Protein 6PFQ (pdb70)

Foldseek 3Di:
DVLAQKKWKKFWAFDDPVLVVLLVVQQVLLVVLCVVVVHWGWAFQQADPPRHGDTWMWTLWDTFRDPHPVLSCVLVVQLLVVVVVDPDQKAKWFFDDFWDWDAPDLSFKIFTKTATDPRRLVVCVVSSVSCVVRGDPPPDGDHSVGTIITGTMTGQPCSPPPPVVSVVVNVVSRVSCRPPSTPCVVVNRVRRMDMTQWMWMDRRNDIDIRGD/DVFQLQKKFWKFWQFDDPVLLVLLVVLQVLLQVLCVVVVHFGFAFPQADPPRDGGTWIWTLWDIFGDPGLVLLVVLVVVLLVVVVVDPDQKAKWFFDDFWDWDAPQLRFKIFTKTATDPRRLVSCVVSSVSCVVRGDPDGPGPDTDHSVGTIITTTMGTQPCSPPPPVVSVVVNVVSRVSCRPRSGPCVVVNRVRSMDITQWMWMCRRPDIDIRGD/DVAQQKKWKKFWAFDDPVLVVLLVVLQVLLQVLCVVVVHFGWAFQLPVPGDTWIWTLWDTFGDPDLVLLVVLVVVLLVVVVVDPDQKAKWFFDDFWDWDAPQLRFKTFTKTATDPRSLVVCQVSSVSCVVRGDPDGPGPDTDHSVGTIITGTMGTQPCSPPPPVVSVVVNVVSRVSCRPRSGPCVVVNRVRRMDMTQWMWMDRRPDIDIRGD

Radius of gyration: 28.56 Å; Cα contacts (8 Å, |Δi|>4): 1206; chains: 3; bounding box: 70×65×83 Å

Secondary structure (DSSP, 8-state):
-TTTTSEEEEEEEE---HHHHHHHHHHHHHHHHHHHHTT-PPPEETTB-GGG-B--EEEE-S--EE-SSHHHHHHHHHHHHHHHHHSS-S-EEE-EEEEEEEEE-TTS-EEEEEEEEPHHHHHHHHHHHHHHHHHS-SS-S-SS---GGG-EEEEEEEE-TTTTS-HHHHHHHHHHHHHHHHHHS-TTHHHHHHH--EEESEEEEEETTEEEEEE-/-----EEEEEEEE---HHHHHHHHHHHHHHHHHHHHTT-PPPEESSB--B--EEEE-S--EE-SSHHHHHHHHHHHHHHHHHSS-S-EEE-EEEEEEEEE-TTS-EEEEEEEEPHHHHHHHHHHHHHHHHHS-SS-S-SS---TTT-EEEEEEEE-TTTTS-HHHHHHHHHHHHHHHHHHS-TTHHHHHHH--EEESEEEEEETTEEEEEE-/-TTTTEEEEEEEE---HHHHHHHHHHHHHHHHHHHHTT-PPPEESSB-GGG-B--EEEE-S--EE-SSHHHHHHHHHHHHHHHHHSS-S-EEE-EEEEEEEEE-TTS-EEEEEEEEPHHHHHHHHHHHHHHHHHS--------GGG-EEEEEEEE-TTTTS-HHHHHHHHHHHHHHHHHHS-TTHHHHHHH--EEESEEEEEETTEEEEEE-

Nearest PDB structures (foldseek):
  6pgl-assembly2_B  TM=9.984E-01  e=1.401E-42  Kluyveromyces marxianus DMKU3-1042
  6pfq-assembly3_B  TM=9.978E-01  e=1.680E-42  Kluyveromyces marxianus DMKU3-1042
  6pfq-assembly1_C  TM=9.899E-01  e=2.567E-41  Kluyveromyces marxianus DMKU3-1042
  6pgl-assembly3_C  TM=9.901E-01  e=1.318E-40  Kluyveromyces marxianus DMKU3-1042
  5uqj-assembly1_A  TM=7.904E-01  e=8.526E-11  Saccharomyces cerevisiae S288C

Solvent-accessible surface area: 30956 Å² total; per-residue (Å²): 85,20,20,40,37,17,0,55,0,19,0,50,2,108,18,81,71,121,14,41,106,6,0,53,81,4,2,154,32,3,24,56,26,0,94,98,67,167,41,63,52,4,109,39,37,3,72,26,78,214,40,16,34,73,42,3,82,0,36,1,4,40,40,1,32,0,65,70,113,70,41,17,101,91,69,12,38,116,0,35,64,55,0,62,88,46,111,38,71,22,0,34,1,21,11,56,40,37,12,65,4,61,46,33,58,28,27,14,62,9,48,0,0,0,3,3,15,150,93,1,57,43,158,0,110,56,0,21,62,10,6,66,140,23,78,8,114,106,150,80,93,44,18,55,125,30,2,40,1,18,1,0,22,4,131,10,68,63,55,50,63,105,74,65,66,12,138,58,81,11,69,40,11,90,91,12,0,49,89,92,14,29,110,121,5,79,65,0,70,72,38,0,92,30,139,9,114,68,0,21,0,26,31,26,59,32,86,71,66,5,93,30,82,124,100,36,104,31,12,0,56,0,20,0,37,1,162,16,82,77,54,18,30,113,20,0,49,78,3,2,162,33,3,24,55,26,0,92,98,67,168,40,64,40,1,108,47,39,1,79,22,168,190,35,57,56,92,28,3,80,0,51,2,6,21,54,6,60,10,83,69,74,80,61,0,97,123,57,3,29,24,1,100,134,42,0,152,83,45,98,41,71,18,1,4,0,3,8,32,27,34,6,20,0,63,46,34,140,67,29,27,59,10,46,0,0,0,2,0,10,56,22,0,19,25,47,0,35,60,0,23,73,13,6,109,133,37,69,25,105,88,98,81,29,195,81,86,39,17,85,124,34,2,41,1,17,1,0,22,4,132,9,69,63,74,169,100,103,87,82,62,12,52,61,76,14,51,43,11,37,92,13,0,48,88,90,12,30,128,131,4,75,23,0,70,14,14,0,51,30,100,10,111,64,0,26,0,53,17,6,94,62,82,49,47,0,60,12,132,156,44,48,21,44,0,48,0,27,0,75,0,78,19,77,94,70,14,32,54,6,0,44,73,4,2,88,37,3,25,46,22,0,98,57,55,168,36,65,60,1,50,54,36,2,93,80,110,60,100,66,4,78,0,25,1,4,17,63,3,65,3,87,72,62,84,50,6,63,67,60,3,32,32,0,100,61,52,0,61,86,47,113,41,71,23,0,40,1,22,9,58,39,38,15,65,3,62,46,34,167,65,29,27,57,10,47,0,0,0,3,3,18,152,92,2,56,42,158,0,117,56,0,20,64,12,8,120,143,38,66,20,109,81,78,85,27,103,79,88,45,20,64,125,30,1,39,0,13,2,0,26,5,134,10,69,58,76,170,98,107,140,76,58,12,36,94,60,14,80,34,11,90,96,12,0,49,44,36,11,29,97,32,4,71,41,0,70,42,19,0,89,30,136,10,112,63,0,35,0,32,29,28,104,63,95,45,53,0,76,35

Sequence (640 aa):
PVSKNIGFLFLELRLDSKQQQIMDLLVLKGVNAVMDTHHRNSFEPLHRGKFGAMKPLHHVSLSETMMFANESELEEKMGRIRQEIRALECKSVPVALSGGWLVYENFDASLQFLAVGLSEPARGRLKPVLSIVEKYKPRSRQPVGLNNLHVSFGVAQNAYLQQDESVSRQRLDSLRNLVATEASDRLPLLRANLQFRCHELKAKVGTSVITLPLAPVSKNIGFLFLELRLDSKQQQIMDLVLKGVNAVMDTHHRNSFEPLHRGKFGAMKPLHHVSLSETMMFANESELEEKMGRIRQEIRALECKSVPVALSGGWLVYENFDASLQFLAVGLSEPARGRLKPVLSIVEKYKPRSPVSRQPVGLNNLHVSFGVAQNAYLQQDESVSRQRLDSLRNLVATEASDRLPLLRANLQFRCHELKAKVGTSVITLPLLPVSKNIGFLFLELRLDSKQQQIMDLVLKGVNAVMDTHHRNSFEPLHRGAMKPLHVSLSETMMMFANESELEEKMGRIRQEIRALECKSVPVALSGGWLVYENFDASLQFLAVGLSEPARGRLKPVLSIVEKYKPRSPVSRQPVGLNNLHVSFGVAQNAYLQQDESVSRQRLDSLRNLVATEASDRLPLLRANLQFRCHELKAKVGTSVITLPL

Organism: Kluyveromyces marxianus (strain DMKU3-1042 / BCC 29191 / NBRC 104275) (NCBI:txid1003335)

Structure (mmCIF, N/CA/C/O backbone):
data_6PFQ
#
_entry.id   6PFQ
#
_cell.length_a   69.927
_cell.length_b   107.364
_cell.length_c   113.902
_cell.angle_alpha   90.00
_cell.angle_beta   90.00
_cell.angle_gamma   90.00
#
_symmetry.space_group_name_H-M   'P 21 21 21'
#
loop_
_entity.id
_entity.type
_entity.pdbx_description
1 polymer 'Uncharacterized protein YLR132C'
2 non-polymer GLYCEROL
3 water water
#
loop_
_atom_site.group_PDB
_atom_site.id
_atom_site.type_symbol
_atom_site.label_atom_id
_atom_site.label_alt_id
_atom_site.label_comp_id
_atom_site.label_asym_id
_atom_site.label_entity_id
_atom_site.label_seq_id
_atom_site.pdbx_PDB_ins_code
_atom_site.Cartn_x
_atom_site.Cartn_y
_atom_site.Cartn_z
_atom_site.occupancy
_atom_site.B_iso_or_equiv
_atom_site.auth_seq_id
_atom_site.auth_comp_id
_atom_site.auth_asym_id
_atom_site.auth_atom_id
_atom_site.pdbx_PDB_model_num
ATOM 1 N N . PRO A 1 4 ? 41.470 -5.642 9.275 1.00 72.42 61 PRO C N 1
ATOM 2 C CA . PRO A 1 4 ? 41.930 -6.652 8.319 1.00 66.41 61 PRO C CA 1
ATOM 3 C C . PRO A 1 4 ? 42.114 -6.051 6.924 1.00 63.29 61 PRO C C 1
ATOM 4 O O . PRO A 1 4 ? 42.766 -5.027 6.748 1.00 64.74 61 PRO C O 1
ATOM 8 N N . VAL A 1 5 ? 41.462 -6.661 5.945 1.00 50.69 62 VAL C N 1
ATOM 9 C CA . VAL A 1 5 ? 41.553 -6.181 4.586 1.00 54.92 62 VAL C CA 1
ATOM 10 C C . VAL A 1 5 ? 40.896 -4.828 4.486 1.00 52.61 62 VAL C C 1
ATOM 11 O O . VAL A 1 5 ? 41.203 -4.046 3.581 1.00 48.02 62 VAL C O 1
ATOM 15 N N . SER A 1 6 ? 39.906 -4.581 5.349 1.00 47.88 63 SER C N 1
ATOM 16 C CA . SER A 1 6 ? 39.111 -3.374 5.291 1.00 49.02 63 SER C CA 1
ATOM 17 C C . SER A 1 6 ? 39.799 -2.216 6.003 1.00 37.90 63 SER C C 1
ATOM 18 O O . SER A 1 6 ? 39.198 -1.148 6.154 1.00 41.56 63 SER C O 1
ATOM 21 N N . LYS A 1 7 ? 41.043 -2.401 6.458 1.00 39.51 64 LYS C N 1
ATOM 22 C CA . LYS A 1 7 ? 41.736 -1.319 7.158 1.00 38.25 64 LYS C CA 1
ATOM 23 C C . LYS A 1 7 ? 41.896 -0.116 6.228 1.00 36.28 64 LYS C C 1
ATOM 24 O O . LYS A 1 7 ? 42.326 -0.255 5.072 1.00 35.46 64 LYS C O 1
ATOM 26 N N . ASN A 1 8 ? 41.489 1.050 6.717 1.00 33.05 65 ASN C N 1
ATOM 27 C CA . ASN A 1 8 ? 41.617 2.317 6.003 1.00 32.99 65 ASN C CA 1
ATOM 28 C C . ASN A 1 8 ? 40.761 2.377 4.740 1.00 34.78 65 ASN C C 1
ATOM 29 O O . ASN A 1 8 ? 41.093 3.090 3.795 1.00 38.45 65 ASN C O 1
ATOM 34 N N . ILE A 1 9 ? 39.659 1.625 4.708 1.00 32.91 66 ILE C N 1
ATOM 35 C CA . ILE A 1 9 ? 38.744 1.598 3.561 1.00 34.35 66 ILE C CA 1
ATOM 36 C C . ILE A 1 9 ? 37.512 2.398 3.953 1.00 35.43 66 ILE C C 1
ATOM 37 O O . ILE A 1 9 ? 36.945 2.161 5.027 1.00 40.02 66 ILE C O 1
ATOM 42 N N . GLY A 1 10 ? 37.068 3.295 3.081 1.00 31.68 67 GLY C N 1
ATOM 43 C CA . GLY A 1 10 ? 35.834 4.040 3.312 1.00 31.59 67 GLY C CA 1
ATOM 44 C C . GLY A 1 10 ? 34.955 4.002 2.089 1.00 37.23 67 GLY C C 1
ATOM 45 O O . GLY A 1 10 ? 35.427 3.879 0.958 1.00 36.01 67 GLY C O 1
ATOM 46 N N . PHE A 1 11 ? 33.643 4.122 2.314 1.00 35.08 68 PHE C N 1
ATOM 47 C CA . PHE A 1 11 ? 32.663 4.088 1.228 1.00 40.98 68 PHE C CA 1
ATOM 48 C C . PHE A 1 11 ? 31.400 4.783 1.720 1.00 34.06 68 PHE C C 1
ATOM 49 O O . PHE A 1 11 ? 31.002 4.594 2.865 1.00 40.02 68 PHE C O 1
ATOM 57 N N . LEU A 1 12 ? 30.774 5.582 0.852 1.00 30.38 69 LEU C N 1
ATOM 58 C CA . LEU A 1 12 ? 29.609 6.388 1.205 1.00 29.05 69 LEU C CA 1
ATOM 59 C C . LEU A 1 12 ? 28.377 5.866 0.482 1.00 29.15 69 LEU C C 1
ATOM 60 O O . LEU A 1 12 ? 28.465 5.484 -0.684 1.00 26.38 69 LEU C O 1
ATOM 65 N N . PHE A 1 13 ? 27.223 5.875 1.153 1.00 28.55 70 PHE C N 1
ATOM 66 C CA . PHE A 1 13 ? 26.010 5.374 0.512 1.00 30.28 70 PHE C CA 1
ATOM 67 C C . PHE A 1 13 ? 24.781 5.934 1.219 1.00 27.28 70 PHE C C 1
ATOM 68 O O . PHE A 1 13 ? 24.878 6.531 2.287 1.00 29.13 70 PHE C O 1
ATOM 76 N N . LEU A 1 14 ? 23.632 5.805 0.543 1.00 27.28 71 LEU C N 1
ATOM 77 C CA . LEU A 1 14 ? 22.296 6.058 1.087 1.00 26.92 71 LEU C CA 1
ATOM 78 C C . LEU A 1 14 ? 21.655 4.718 1.401 1.00 28.77 71 LEU C C 1
ATOM 79 O O . LEU A 1 14 ? 21.811 3.754 0.646 1.00 27.25 71 LEU C O 1
ATOM 84 N N . GLU A 1 15 ? 20.922 4.651 2.496 1.00 31.25 72 GLU C N 1
ATOM 85 C CA . GLU A 1 15 ? 20.229 3.427 2.894 1.00 28.81 72 GLU C CA 1
ATOM 86 C C . GLU A 1 15 ? 18.730 3.616 2.696 1.00 27.86 72 GLU C C 1
ATOM 87 O O . GLU A 1 15 ? 18.178 4.647 3.106 1.00 29.48 72 GLU C O 1
ATOM 93 N N . LEU A 1 16 ? 18.084 2.638 2.049 1.00 31.33 73 LEU C N 1
ATOM 94 C CA . LEU A 1 16 ? 16.669 2.695 1.657 1.00 24.88 73 LEU C CA 1
ATOM 95 C C . LEU A 1 16 ? 15.922 1.551 2.339 1.00 30.25 73 LEU C C 1
ATOM 96 O O . LEU A 1 16 ? 16.036 0.389 1.930 1.00 28.78 73 LEU C O 1
ATOM 101 N N . ARG A 1 17 ? 15.168 1.863 3.384 1.00 33.11 74 ARG C N 1
ATOM 102 C CA . ARG A 1 17 ? 14.378 0.846 4.062 1.00 30.90 74 ARG C CA 1
ATOM 103 C C . ARG A 1 17 ? 13.007 0.788 3.409 1.00 31.98 74 ARG C C 1
ATOM 104 O O . ARG A 1 17 ? 12.335 1.815 3.296 1.00 38.10 74 ARG C O 1
ATOM 112 N N . LEU A 1 18 ? 12.630 -0.395 2.921 1.00 32.90 75 LEU C N 1
ATOM 113 C CA . LEU A 1 18 ? 11.362 -0.581 2.218 1.00 28.67 75 LEU C CA 1
ATOM 114 C C . LEU A 1 18 ? 10.229 -0.816 3.198 1.00 34.55 75 LEU C C 1
ATOM 115 O O . LEU A 1 18 ? 10.385 -1.530 4.194 1.00 36.31 75 LEU C O 1
ATOM 120 N N . ASP A 1 19 ? 9.090 -0.221 2.912 1.00 39.31 76 ASP C N 1
ATOM 121 C CA . ASP A 1 19 ? 7.918 -0.524 3.705 1.00 39.88 76 ASP C CA 1
ATOM 122 C C . ASP A 1 19 ? 7.266 -1.780 3.163 1.00 37.44 76 ASP C C 1
ATOM 123 O O . ASP A 1 19 ? 7.698 -2.359 2.166 1.00 34.14 76 ASP C O 1
ATOM 128 N N . SER A 1 20 ? 6.195 -2.202 3.838 1.00 35.51 77 SER C N 1
ATOM 129 C CA . SER A 1 20 ? 5.524 -3.443 3.474 1.00 38.77 77 SER C CA 1
ATOM 130 C C . SER A 1 20 ? 5.058 -3.441 2.022 1.00 41.09 77 SER C C 1
ATOM 131 O O . SER A 1 20 ? 5.240 -4.436 1.305 1.00 38.37 77 SER C O 1
ATOM 134 N N . LYS A 1 21 ? 4.456 -2.336 1.563 1.00 39.20 78 LYS C N 1
ATOM 135 C CA . LYS A 1 21 ? 3.969 -2.306 0.186 1.00 36.70 78 LYS C CA 1
ATOM 136 C C . LYS A 1 21 ? 5.124 -2.401 -0.814 1.00 30.16 78 LYS C C 1
ATOM 137 O O . LYS A 1 21 ? 5.028 -3.114 -1.815 1.00 34.28 78 LYS C O 1
ATOM 143 N N . GLN A 1 22 ? 6.210 -1.686 -0.556 1.00 30.94 79 GLN C N 1
ATOM 144 C CA . GLN A 1 22 ? 7.356 -1.746 -1.460 1.00 31.65 79 GLN C CA 1
ATOM 145 C C . GLN A 1 22 ? 7.956 -3.155 -1.488 1.00 32.80 79 GLN C C 1
ATOM 146 O O . GLN A 1 22 ? 8.395 -3.645 -2.537 1.00 28.98 79 GLN C O 1
ATOM 152 N N . GLN A 1 23 ? 7.999 -3.824 -0.342 1.00 30.63 80 GLN C N 1
ATOM 153 C CA . GLN A 1 23 ? 8.513 -5.194 -0.334 1.00 32.02 80 GLN C CA 1
ATOM 154 C C . GLN A 1 23 ? 7.682 -6.104 -1.225 1.00 34.79 80 GLN C C 1
ATOM 155 O O . GLN A 1 23 ? 8.237 -6.933 -1.963 1.00 30.32 80 GLN C O 1
ATOM 161 N N . GLN A 1 24 ? 6.344 -5.961 -1.168 1.00 31.36 81 GLN C N 1
ATOM 162 C CA . GLN A 1 24 ? 5.453 -6.828 -1.943 1.00 32.95 81 GLN C CA 1
ATOM 163 C C . GLN A 1 24 ? 5.551 -6.537 -3.424 1.00 33.77 81 GLN C C 1
ATOM 164 O O . GLN A 1 24 ? 5.436 -7.454 -4.254 1.00 32.31 81 GLN C O 1
ATOM 170 N N . ILE A 1 25 ? 5.698 -5.252 -3.777 1.00 30.21 82 ILE C N 1
ATOM 171 C CA . ILE A 1 25 ? 5.930 -4.900 -5.175 1.00 33.19 82 ILE C CA 1
ATOM 172 C C . ILE A 1 25 ? 7.240 -5.519 -5.653 1.00 30.48 82 ILE C C 1
ATOM 173 O O . ILE A 1 25 ? 7.316 -6.104 -6.738 1.00 25.69 82 ILE C O 1
ATOM 178 N N . MET A 1 26 ? 8.279 -5.455 -4.840 1.00 28.45 83 MET C N 1
ATOM 179 C CA . MET A 1 26 ? 9.537 -6.013 -5.340 1.00 27.06 83 MET C CA 1
ATOM 180 C C . MET A 1 26 ? 9.463 -7.539 -5.451 1.00 30.80 83 MET C C 1
ATOM 181 O O . MET A 1 26 ? 10.019 -8.114 -6.394 1.00 27.30 83 MET C O 1
ATOM 186 N N . ASP A 1 27 ? 8.722 -8.203 -4.557 1.00 28.01 84 ASP C N 1
ATOM 187 C CA . ASP A 1 27 ? 8.472 -9.637 -4.718 1.00 28.59 84 ASP C CA 1
ATOM 188 C C . ASP A 1 27 ? 7.877 -9.933 -6.096 1.00 29.97 84 ASP C C 1
ATOM 189 O O . ASP A 1 27 ? 8.381 -10.786 -6.835 1.00 31.44 84 ASP C O 1
ATOM 194 N N A LEU A 1 28 ? 6.803 -9.231 -6.486 0.50 28.81 85 LEU C N 1
ATOM 195 N N B LEU A 1 28 ? 6.809 -9.218 -6.445 0.50 28.79 85 LEU C N 1
ATOM 196 C CA A LEU A 1 28 ? 6.179 -9.612 -7.755 0.50 27.86 85 LEU C CA 1
ATOM 197 C CA B LEU A 1 28 ? 6.120 -9.448 -7.706 0.50 28.20 85 LEU C CA 1
ATOM 198 C C A LEU A 1 28 ? 7.028 -9.179 -8.948 0.50 26.57 85 LEU C C 1
ATOM 199 C C B LEU A 1 28 ? 7.044 -9.182 -8.885 0.50 26.16 85 LEU C C 1
ATOM 200 O O A LEU A 1 28 ? 7.088 -9.898 -9.954 0.50 30.89 85 LEU C O 1
ATOM 201 O O B LEU A 1 28 ? 7.174 -10.008 -9.798 0.50 30.70 85 LEU C O 1
ATOM 210 N N . VAL A 1 29 ? 7.714 -8.036 -8.864 1.00 25.94 86 VAL C N 1
ATOM 211 C CA . VAL A 1 29 ? 8.567 -7.630 -9.981 1.00 24.50 86 VAL C CA 1
ATOM 212 C C . VAL A 1 29 ? 9.687 -8.643 -10.205 1.00 27.37 86 VAL C C 1
ATOM 213 O O . VAL A 1 29 ? 9.917 -9.097 -11.336 1.00 28.26 86 VAL C O 1
ATOM 217 N N . LEU A 1 30 ? 10.385 -9.030 -9.140 1.00 27.26 87 LEU C N 1
ATOM 218 C CA . LEU A 1 30 ? 11.514 -9.945 -9.312 1.00 24.37 87 LEU C CA 1
ATOM 219 C C . LEU A 1 30 ? 11.044 -11.340 -9.694 1.00 26.05 87 LEU C C 1
ATOM 220 O O . LEU A 1 30 ? 11.713 -12.029 -10.480 1.00 27.02 87 LEU C O 1
ATOM 225 N N . LYS A 1 31 ? 9.871 -11.764 -9.205 1.00 27.37 88 LYS C N 1
ATOM 226 C CA . LYS A 1 31 ? 9.368 -13.061 -9.649 1.00 24.93 88 LYS C CA 1
ATOM 227 C C . LYS A 1 31 ? 9.134 -13.045 -11.149 1.00 26.84 88 LYS C C 1
ATOM 228 O O . LYS A 1 31 ? 9.476 -14.000 -11.858 1.00 30.63 88 LYS C O 1
ATOM 234 N N . GLY A 1 32 ? 8.639 -11.925 -11.653 1.00 26.16 89 GLY C N 1
ATOM 235 C CA . GLY A 1 32 ? 8.346 -11.831 -13.065 1.00 30.98 89 GLY C CA 1
ATOM 236 C C . GLY A 1 32 ? 9.601 -11.814 -13.905 1.00 26.37 89 GLY C C 1
ATOM 237 O O . GLY A 1 32 ? 9.652 -12.438 -14.963 1.00 29.56 89 GLY C O 1
ATOM 238 N N . VAL A 1 33 ? 10.625 -11.071 -13.463 1.00 25.51 90 VAL C N 1
ATOM 239 C CA . VAL A 1 33 ? 11.921 -11.094 -14.147 1.00 25.17 90 VAL C CA 1
ATOM 240 C C . VAL A 1 33 ? 12.485 -12.504 -14.165 1.00 26.02 90 VAL C C 1
ATOM 241 O O . VAL A 1 33 ? 12.972 -12.994 -15.191 1.00 25.48 90 VAL C O 1
ATOM 245 N N . ASN A 1 34 ? 12.428 -13.185 -13.032 1.00 22.70 91 ASN C N 1
ATOM 246 C CA . ASN A 1 34 ? 13.034 -14.505 -12.973 1.00 23.88 91 ASN C CA 1
ATOM 247 C C . ASN A 1 34 ? 12.244 -15.542 -13.779 1.00 30.80 91 ASN C C 1
ATOM 248 O O . ASN A 1 34 ? 12.844 -16.478 -14.333 1.00 32.32 91 ASN C O 1
ATOM 253 N N . ALA A 1 35 ? 10.940 -15.343 -13.969 1.00 28.97 92 ALA C N 1
ATOM 254 C CA . ALA A 1 35 ? 10.215 -16.223 -14.890 1.00 32.33 92 ALA C CA 1
ATOM 255 C C . ALA A 1 35 ? 10.761 -16.094 -16.306 1.00 29.56 92 ALA C C 1
ATOM 256 O O . ALA A 1 35 ? 10.879 -17.093 -17.024 1.00 32.93 92 ALA C O 1
ATOM 258 N N . VAL A 1 36 ? 11.109 -14.874 -16.721 1.00 29.23 93 VAL C N 1
ATOM 259 C CA . VAL A 1 36 ? 11.766 -14.684 -18.013 1.00 32.66 93 VAL C CA 1
ATOM 260 C C . VAL A 1 36 ? 13.164 -15.325 -18.022 1.00 31.89 93 VAL C C 1
ATOM 261 O O . VAL A 1 36 ? 13.561 -15.953 -19.009 1.00 30.50 93 VAL C O 1
ATOM 265 N N . MET A 1 37 ? 13.932 -15.192 -16.936 1.00 30.12 94 MET C N 1
ATOM 266 C CA . MET A 1 37 ? 15.237 -15.861 -16.910 1.00 28.25 94 MET C CA 1
ATOM 267 C C . MET A 1 37 ? 15.073 -17.377 -17.055 1.00 36.25 94 MET C C 1
ATOM 268 O O . MET A 1 37 ? 15.801 -18.024 -17.818 1.00 37.21 94 MET C O 1
ATOM 273 N N . ASP A 1 38 ? 14.102 -17.956 -16.352 1.00 32.90 95 ASP C N 1
ATOM 274 C CA . ASP A 1 38 ? 13.861 -19.398 -16.462 1.00 34.43 95 ASP C CA 1
ATOM 275 C C . ASP A 1 38 ? 13.536 -19.798 -17.892 1.00 33.18 95 ASP C C 1
ATOM 276 O O . ASP A 1 38 ? 14.072 -20.782 -18.411 1.00 38.15 95 ASP C O 1
ATOM 281 N N . THR A 1 39 ? 12.597 -19.083 -18.516 1.00 31.96 96 THR C N 1
ATOM 282 C CA . THR A 1 39 ? 12.212 -19.388 -19.891 1.00 36.76 96 THR C CA 1
ATOM 283 C C . THR A 1 39 ? 13.418 -19.421 -20.814 1.00 41.62 96 THR C C 1
ATOM 284 O O . THR A 1 39 ? 13.516 -20.277 -21.702 1.00 39.25 96 THR C O 1
ATOM 288 N N . HIS A 1 40 ? 14.372 -18.519 -20.595 1.00 34.75 97 HIS C N 1
ATOM 289 C CA . HIS A 1 40 ? 15.528 -18.404 -21.463 1.00 35.25 97 HIS C CA 1
ATOM 290 C C . HIS A 1 40 ? 16.746 -19.135 -20.942 1.00 31.37 97 HIS C C 1
ATOM 291 O O . HIS A 1 40 ? 17.840 -18.923 -21.473 1.00 36.85 97 HIS C O 1
ATOM 298 N N . HIS A 1 41 ? 16.583 -19.980 -19.915 1.00 32.66 98 HIS C N 1
ATOM 299 C CA . HIS A 1 41 ? 17.677 -20.786 -19.369 1.00 40.28 98 HIS C CA 1
ATOM 300 C C . HIS A 1 41 ? 18.844 -19.905 -18.926 1.00 42.06 98 HIS C C 1
ATOM 301 O O . HIS A 1 41 ? 20.023 -20.228 -19.145 1.00 35.89 98 HIS C O 1
ATOM 308 N N . ARG A 1 42 ? 18.505 -18.788 -18.287 1.00 36.11 99 ARG C N 1
ATOM 309 C CA . ARG A 1 42 ? 19.472 -17.878 -17.686 1.00 29.98 99 ARG C CA 1
ATOM 310 C C . ARG A 1 42 ? 19.457 -18.009 -16.169 1.00 31.80 99 ARG C C 1
ATOM 311 O O . ARG A 1 42 ? 18.466 -18.433 -15.577 1.00 29.06 99 ARG C O 1
ATOM 319 N N . ASN A 1 43 ? 20.559 -17.586 -15.541 1.00 30.84 100 ASN C N 1
ATOM 320 C CA . ASN A 1 43 ? 20.602 -17.489 -14.084 1.00 30.97 100 ASN C CA 1
ATOM 321 C C . ASN A 1 43 ? 19.578 -16.480 -13.561 1.00 30.30 100 ASN C C 1
ATOM 322 O O . ASN A 1 43 ? 19.311 -15.438 -14.179 1.00 28.74 100 ASN C O 1
ATOM 327 N N . SER A 1 44 ? 18.982 -16.811 -12.425 1.00 24.33 101 SER C N 1
ATOM 328 C CA . SER A 1 44 ? 18.017 -15.952 -11.745 1.00 26.71 101 SER C CA 1
ATOM 329 C C . SER A 1 44 ? 18.674 -14.976 -10.757 1.00 24.92 101 SER C C 1
ATOM 330 O O . SER A 1 44 ? 19.765 -15.202 -10.235 1.00 25.67 101 SER C O 1
ATOM 333 N N . PHE A 1 45 ? 17.944 -13.900 -10.475 1.00 23.05 102 PHE C N 1
ATOM 334 C CA . PHE A 1 45 ? 18.350 -12.848 -9.560 1.00 21.35 102 PHE C CA 1
ATOM 335 C C . PHE A 1 45 ? 17.854 -13.139 -8.154 1.00 27.86 102 PHE C C 1
ATOM 336 O O . PHE A 1 45 ? 16.656 -13.406 -7.954 1.00 28.07 102 PHE C O 1
ATOM 344 N N . GLU A 1 46 ? 18.776 -13.165 -7.204 1.00 25.02 103 GLU C N 1
ATOM 345 C CA . GLU A 1 46 ? 18.390 -13.200 -5.790 1.00 22.17 103 GLU C CA 1
ATOM 346 C C . GLU A 1 46 ? 17.863 -11.831 -5.381 1.00 26.55 103 GLU C C 1
ATOM 347 O O . GLU A 1 46 ? 18.549 -10.818 -5.598 1.00 22.86 103 GLU C O 1
ATOM 353 N N . PRO A 1 47 ? 16.669 -11.746 -4.806 1.00 29.05 104 PRO C N 1
ATOM 354 C CA . PRO A 1 47 ? 16.160 -10.442 -4.338 1.00 25.35 104 PRO C CA 1
ATOM 355 C C . PRO A 1 47 ? 17.053 -9.868 -3.254 1.00 27.31 104 PRO C C 1
ATOM 356 O O . PRO A 1 47 ? 17.432 -10.563 -2.317 1.00 28.25 104 PRO C O 1
ATOM 360 N N . LEU A 1 48 ? 17.409 -8.586 -3.393 1.00 25.58 105 LEU C N 1
ATOM 361 C CA . LEU A 1 48 ? 18.279 -7.929 -2.408 1.00 24.11 105 LEU C CA 1
ATOM 362 C C . LEU A 1 48 ? 17.521 -7.325 -1.233 1.00 30.02 105 LEU C C 1
ATOM 363 O O . LEU A 1 48 ? 18.154 -6.870 -0.263 1.00 27.76 105 LEU C O 1
ATOM 368 N N . HIS A 1 49 ? 16.199 -7.290 -1.286 1.00 26.35 106 HIS C N 1
ATOM 369 C CA . HIS A 1 49 ? 15.458 -6.684 -0.186 1.00 30.99 106 HIS C CA 1
ATOM 370 C C . HIS A 1 49 ? 15.043 -7.684 0.888 1.00 31.36 106 HIS C C 1
ATOM 371 O O . HIS A 1 49 ? 14.442 -7.283 1.895 1.00 33.36 106 HIS C O 1
ATOM 378 N N . ARG A 1 50 ? 15.384 -8.953 0.727 1.00 25.86 107 ARG C N 1
ATOM 379 C CA . ARG A 1 50 ? 14.937 -9.979 1.666 1.00 29.04 107 ARG C CA 1
ATOM 380 C C . ARG A 1 50 ? 16.083 -10.905 1.994 1.00 32.53 107 ARG C C 1
ATOM 381 O O . ARG A 1 50 ? 16.942 -11.175 1.150 1.00 32.89 107 ARG C O 1
ATOM 389 N N . GLY A 1 51 ? 16.099 -11.386 3.239 1.00 27.22 108 GLY C N 1
ATOM 390 C CA . GLY A 1 51 ? 17.022 -12.414 3.637 1.00 27.95 108 GLY C CA 1
ATOM 391 C C . GLY A 1 51 ? 16.268 -13.717 3.858 1.00 33.25 108 GLY C C 1
ATOM 392 O O . GLY A 1 51 ? 15.137 -13.889 3.420 1.00 33.36 108 GLY C O 1
ATOM 393 N N . LYS A 1 52 ? 16.897 -14.608 4.618 1.00 30.25 109 LYS C N 1
ATOM 394 C CA . LYS A 1 52 ? 16.248 -15.853 4.970 1.00 34.27 109 LYS C CA 1
ATOM 395 C C . LYS A 1 52 ? 15.035 -15.574 5.845 1.00 38.70 109 LYS C C 1
ATOM 396 O O . LYS A 1 52 ? 15.008 -14.617 6.621 1.00 39.31 109 LYS C O 1
ATOM 398 N N . PHE A 1 53 ? 14.003 -16.394 5.666 1.00 31.32 110 PHE C N 1
ATOM 399 C CA . PHE A 1 53 ? 12.765 -16.281 6.422 1.00 30.19 110 PHE C CA 1
ATOM 400 C C . PHE A 1 53 ? 12.153 -14.887 6.293 1.00 46.06 110 PHE C C 1
ATOM 401 O O . PHE A 1 53 ? 11.523 -14.377 7.224 1.00 50.86 110 PHE C O 1
ATOM 409 N N . GLY A 1 54 ? 12.337 -14.272 5.132 1.00 46.28 111 GLY C N 1
ATOM 410 C CA . GLY A 1 54 ? 11.842 -12.922 4.905 1.00 62.46 111 GLY C CA 1
ATOM 411 C C . GLY A 1 54 ? 12.346 -11.858 5.865 1.00 67.75 111 GLY C C 1
ATOM 412 O O . GLY A 1 54 ? 11.689 -10.827 6.022 1.00 75.51 111 GLY C O 1
ATOM 413 N N . ALA A 1 55 ? 13.469 -12.093 6.549 1.00 63.25 112 ALA C N 1
ATOM 414 C CA . ALA A 1 55 ? 14.233 -10.997 7.137 1.00 48.82 112 ALA C CA 1
ATOM 415 C C . ALA A 1 55 ? 14.374 -9.871 6.115 1.00 44.08 112 ALA C C 1
ATOM 416 O O . ALA A 1 55 ? 14.510 -10.119 4.911 1.00 41.70 112 ALA C O 1
ATOM 418 N N . MET A 1 56 ? 14.245 -8.636 6.590 1.00 45.96 113 MET C N 1
ATOM 419 C CA . MET A 1 56 ? 14.310 -7.448 5.744 1.00 37.28 113 MET C CA 1
ATOM 420 C C . MET A 1 56 ? 15.741 -6.997 5.579 1.00 38.50 113 MET C C 1
ATOM 421 O O . MET A 1 56 ? 16.554 -7.121 6.508 1.00 39.67 113 MET C O 1
ATOM 423 N N . LYS A 1 57 ? 16.064 -6.520 4.366 1.00 33.41 114 LYS C N 1
ATOM 424 C CA . LYS A 1 57 ? 17.368 -5.927 4.130 1.00 34.20 114 LYS C CA 1
ATOM 425 C C . LYS A 1 57 ? 17.106 -4.583 3.481 1.00 33.24 114 LYS C C 1
ATOM 426 O O . LYS A 1 57 ? 16.268 -4.500 2.577 1.00 30.19 114 LYS C O 1
ATOM 432 N N . PRO A 1 58 ? 17.759 -3.510 3.907 1.00 34.09 115 PRO C N 1
ATOM 433 C CA . PRO A 1 58 ? 17.622 -2.255 3.165 1.00 30.12 115 PRO C CA 1
ATOM 434 C C . PRO A 1 58 ? 18.297 -2.373 1.810 1.00 26.39 115 PRO C C 1
ATOM 435 O O . PRO A 1 58 ? 19.273 -3.106 1.642 1.00 27.53 115 PRO C O 1
ATOM 439 N N . LEU A 1 59 ? 17.813 -1.571 0.861 1.00 28.18 116 LEU C N 1
ATOM 440 C CA . LEU A 1 59 ? 18.530 -1.330 -0.385 1.00 28.60 116 LEU C CA 1
ATOM 441 C C . LEU A 1 59 ? 19.461 -0.115 -0.217 1.00 30.47 116 LEU C C 1
ATOM 442 O O . LEU A 1 59 ? 19.498 0.537 0.840 1.00 27.61 116 LEU C O 1
ATOM 447 N N A HIS A 1 60 ? 20.213 0.202 -1.271 0.50 28.15 117 HIS C N 1
ATOM 448 N N B HIS A 1 60 ? 20.259 0.180 -1.242 0.50 27.84 117 HIS C N 1
ATOM 449 C CA A HIS A 1 60 ? 21.267 1.197 -1.168 0.50 26.35 117 HIS C CA 1
ATOM 450 C CA B HIS A 1 60 ? 21.176 1.300 -1.075 0.50 26.24 117 HIS C CA 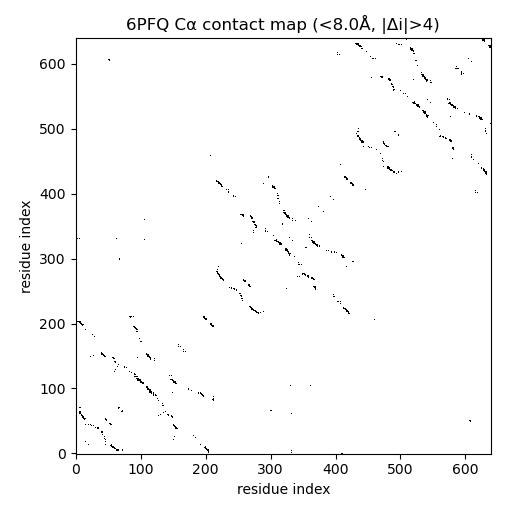1
ATOM 451 C C A HIS A 1 60 ? 21.357 2.021 -2.446 0.50 24.42 117 HIS C C 1
ATOM 452 C C B HIS A 1 60 ? 21.504 1.962 -2.403 0.50 24.03 117 HIS C C 1
ATOM 453 O O A HIS A 1 60 ? 20.891 1.604 -3.510 0.50 19.70 117 HIS C O 1
ATOM 454 O O B HIS A 1 60 ? 21.389 1.358 -3.469 0.50 23.69 117 HIS C O 1
ATOM 467 N N . VAL A 1 61 ? 21.914 3.227 -2.315 1.00 25.32 118 VAL C N 1
ATOM 468 C CA . VAL A 1 61 ? 22.510 3.951 -3.445 1.00 23.91 118 VAL C CA 1
ATOM 469 C C . VAL A 1 61 ? 23.978 4.177 -3.102 1.00 23.29 118 VAL C C 1
ATOM 470 O O . VAL A 1 61 ? 24.278 4.870 -2.125 1.00 26.94 118 VAL C O 1
ATOM 474 N N . SER A 1 62 ? 24.885 3.597 -3.886 1.00 25.55 119 SER C N 1
ATOM 475 C CA . SER A 1 62 ? 26.311 3.892 -3.718 1.00 25.39 119 SER C CA 1
ATOM 476 C C . SER A 1 62 ? 26.604 5.329 -4.131 1.00 27.02 119 SER C C 1
ATOM 477 O O . SER A 1 62 ? 26.160 5.782 -5.192 1.00 23.77 119 SER C O 1
ATOM 480 N N . LEU A 1 63 ? 27.374 6.035 -3.299 1.00 23.14 120 LEU C N 1
ATOM 481 C CA . LEU A 1 63 ? 27.742 7.427 -3.533 1.00 26.36 120 LEU C CA 1
ATOM 482 C C . LEU A 1 63 ? 29.239 7.622 -3.699 1.00 30.62 120 LEU C C 1
ATOM 483 O O . LEU A 1 63 ? 29.665 8.727 -4.066 1.00 30.45 120 LEU C O 1
ATOM 488 N N . SER A 1 64 ? 30.046 6.588 -3.460 1.00 27.33 121 SER C N 1
ATOM 489 C CA . SER A 1 64 ? 31.473 6.649 -3.760 1.00 30.80 121 SER C CA 1
ATOM 490 C C . SER A 1 64 ? 31.940 5.278 -4.214 1.00 32.98 121 SER C C 1
ATOM 491 O O . SER A 1 64 ? 31.284 4.257 -3.958 1.00 25.42 121 SER C O 1
ATOM 494 N N . GLU A 1 65 ? 33.098 5.274 -4.879 1.00 31.69 122 GLU C N 1
ATOM 495 C CA . GLU A 1 65 ? 33.856 4.050 -5.064 1.00 34.15 122 GLU C CA 1
ATOM 496 C C . GLU A 1 65 ? 34.357 3.544 -3.704 1.00 42.47 122 GLU C C 1
ATOM 497 O O . GLU A 1 65 ? 34.155 4.180 -2.665 1.00 39.38 122 GLU C O 1
ATOM 503 N N . THR A 1 66 ? 34.947 2.342 -3.700 1.00 37.60 123 THR C N 1
ATOM 504 C CA . THR A 1 66 ? 35.646 1.840 -2.521 1.00 41.54 123 THR C CA 1
ATOM 505 C C . THR A 1 66 ? 36.892 2.679 -2.342 1.00 39.63 123 THR C C 1
ATOM 506 O O . THR A 1 66 ? 37.807 2.619 -3.173 1.00 40.89 123 THR C O 1
ATOM 510 N N . MET A 1 67 ? 36.921 3.512 -1.310 1.00 33.12 124 MET C N 1
ATOM 511 C CA . MET A 1 67 ? 38.021 4.458 -1.168 1.00 30.96 124 MET C CA 1
ATOM 512 C C . MET A 1 67 ? 39.106 3.831 -0.318 1.00 38.46 124 MET C C 1
ATOM 513 O O . MET A 1 67 ? 38.873 3.487 0.844 1.00 32.66 124 MET C O 1
ATOM 518 N N . MET A 1 68 ? 40.290 3.685 -0.887 1.00 34.35 125 MET C N 1
ATOM 519 C CA . MET A 1 68 ? 41.365 3.036 -0.164 1.00 34.26 125 MET C CA 1
ATOM 520 C C . MET A 1 68 ? 42.351 4.105 0.265 1.00 39.90 125 MET C C 1
ATOM 521 O O . MET A 1 68 ? 43.216 4.518 -0.513 1.00 39.46 125 MET C O 1
ATOM 526 N N . PHE A 1 69 ? 42.260 4.498 1.527 1.00 37.04 126 PHE C N 1
ATOM 527 C CA . PHE A 1 69 ? 43.155 5.531 2.012 1.00 37.81 126 PHE C CA 1
ATOM 528 C C . PHE A 1 69 ? 44.508 4.943 2.385 1.00 41.22 126 PHE C C 1
ATOM 529 O O . PHE A 1 69 ? 44.635 3.754 2.724 1.00 35.41 126 PHE C O 1
ATOM 537 N N . ALA A 1 70 ? 45.524 5.826 2.388 1.00 43.25 127 ALA C N 1
ATOM 538 C CA . ALA A 1 70 ? 46.903 5.389 2.594 1.00 45.06 127 ALA C CA 1
ATOM 539 C C . ALA A 1 70 ? 47.183 5.022 4.044 1.00 47.76 127 ALA C C 1
ATOM 540 O O . ALA A 1 70 ? 48.079 4.221 4.319 1.00 45.46 127 ALA C O 1
ATOM 542 N N . ASN A 1 71 ? 46.464 5.620 4.984 1.00 47.53 128 ASN C N 1
ATOM 543 C CA . ASN A 1 71 ? 46.707 5.360 6.395 1.00 47.43 128 ASN C CA 1
ATOM 544 C C . ASN A 1 71 ? 45.509 5.872 7.174 1.00 46.25 128 ASN C C 1
ATOM 545 O O . ASN A 1 71 ? 44.606 6.502 6.618 1.00 36.74 128 ASN C O 1
ATOM 550 N N . GLU A 1 72 ? 45.515 5.590 8.479 1.00 51.30 129 GLU C N 1
ATOM 551 C CA . GLU A 1 72 ? 44.413 6.021 9.329 1.00 53.54 129 GLU C CA 1
ATOM 552 C C . GLU A 1 72 ? 44.304 7.539 9.366 1.00 46.49 129 GLU C C 1
ATOM 553 O O . GLU A 1 72 ? 43.194 8.080 9.434 1.00 46.78 129 GLU C O 1
ATOM 559 N N . SER A 1 73 ? 45.434 8.245 9.318 1.00 43.56 130 SER C N 1
ATOM 560 C CA . SER A 1 73 ? 45.369 9.700 9.372 1.00 50.70 130 SER C CA 1
ATOM 561 C C . SER A 1 73 ? 44.675 10.260 8.141 1.00 49.20 130 SER C C 1
ATOM 562 O O . SER A 1 73 ? 43.820 11.151 8.250 1.00 49.05 130 SER C O 1
ATOM 565 N N . GLU A 1 74 ? 44.999 9.731 6.962 1.00 45.21 131 GLU C N 1
ATOM 566 C CA . GLU A 1 74 ? 44.363 10.260 5.770 1.00 44.44 131 GLU C CA 1
ATOM 567 C C . GLU A 1 74 ? 42.876 9.899 5.753 1.00 43.41 131 GLU C C 1
ATOM 568 O O . GLU A 1 74 ? 42.034 10.739 5.425 1.00 45.47 131 GLU C O 1
ATOM 574 N N . LEU A 1 75 ? 42.534 8.677 6.173 1.00 37.71 132 LEU C N 1
ATOM 575 C CA . LEU A 1 75 ? 41.131 8.272 6.316 1.00 39.41 132 LEU C CA 1
ATOM 576 C C . LEU A 1 75 ? 40.354 9.275 7.153 1.00 40.51 132 LEU C C 1
ATOM 577 O O . LEU A 1 75 ? 39.298 9.758 6.744 1.00 39.09 132 LEU C O 1
ATOM 582 N N . GLU A 1 76 ? 40.880 9.612 8.328 1.00 43.33 133 GLU C N 1
ATOM 583 C CA . GLU A 1 76 ? 40.186 10.539 9.220 1.00 45.65 133 GLU C CA 1
ATOM 584 C C . GLU A 1 76 ? 40.167 11.957 8.657 1.00 49.17 133 GLU C C 1
ATOM 585 O O . GLU A 1 76 ? 39.131 12.631 8.703 1.00 53.91 133 GLU C O 1
ATOM 591 N N . GLU A 1 77 ? 41.291 12.423 8.105 1.00 46.35 134 GLU C N 1
ATOM 592 C CA . GLU A 1 77 ? 41.324 13.758 7.513 1.00 55.48 134 GLU C CA 1
ATOM 593 C C . GLU A 1 77 ? 40.266 13.883 6.429 1.00 55.92 134 GLU C C 1
ATOM 594 O O . GLU A 1 77 ? 39.468 14.829 6.423 1.00 50.31 134 GLU C O 1
ATOM 600 N N . LYS A 1 78 ? 40.277 12.951 5.473 1.00 49.68 135 LYS C N 1
ATOM 601 C CA . LYS A 1 78 ? 39.408 13.079 4.315 1.00 43.98 135 LYS C CA 1
ATOM 602 C C . LYS A 1 78 ? 37.950 12.790 4.665 1.00 45.09 135 LYS C C 1
ATOM 603 O O . LYS A 1 78 ? 37.055 13.531 4.242 1.00 43.30 135 LYS C O 1
ATOM 609 N N . MET A 1 79 ? 37.683 11.735 5.448 1.00 40.87 136 MET C N 1
ATOM 610 C CA . MET A 1 79 ? 36.293 11.448 5.805 1.00 35.54 136 MET C CA 1
ATOM 611 C C . MET A 1 79 ? 35.705 12.540 6.682 1.00 42.70 136 MET C C 1
ATOM 612 O O . MET A 1 79 ? 34.536 12.898 6.519 1.00 43.80 136 MET C O 1
ATOM 617 N N . GLY A 1 80 ? 36.489 13.086 7.615 1.00 50.20 137 GLY C N 1
ATOM 618 C CA . GLY A 1 80 ? 35.993 14.201 8.411 1.00 46.05 137 GLY C CA 1
ATOM 619 C C . GLY A 1 80 ? 35.638 15.412 7.569 1.00 45.01 137 GLY C C 1
ATOM 620 O O . GLY A 1 80 ? 34.579 16.018 7.751 1.00 50.35 137 GLY C O 1
ATOM 621 N N . ARG A 1 81 ? 36.494 15.758 6.600 1.00 42.58 138 ARG C N 1
ATOM 622 C CA . ARG A 1 81 ? 36.167 16.862 5.699 1.00 43.12 138 ARG C CA 1
ATOM 623 C C . ARG A 1 81 ? 34.903 16.550 4.904 1.00 44.55 138 ARG C C 1
ATOM 624 O O . ARG A 1 81 ? 34.067 17.426 4.691 1.00 42.25 138 ARG C O 1
ATOM 632 N N . ILE A 1 82 ? 34.759 15.309 4.433 1.00 42.36 139 ILE C N 1
ATOM 633 C CA . ILE A 1 82 ? 33.530 14.924 3.743 1.00 43.34 139 ILE C CA 1
ATOM 634 C C . ILE A 1 82 ? 32.311 15.138 4.640 1.00 44.02 139 ILE C C 1
ATOM 635 O O . ILE A 1 82 ? 31.345 15.801 4.245 1.00 41.46 139 ILE C O 1
ATOM 640 N N . ARG A 1 83 ? 32.355 14.603 5.868 1.00 44.45 140 ARG C N 1
ATOM 641 C CA . ARG A 1 83 ? 31.240 14.746 6.805 1.00 46.30 140 ARG C CA 1
ATOM 642 C C . ARG A 1 83 ? 30.916 16.215 7.071 1.00 50.52 140 ARG C C 1
ATOM 643 O O . ARG A 1 83 ? 29.759 16.640 6.976 1.00 46.29 140 ARG C O 1
ATOM 645 N N . GLN A 1 84 ? 31.939 17.021 7.337 1.00 45.35 141 GLN C N 1
ATOM 646 C CA . GLN A 1 84 ? 31.700 18.424 7.661 1.00 50.69 141 GLN C CA 1
ATOM 647 C C . GLN A 1 84 ? 31.102 19.164 6.475 1.00 52.71 141 GLN C C 1
ATOM 648 O O . GLN A 1 84 ? 30.174 19.964 6.639 1.00 41.49 141 GLN C O 1
ATOM 650 N N . GLU A 1 85 ? 31.637 18.930 5.274 1.00 48.49 142 GLU C N 1
ATOM 651 C CA . GLU A 1 85 ? 31.116 19.627 4.110 1.00 41.31 142 GLU C CA 1
ATOM 652 C C . GLU A 1 85 ? 29.712 19.150 3.740 1.00 41.97 142 GLU C C 1
ATOM 653 O O . GLU A 1 85 ? 28.902 19.949 3.257 1.00 39.34 142 GLU C O 1
ATOM 659 N N . ILE A 1 86 ? 29.396 17.869 3.935 1.00 40.62 143 ILE C N 1
ATOM 660 C CA . ILE A 1 86 ? 28.026 17.432 3.667 1.00 44.53 143 ILE C CA 1
ATOM 661 C C . ILE A 1 86 ? 27.058 18.099 4.645 1.00 49.55 143 ILE C C 1
ATOM 662 O O . ILE A 1 86 ? 26.006 18.609 4.250 1.00 47.22 143 ILE C O 1
ATOM 667 N N . ARG A 1 87 ? 27.423 18.148 5.927 1.00 49.07 144 ARG C N 1
ATOM 668 C CA . ARG A 1 87 ? 26.607 18.858 6.909 1.00 51.00 144 ARG C CA 1
ATOM 669 C C . ARG A 1 87 ? 26.403 20.308 6.507 1.00 52.13 144 ARG C C 1
ATOM 670 O O . ARG A 1 87 ? 25.301 20.847 6.648 1.00 56.31 144 ARG C O 1
ATOM 672 N N . ALA A 1 88 ? 27.439 20.946 5.966 1.00 49.25 145 ALA C N 1
ATOM 673 C CA . ALA A 1 88 ? 27.341 22.354 5.603 1.00 50.01 145 ALA C CA 1
ATOM 674 C C . ALA A 1 88 ? 26.469 22.577 4.373 1.00 51.28 145 ALA C C 1
ATOM 675 O O . ALA A 1 88 ? 26.138 23.727 4.071 1.00 51.03 145 ALA C O 1
ATOM 677 N N . LEU A 1 89 ? 26.092 21.525 3.649 1.00 43.89 146 LEU C N 1
ATOM 678 C CA . LEU A 1 89 ? 25.180 21.734 2.537 1.00 48.37 146 LEU C CA 1
ATOM 679 C C . LEU A 1 89 ? 23.843 22.242 3.049 1.00 41.94 146 LEU C C 1
ATOM 680 O O . LEU A 1 89 ? 23.430 21.949 4.178 1.00 46.20 146 LEU C O 1
ATOM 685 N N . GLU A 1 90 ? 23.171 23.011 2.193 1.00 52.75 147 GLU C N 1
ATOM 686 C CA . GLU A 1 90 ? 21.858 23.547 2.533 1.00 70.26 147 GLU C CA 1
ATOM 687 C C . GLU A 1 90 ? 20.836 22.434 2.724 1.00 73.11 147 GLU C C 1
ATOM 688 O O . GLU A 1 90 ? 20.059 22.459 3.691 1.00 65.01 147 GLU C O 1
ATOM 690 N N . CYS A 1 91 ? 20.859 21.423 1.845 1.00 72.20 148 CYS C N 1
ATOM 691 C CA . CYS A 1 91 ? 19.789 20.433 1.803 1.00 54.01 148 CYS C CA 1
ATOM 692 C C . CYS A 1 91 ? 19.666 19.756 3.157 1.00 46.06 148 CYS C C 1
ATOM 693 O O . CYS A 1 91 ? 20.627 19.676 3.922 1.00 52.29 148 CYS C O 1
ATOM 696 N N . LYS A 1 92 ? 18.441 19.372 3.493 1.00 43.61 149 LYS C N 1
ATOM 697 C CA . LYS A 1 92 ? 18.142 18.665 4.730 1.00 36.60 149 LYS C CA 1
ATOM 698 C C . LYS A 1 92 ? 17.727 17.227 4.484 1.00 38.65 149 LYS C C 1
ATOM 699 O O . LYS A 1 92 ? 17.582 16.444 5.427 1.00 41.87 149 LYS C O 1
ATOM 701 N N . SER A 1 93 ? 17.463 16.884 3.240 1.00 37.02 150 SER C N 1
ATOM 702 C CA . SER A 1 93 ? 17.077 15.545 2.869 1.00 34.80 150 SER C CA 1
ATOM 703 C C . SER A 1 93 ? 17.314 15.495 1.380 1.00 32.19 150 SER C C 1
ATOM 704 O O . SER A 1 93 ? 17.375 16.536 0.732 1.00 36.50 150 SER C O 1
ATOM 707 N N . VAL A 1 94 ? 17.430 14.288 0.847 1.00 34.30 151 VAL C N 1
ATOM 708 C CA . VAL A 1 94 ? 17.513 14.138 -0.602 1.00 34.90 151 VAL C CA 1
ATOM 709 C C . VAL A 1 94 ? 16.460 13.119 -1.009 1.00 31.75 151 VAL C C 1
ATOM 710 O O . VAL A 1 94 ? 16.246 12.117 -0.302 1.00 37.19 151 VAL C O 1
ATOM 714 N N . PRO A 1 95 ? 15.779 13.346 -2.118 1.00 33.24 152 PRO C N 1
ATOM 715 C CA . PRO A 1 95 ? 14.793 12.381 -2.610 1.00 29.43 152 PRO C CA 1
ATOM 716 C C . PRO A 1 95 ? 15.495 11.303 -3.419 1.00 37.22 152 PRO C C 1
ATOM 717 O O . PRO A 1 95 ? 16.520 11.542 -4.068 1.00 29.91 152 PRO C O 1
ATOM 721 N N . VAL A 1 96 ? 14.959 10.087 -3.341 1.00 30.64 153 VAL C N 1
ATOM 722 C CA . VAL A 1 96 ? 15.426 9.005 -4.194 1.00 25.96 153 VAL C CA 1
ATOM 723 C C . VAL A 1 96 ? 14.233 8.464 -4.966 1.00 28.65 153 VAL C C 1
ATOM 724 O O . VAL A 1 96 ? 13.273 7.943 -4.380 1.00 26.01 153 VAL C O 1
ATOM 728 N N . ALA A 1 97 ? 14.324 8.531 -6.285 1.00 24.14 154 ALA C N 1
ATOM 729 C CA . ALA A 1 97 ? 13.302 7.969 -7.161 1.00 25.14 154 ALA C CA 1
ATOM 730 C C . ALA A 1 97 ? 14.037 7.510 -8.405 1.00 25.77 154 ALA C C 1
ATOM 731 O O . ALA A 1 97 ? 15.204 7.858 -8.610 1.00 25.18 154 ALA C O 1
ATOM 733 N N . LEU A 1 98 ? 13.382 6.660 -9.189 1.00 25.45 155 LEU C N 1
ATOM 734 C CA . LEU A 1 98 ? 14.040 5.940 -10.278 1.00 24.47 155 LEU C CA 1
ATOM 735 C C . LEU A 1 98 ? 13.424 6.300 -11.625 1.00 24.05 155 LEU C C 1
ATOM 736 O O . LEU A 1 98 ? 12.257 6.693 -11.713 1.00 25.27 155 LEU C O 1
ATOM 741 N N . SER A 1 99 ? 14.212 6.154 -12.682 1.00 20.81 156 SER C N 1
ATOM 742 C CA . SER A 1 99 ? 13.698 6.473 -13.999 1.00 20.35 156 SER C CA 1
ATOM 743 C C . SER A 1 99 ? 14.283 5.474 -14.984 1.00 26.94 156 SER C C 1
ATOM 744 O O . SER A 1 99 ? 15.385 4.947 -14.765 1.00 23.83 156 SER C O 1
ATOM 747 N N . GLY A 1 100 ? 13.539 5.181 -16.058 1.00 23.37 157 GLY C N 1
ATOM 748 C CA . GLY A 1 100 ? 14.141 4.404 -17.138 1.00 23.66 157 GLY C CA 1
ATOM 749 C C . GLY A 1 100 ? 13.976 2.915 -16.909 1.00 26.75 157 GLY C C 1
ATOM 750 O O . GLY A 1 100 ? 13.144 2.463 -16.122 1.00 26.37 157 GLY C O 1
ATOM 751 N N . GLY A 1 101 ? 14.766 2.136 -17.653 1.00 25.14 158 GLY C N 1
ATOM 752 C CA . GLY A 1 101 ? 14.599 0.700 -17.703 1.00 25.44 158 GLY C CA 1
ATOM 753 C C . GLY A 1 101 ? 15.608 -0.055 -16.840 1.00 26.53 158 GLY C C 1
ATOM 754 O O . GLY A 1 101 ? 16.403 0.515 -16.087 1.00 23.32 158 GLY C O 1
ATOM 755 N N . TRP A 1 102 ? 15.560 -1.373 -16.965 1.00 22.02 159 TRP C N 1
ATOM 756 C CA . TRP A 1 102 ? 16.503 -2.217 -16.246 1.00 19.96 159 TRP C CA 1
ATOM 757 C C . TRP A 1 102 ? 17.918 -1.980 -16.728 1.00 22.94 159 TRP C C 1
ATOM 758 O O . TRP A 1 102 ? 18.163 -1.833 -17.933 1.00 22.29 159 TRP C O 1
ATOM 769 N N . LEU A 1 103 ? 18.858 -1.989 -15.774 1.00 21.31 160 LEU C N 1
ATOM 770 C CA . LEU A 1 103 ? 20.284 -1.972 -16.040 1.00 20.39 160 LEU C CA 1
ATOM 771 C C . LEU A 1 103 ? 20.900 -3.207 -15.393 1.00 20.94 160 LEU C C 1
ATOM 772 O O . LEU A 1 103 ? 20.352 -3.745 -14.436 1.00 20.67 160 LEU C O 1
ATOM 777 N N . VAL A 1 104 ? 22.030 -3.674 -15.927 1.00 19.51 161 VAL C N 1
ATOM 778 C CA . VAL A 1 104 ? 22.766 -4.750 -15.254 1.00 20.70 161 VAL C CA 1
ATOM 779 C C . VAL A 1 104 ? 24.187 -4.264 -15.049 1.00 22.99 161 VAL C C 1
ATOM 780 O O . VAL A 1 104 ? 24.857 -3.882 -16.025 1.00 25.37 161 VAL C O 1
ATOM 784 N N . TYR A 1 105 ? 24.593 -4.165 -13.783 1.00 19.66 162 TYR C N 1
ATOM 785 C CA . TYR A 1 105 ? 25.949 -3.749 -13.394 1.00 21.47 162 TYR C CA 1
ATOM 786 C C . TYR A 1 105 ? 26.717 -4.931 -12.820 1.00 22.71 162 TYR C C 1
ATOM 787 O O . TYR A 1 105 ? 26.192 -5.648 -11.985 1.00 22.37 162 TYR C O 1
ATOM 796 N N . GLU A 1 106 ? 27.990 -5.070 -13.198 1.00 22.71 163 GLU C N 1
ATOM 797 C CA . GLU A 1 106 ? 28.856 -6.108 -12.644 1.00 26.15 163 GLU C CA 1
ATOM 798 C C . GLU A 1 106 ? 29.638 -5.580 -11.449 1.00 27.87 163 GLU C C 1
ATOM 799 O O . GLU A 1 106 ? 29.951 -4.382 -11.370 1.00 25.43 163 GLU C O 1
ATOM 805 N N . ASN A 1 107 ? 29.940 -6.474 -10.504 1.00 22.40 164 ASN C N 1
ATOM 806 C CA . ASN A 1 107 ? 30.824 -6.103 -9.405 1.00 24.24 164 ASN C CA 1
ATOM 807 C C . ASN A 1 107 ? 32.281 -6.170 -9.876 1.00 25.52 164 ASN C C 1
ATOM 808 O O . ASN A 1 107 ? 32.560 -6.416 -11.054 1.00 24.83 164 ASN C O 1
ATOM 813 N N . PHE A 1 108 ? 33.234 -6.008 -8.933 1.00 24.82 165 PHE C N 1
ATOM 814 C CA . PHE A 1 108 ? 34.628 -5.725 -9.313 1.00 27.57 165 PHE C CA 1
ATOM 815 C C . PHE A 1 108 ? 35.296 -6.884 -10.055 1.00 26.55 165 PHE C C 1
ATOM 816 O O . PHE A 1 108 ? 36.190 -6.654 -10.875 1.00 31.52 165 PHE C O 1
ATOM 824 N N . ASP A 1 109 ? 34.904 -8.136 -9.789 1.00 23.70 166 ASP C N 1
ATOM 825 C CA . ASP A 1 109 ? 35.524 -9.302 -10.412 1.00 21.91 166 ASP C CA 1
ATOM 826 C C . ASP A 1 109 ? 34.589 -9.966 -11.407 1.00 27.15 166 ASP C C 1
ATOM 827 O O . ASP A 1 109 ? 34.890 -11.057 -11.911 1.00 26.93 166 ASP C O 1
ATOM 832 N N . ALA A 1 110 ? 33.484 -9.298 -11.731 1.00 24.76 167 ALA C N 1
ATOM 833 C CA . ALA A 1 110 ? 32.445 -9.772 -12.649 1.00 25.06 167 ALA C CA 1
ATOM 834 C C . ALA A 1 110 ? 31.809 -11.091 -12.180 1.00 22.48 167 ALA C C 1
ATOM 835 O O . ALA A 1 110 ? 31.163 -11.805 -12.967 1.00 23.61 167 ALA C O 1
ATOM 837 N N . SER A 1 111 ? 31.909 -11.410 -10.895 1.00 22.42 168 SER C N 1
ATOM 838 C CA . SER A 1 111 ? 31.283 -12.651 -10.446 1.00 19.80 168 SER C CA 1
ATOM 839 C C . SER A 1 111 ? 29.773 -12.494 -10.254 1.00 23.92 168 SER C C 1
ATOM 840 O O . SER A 1 111 ? 29.051 -13.505 -10.297 1.00 22.10 168 SER C O 1
ATOM 843 N N . LEU A 1 112 ? 29.301 -11.264 -10.012 1.00 19.10 169 LEU C N 1
ATOM 844 C CA . LEU A 1 112 ? 27.893 -11.019 -9.735 1.00 18.78 169 LEU C CA 1
ATOM 845 C C . LEU A 1 112 ? 27.370 -9.970 -10.692 1.00 24.76 169 LEU C C 1
ATOM 846 O O . LEU A 1 112 ? 28.094 -9.028 -11.042 1.00 24.51 169 LEU C O 1
ATOM 851 N N . GLN A 1 113 ? 26.107 -10.125 -11.098 1.00 21.39 170 GLN C N 1
ATOM 852 C CA . GLN A 1 113 ? 25.485 -9.197 -12.035 1.00 20.90 170 GLN C CA 1
ATOM 853 C C . GLN A 1 113 ? 24.234 -8.653 -11.367 1.00 23.56 170 GLN C C 1
ATOM 854 O O . GLN A 1 113 ? 23.330 -9.417 -11.041 1.00 23.38 170 GLN C O 1
ATOM 860 N N . PHE A 1 114 ? 24.210 -7.343 -11.126 1.00 18.89 171 PHE C N 1
ATOM 861 C CA . PHE A 1 114 ? 23.167 -6.697 -10.350 1.00 19.59 171 PHE C CA 1
ATOM 862 C C . PHE A 1 114 ? 22.119 -6.097 -11.260 1.00 20.63 171 PHE C C 1
ATOM 863 O O . PHE A 1 114 ? 22.452 -5.292 -12.129 1.00 21.47 171 PHE C O 1
ATOM 871 N N . LEU A 1 115 ? 20.860 -6.448 -11.015 1.00 20.16 172 LEU C N 1
ATOM 872 C CA . LEU A 1 115 ? 19.733 -5.880 -11.744 1.00 21.16 172 LEU C CA 1
ATOM 873 C C . LEU A 1 115 ? 19.317 -4.598 -11.031 1.00 20.67 172 LEU C C 1
ATOM 874 O O . LEU A 1 115 ? 18.978 -4.641 -9.843 1.00 20.87 172 LEU C O 1
ATOM 879 N N . ALA A 1 116 ? 19.326 -3.471 -11.748 1.00 21.17 173 ALA C N 1
ATOM 880 C CA . ALA A 1 116 ? 19.252 -2.145 -11.161 1.00 19.36 173 ALA C CA 1
ATOM 881 C C . ALA A 1 116 ? 18.335 -1.264 -12.003 1.00 22.92 173 ALA C C 1
ATOM 882 O O . ALA A 1 116 ? 18.025 -1.568 -13.169 1.00 20.69 173 ALA C O 1
ATOM 884 N N . VAL A 1 117 ? 17.938 -0.132 -11.412 1.00 20.73 174 VAL C N 1
ATOM 885 C CA . VAL A 1 117 ? 17.297 0.964 -12.150 1.00 21.16 174 VAL C CA 1
ATOM 886 C C . VAL A 1 117 ? 18.030 2.253 -11.807 1.00 22.99 174 VAL C C 1
ATOM 887 O O . VAL A 1 117 ? 18.441 2.458 -10.659 1.00 22.53 174 VAL C O 1
ATOM 891 N N . GLY A 1 118 ? 18.263 3.097 -12.817 1.00 19.86 175 GLY C N 1
ATOM 892 C CA . GLY A 1 118 ? 18.958 4.349 -12.572 1.00 18.30 175 GLY C CA 1
ATOM 893 C C . GLY A 1 118 ? 18.126 5.369 -11.800 1.00 21.68 175 GLY C C 1
ATOM 894 O O . GLY A 1 118 ? 16.893 5.387 -11.835 1.00 22.94 175 GLY C O 1
ATOM 895 N N . LEU A 1 119 ? 18.815 6.271 -11.101 1.00 21.79 176 LEU C N 1
ATOM 896 C CA . LEU A 1 119 ? 18.075 7.324 -10.402 1.00 19.27 176 LEU C CA 1
ATOM 897 C C . LEU A 1 119 ? 17.465 8.326 -11.377 1.00 25.21 176 LEU C C 1
ATOM 898 O O . LEU A 1 119 ? 18.022 8.611 -12.449 1.00 20.93 176 LEU C O 1
ATOM 903 N N . SER A 1 120 ? 16.336 8.904 -10.963 1.00 24.82 177 SER C N 1
ATOM 904 C CA . SER A 1 120 ? 15.690 9.946 -11.768 1.00 22.30 177 SER C CA 1
ATOM 905 C C . SER A 1 120 ? 16.552 11.211 -11.862 1.00 25.56 177 SER C C 1
ATOM 906 O O . SER A 1 120 ? 17.485 11.449 -11.079 1.00 23.91 177 SER C O 1
ATOM 909 N N . GLU A 1 121 ? 16.237 12.029 -12.876 1.00 24.50 178 GLU C N 1
ATOM 910 C CA . GLU A 1 121 ? 16.996 13.262 -13.073 1.00 23.85 178 GLU C CA 1
ATOM 911 C C . GLU A 1 121 ? 16.972 14.156 -11.838 1.00 26.31 178 GLU C C 1
ATOM 912 O O . GLU A 1 121 ? 18.045 14.631 -11.437 1.00 26.66 178 GLU C O 1
ATOM 918 N N . PRO A 1 122 ? 15.834 14.406 -11.186 1.00 24.91 179 PRO C N 1
ATOM 919 C CA . PRO A 1 122 ? 15.886 15.236 -9.964 1.00 28.65 179 PRO C CA 1
ATOM 920 C C . PRO A 1 122 ? 16.664 14.587 -8.830 1.00 28.20 179 PRO C C 1
ATOM 921 O O . PRO A 1 122 ? 17.358 15.290 -8.093 1.00 26.55 179 PRO C O 1
ATOM 925 N N . ALA A 1 123 ? 16.589 13.264 -8.673 1.00 25.93 180 ALA C N 1
ATOM 926 C CA . ALA A 1 123 ? 17.381 12.618 -7.629 1.00 24.22 180 ALA C CA 1
ATOM 927 C C . ALA A 1 123 ? 18.872 12.782 -7.892 1.00 32.05 180 ALA C C 1
ATOM 928 O O . ALA A 1 123 ? 19.641 13.094 -6.977 1.00 28.59 180 ALA C O 1
ATOM 930 N N . ARG A 1 124 ? 19.308 12.599 -9.140 1.00 24.46 181 ARG C N 1
ATOM 931 C CA . ARG A 1 124 ? 20.729 12.799 -9.418 1.00 24.88 181 ARG C CA 1
ATOM 932 C C . ARG A 1 124 ? 21.135 14.239 -9.176 1.00 26.65 181 ARG C C 1
ATOM 933 O O . ARG A 1 124 ? 22.219 14.502 -8.634 1.00 26.68 181 ARG C O 1
ATOM 941 N N . GLY A 1 125 ? 20.278 15.181 -9.576 1.00 25.14 182 GLY C N 1
ATOM 942 C CA . GLY A 1 125 ? 20.613 16.590 -9.424 1.00 27.20 182 GLY C CA 1
ATOM 943 C C . GLY A 1 125 ? 20.805 16.982 -7.973 1.00 30.90 182 GLY C C 1
ATOM 944 O O . GLY A 1 125 ? 21.724 17.732 -7.644 1.00 28.53 182 GLY C O 1
ATOM 945 N N . ARG A 1 126 ? 19.953 16.459 -7.083 1.00 28.40 183 ARG C N 1
ATOM 946 C CA . ARG A 1 126 ? 20.102 16.763 -5.661 1.00 31.25 183 ARG C CA 1
ATOM 947 C C . ARG A 1 126 ? 21.316 16.081 -5.046 1.00 36.99 183 ARG C C 1
ATOM 948 O O . ARG A 1 126 ? 21.855 16.579 -4.054 1.00 35.42 183 ARG C O 1
ATOM 956 N N . LEU A 1 127 ? 21.789 14.978 -5.623 1.00 29.96 184 LEU C N 1
ATOM 957 C CA . LEU A 1 127 ? 22.991 14.352 -5.108 1.00 28.30 184 LEU C CA 1
ATOM 958 C C . LEU A 1 127 ? 24.269 14.949 -5.694 1.00 31.99 184 LEU C C 1
ATOM 959 O O . LEU A 1 127 ? 25.364 14.682 -5.177 1.00 32.18 184 LEU C O 1
ATOM 964 N N . LYS A 1 128 ? 24.169 15.730 -6.764 1.00 33.39 185 LYS C N 1
ATOM 965 C CA . LYS A 1 128 ? 25.372 16.316 -7.350 1.00 37.75 185 LYS C CA 1
ATOM 966 C C . LYS A 1 128 ? 26.259 17.035 -6.338 1.00 35.73 185 LYS C C 1
ATOM 967 O O . LYS A 1 128 ? 27.483 16.826 -6.380 1.00 38.32 185 LYS C O 1
ATOM 973 N N . PRO A 1 129 ? 25.743 17.834 -5.402 1.00 35.47 186 PRO C N 1
ATOM 974 C CA . PRO A 1 129 ? 26.662 18.488 -4.450 1.00 43.28 186 PRO C CA 1
ATOM 975 C C . PRO A 1 129 ? 27.340 17.503 -3.513 1.00 38.21 186 PRO C C 1
ATOM 976 O O . PRO A 1 129 ? 28.471 17.755 -3.090 1.00 38.89 186 PRO C O 1
ATOM 980 N N . VAL A 1 130 ? 26.685 16.377 -3.194 1.00 40.46 187 VAL C N 1
ATOM 981 C CA . VAL A 1 130 ? 27.324 15.323 -2.409 1.00 32.47 187 VAL C CA 1
ATOM 982 C C . VAL A 1 130 ? 28.453 14.678 -3.202 1.00 31.91 187 VAL C C 1
ATOM 983 O O . VAL A 1 130 ? 29.570 14.524 -2.707 1.00 33.98 187 VAL C O 1
ATOM 987 N N . LEU A 1 131 ? 28.177 14.270 -4.449 1.00 27.57 188 LEU C N 1
ATOM 988 C CA . LEU A 1 131 ? 29.243 13.673 -5.249 1.00 28.01 188 LEU C CA 1
ATOM 989 C C . LEU A 1 131 ? 30.413 14.639 -5.408 1.00 31.45 188 LEU C C 1
ATOM 990 O O . LEU A 1 131 ? 31.578 14.221 -5.419 1.00 33.95 188 LEU C O 1
ATOM 995 N N . SER A 1 132 ? 30.119 15.938 -5.534 1.00 33.14 189 SER C N 1
ATOM 996 C CA . SER A 1 132 ? 31.205 16.901 -5.689 1.00 30.57 189 SER C CA 1
ATOM 997 C C . SER A 1 132 ? 32.127 16.889 -4.484 1.00 34.96 189 SER C C 1
ATOM 998 O O . SER A 1 132 ? 33.348 16.960 -4.636 1.00 40.26 189 SER C O 1
ATOM 1001 N N . ILE A 1 133 ? 31.560 16.783 -3.282 1.00 32.64 190 ILE C N 1
ATOM 1002 C CA . ILE A 1 133 ? 32.373 16.695 -2.075 1.00 32.63 190 ILE C CA 1
ATOM 1003 C C . ILE A 1 133 ? 33.221 15.429 -2.082 1.00 36.63 190 ILE C C 1
ATOM 1004 O O . ILE A 1 133 ? 34.415 15.462 -1.750 1.00 38.88 190 ILE C O 1
ATOM 1009 N N . VAL A 1 134 ? 32.622 14.289 -2.468 1.00 33.31 191 VAL C N 1
ATOM 1010 C CA . VAL A 1 134 ? 33.380 13.039 -2.540 1.00 29.41 191 VAL C CA 1
ATOM 1011 C C . VAL A 1 134 ? 34.537 13.164 -3.521 1.00 34.18 191 VAL C C 1
ATOM 1012 O O . VAL A 1 134 ? 35.669 12.750 -3.229 1.00 38.97 191 VAL C O 1
ATOM 1016 N N . GLU A 1 135 ? 34.274 13.722 -4.701 1.00 34.00 192 GLU C N 1
ATOM 1017 C CA . GLU A 1 135 ? 35.341 13.862 -5.689 1.00 40.20 192 GLU C CA 1
ATOM 1018 C C . GLU A 1 135 ? 36.472 14.725 -5.159 1.00 46.57 192 GLU C C 1
ATOM 1019 O O . GLU A 1 135 ? 37.641 14.496 -5.495 1.00 42.06 192 GLU C O 1
ATOM 1021 N N . LYS A 1 136 ? 36.146 15.723 -4.336 1.00 42.18 193 LYS C N 1
ATOM 1022 C CA . LYS A 1 136 ? 37.185 16.609 -3.812 1.00 44.04 193 LYS C CA 1
ATOM 1023 C C . LYS A 1 136 ? 38.114 15.880 -2.848 1.00 46.25 193 LYS C C 1
ATOM 1024 O O . LYS A 1 136 ? 39.326 16.131 -2.835 1.00 48.28 193 LYS C O 1
ATOM 1030 N N . TYR A 1 137 ? 37.572 15.001 -2.010 1.00 47.54 194 TYR C N 1
ATOM 1031 C CA . TYR A 1 137 ? 38.352 14.428 -0.923 1.00 43.68 194 TYR C CA 1
ATOM 1032 C C . TYR A 1 137 ? 38.753 12.974 -1.115 1.00 43.78 194 TYR C C 1
ATOM 1033 O O . TYR A 1 137 ? 39.518 12.456 -0.301 1.00 45.94 194 TYR C O 1
ATOM 1042 N N . LYS A 1 138 ? 38.284 12.295 -2.149 1.00 42.86 195 LYS C N 1
ATOM 1043 C CA . LYS A 1 138 ? 38.566 10.865 -2.206 1.00 40.88 195 LYS C CA 1
ATOM 1044 C C . LYS A 1 138 ? 40.040 10.628 -2.548 1.00 50.90 195 LYS C C 1
ATOM 1045 O O . LYS A 1 138 ? 40.704 11.507 -3.106 1.00 49.44 195 LYS C O 1
ATOM 1051 N N . PRO A 1 139 ? 40.607 9.499 -2.119 1.00 52.03 196 PRO C N 1
ATOM 1052 C CA . PRO A 1 139 ? 42.015 9.230 -2.433 1.00 59.78 196 PRO C CA 1
ATOM 1053 C C . PRO A 1 139 ? 42.257 9.190 -3.934 1.00 64.46 196 PRO C C 1
ATOM 1054 O O . PRO A 1 139 ? 41.387 8.815 -4.724 1.00 54.22 196 PRO C O 1
ATOM 1058 N N . ARG A 1 140 ? 43.461 9.604 -4.323 1.00 81.61 197 ARG C N 1
ATOM 1059 C CA . ARG A 1 140 ? 43.837 9.547 -5.730 1.00 91.05 197 ARG C CA 1
ATOM 1060 C C . ARG A 1 140 ? 43.969 8.099 -6.186 1.00 90.87 197 ARG C C 1
ATOM 1061 O O . ARG A 1 140 ? 43.657 7.776 -7.337 1.00 96.92 197 ARG C O 1
ATOM 1063 N N . SER A 1 141 ? 44.458 7.230 -5.299 1.00 87.52 198 SER C N 1
ATOM 1064 C CA . SER A 1 141 ? 44.628 5.786 -5.519 1.00 87.59 198 SER C CA 1
ATOM 1065 C C . SER A 1 141 ? 43.662 5.146 -6.526 1.00 87.70 198 SER C C 1
ATOM 1066 O O . SER A 1 141 ? 42.445 5.164 -6.347 1.00 81.58 198 SER C O 1
ATOM 1068 N N . ARG A 1 145 ? 38.406 0.839 -10.034 1.00 83.04 202 ARG C N 1
ATOM 1069 C CA . ARG A 1 145 ? 38.190 0.831 -11.476 1.00 84.77 202 ARG C CA 1
ATOM 1070 C C . ARG A 1 145 ? 36.699 0.801 -11.806 1.00 78.96 202 ARG C C 1
ATOM 1071 O O . ARG A 1 145 ? 36.306 0.641 -12.965 1.00 76.60 202 ARG C O 1
ATOM 1073 N N . GLN A 1 146 ? 35.867 0.970 -10.776 1.00 67.26 203 GLN C N 1
ATOM 1074 C CA . GLN A 1 146 ? 34.415 1.049 -10.925 1.00 55.24 203 GLN C CA 1
ATOM 1075 C C . GLN A 1 146 ? 33.975 2.380 -10.329 1.00 45.33 203 GLN C C 1
ATOM 1076 O O . GLN A 1 146 ? 33.453 2.439 -9.203 1.00 42.22 203 GLN C O 1
ATOM 1082 N N . PRO A 1 147 ? 34.146 3.462 -11.067 1.00 39.06 204 PRO C N 1
ATOM 1083 C CA . PRO A 1 147 ? 33.837 4.775 -10.511 1.00 36.02 204 PRO C CA 1
ATOM 1084 C C . PRO A 1 147 ? 32.344 4.925 -10.282 1.00 37.35 204 PRO C C 1
ATOM 1085 O O . PRO A 1 147 ? 31.513 4.299 -10.947 1.00 41.29 204 PRO C O 1
ATOM 1089 N N . VAL A 1 148 ? 32.011 5.722 -9.278 1.00 30.38 205 VAL C N 1
ATOM 1090 C CA . VAL A 1 148 ? 30.638 6.094 -8.993 1.00 31.12 205 VAL C CA 1
ATOM 1091 C C . VAL A 1 148 ? 30.494 7.541 -9.416 1.00 35.41 205 VAL C C 1
ATOM 1092 O O . VAL A 1 148 ? 31.340 8.366 -9.058 1.00 33.86 205 VAL C O 1
ATOM 1096 N N . GLY A 1 149 ? 29.452 7.851 -10.187 1.00 30.50 206 GLY C N 1
ATOM 1097 C CA . GLY A 1 149 ? 29.274 9.221 -10.622 1.00 32.02 206 GLY C CA 1
ATOM 1098 C C . GLY A 1 149 ? 27.844 9.482 -11.030 1.00 31.75 206 GLY C C 1
ATOM 1099 O O . GLY A 1 149 ? 27.013 8.575 -11.060 1.00 27.22 206 GLY C O 1
ATOM 1100 N N . LEU A 1 150 ? 27.575 10.740 -11.397 1.00 31.68 207 LEU C N 1
ATOM 1101 C CA . LEU A 1 150 ? 26.225 11.117 -11.799 1.00 29.58 207 LEU C CA 1
ATOM 1102 C C . LEU A 1 150 ? 25.710 10.223 -12.913 1.00 28.87 207 LEU C C 1
ATOM 1103 O O . LEU A 1 150 ? 24.521 9.898 -12.962 1.00 31.15 207 LEU C O 1
ATOM 1108 N N . ASN A 1 151 ? 26.596 9.790 -13.800 1.00 28.76 208 ASN C N 1
ATOM 1109 C CA . ASN A 1 151 ? 26.155 9.011 -14.938 1.00 26.98 208 ASN C CA 1
ATOM 1110 C C . ASN A 1 151 ? 25.679 7.624 -14.558 1.00 27.74 208 ASN C C 1
ATOM 1111 O O . ASN A 1 151 ? 24.967 7.012 -15.355 1.00 26.37 208 ASN C O 1
ATOM 1116 N N . ASN A 1 152 ? 26.046 7.092 -13.377 1.00 26.67 209 ASN C N 1
ATOM 1117 C CA . ASN A 1 152 ? 25.648 5.713 -13.101 1.00 23.85 209 ASN C CA 1
ATOM 1118 C C . ASN A 1 152 ? 24.976 5.534 -11.747 1.00 24.04 209 ASN C C 1
ATOM 1119 O O . ASN A 1 152 ? 24.842 4.399 -11.303 1.00 21.80 209 ASN C O 1
ATOM 1124 N N . LEU A 1 153 ? 24.479 6.601 -11.116 1.00 22.33 210 LEU C N 1
ATOM 1125 C CA . LEU A 1 153 ? 23.732 6.412 -9.871 1.00 19.79 210 LEU C CA 1
ATOM 1126 C C . LEU A 1 153 ? 22.568 5.473 -10.102 1.00 23.31 210 LEU C C 1
ATOM 1127 O O . LEU A 1 153 ? 21.828 5.650 -11.065 1.00 20.64 210 LEU C O 1
ATOM 1132 N N . HIS A 1 154 ? 22.384 4.500 -9.203 1.00 21.38 211 HIS C N 1
ATOM 1133 C CA . HIS A 1 154 ? 21.328 3.506 -9.399 1.00 20.49 211 HIS C CA 1
ATOM 1134 C C . HIS A 1 154 ? 20.940 2.881 -8.063 1.00 24.67 211 HIS C C 1
ATOM 1135 O O . HIS A 1 154 ? 21.636 3.029 -7.063 1.00 22.79 211 HIS C O 1
ATOM 1142 N N . VAL A 1 155 ? 19.806 2.164 -8.063 1.00 20.19 212 VAL C N 1
ATOM 1143 C CA . VAL A 1 155 ? 19.470 1.226 -6.988 1.00 22.46 212 VAL C CA 1
ATOM 1144 C C . VAL A 1 155 ? 19.467 -0.172 -7.573 1.00 23.11 212 VAL C C 1
ATOM 1145 O O . VAL A 1 155 ? 18.770 -0.413 -8.560 1.00 22.19 212 VAL C O 1
ATOM 1149 N N . SER A 1 156 ? 20.206 -1.106 -6.941 1.00 19.37 213 SER C N 1
ATOM 1150 C CA . SER A 1 156 ? 20.144 -2.502 -7.338 1.00 20.48 213 SER C CA 1
ATOM 1151 C C . SER A 1 156 ? 19.048 -3.230 -6.566 1.00 22.59 213 SER C C 1
ATOM 1152 O O . SER A 1 156 ? 18.877 -3.037 -5.348 1.00 23.76 213 SER C O 1
ATOM 1155 N N . PHE A 1 157 ? 18.305 -4.076 -7.283 1.00 22.68 214 PHE C N 1
ATOM 1156 C CA . PHE A 1 157 ? 17.178 -4.798 -6.691 1.00 22.38 214 PHE C CA 1
ATOM 1157 C C . PHE A 1 157 ? 17.400 -6.302 -6.595 1.00 22.88 214 PHE C C 1
ATOM 1158 O O . PHE A 1 157 ? 16.754 -6.964 -5.775 1.00 24.28 214 PHE C O 1
ATOM 1166 N N . GLY A 1 158 ? 18.250 -6.855 -7.449 1.00 20.77 215 GLY C N 1
ATOM 1167 C CA . GLY A 1 158 ? 18.484 -8.286 -7.439 1.00 22.39 215 GLY C CA 1
ATOM 1168 C C . GLY A 1 158 ? 19.901 -8.550 -7.869 1.00 20.88 215 GLY C C 1
ATOM 1169 O O . GLY A 1 158 ? 20.557 -7.671 -8.427 1.00 21.91 215 GLY C O 1
ATOM 1170 N N . VAL A 1 159 ? 20.380 -9.769 -7.611 1.00 19.44 216 VAL C N 1
ATOM 1171 C CA . VAL A 1 159 ? 21.762 -10.075 -7.980 1.00 21.29 216 VAL C CA 1
ATOM 1172 C C . VAL A 1 159 ? 21.821 -11.513 -8.460 1.00 23.51 216 VAL C C 1
ATOM 1173 O O . VAL A 1 159 ? 21.282 -12.410 -7.806 1.00 25.83 216 VAL C O 1
ATOM 1177 N N . ALA A 1 160 ? 22.444 -11.724 -9.610 1.00 24.13 217 ALA C N 1
ATOM 1178 C CA . ALA A 1 160 ? 22.613 -13.055 -10.195 1.00 24.44 217 ALA C CA 1
ATOM 1179 C C . ALA A 1 160 ? 24.100 -13.392 -10.285 1.00 25.13 217 ALA C C 1
ATOM 1180 O O . ALA A 1 160 ? 24.951 -12.494 -10.364 1.00 23.99 217 ALA C O 1
ATOM 1182 N N . GLN A 1 161 ? 24.410 -14.690 -10.281 1.00 23.46 218 GLN C N 1
ATOM 1183 C CA . GLN A 1 161 ? 25.778 -15.138 -10.519 1.00 20.28 218 GLN C CA 1
ATOM 1184 C C . GLN A 1 161 ? 26.088 -15.066 -12.002 1.00 25.60 218 GLN C C 1
ATOM 1185 O O . GLN A 1 161 ? 25.245 -15.368 -12.852 1.00 24.15 218 GLN C O 1
ATOM 1191 N N . ASN A 1 162 ? 27.302 -14.657 -12.320 1.00 25.54 219 ASN C N 1
ATOM 1192 C CA . ASN A 1 162 ? 27.734 -14.671 -13.718 1.00 20.13 219 ASN C CA 1
ATOM 1193 C C . ASN A 1 162 ? 28.128 -16.101 -14.086 1.00 23.18 219 ASN C C 1
ATOM 1194 O O . ASN A 1 162 ? 29.199 -16.576 -13.684 1.00 23.76 219 ASN C O 1
ATOM 1199 N N . ALA A 1 163 ? 27.281 -16.786 -14.864 1.00 22.85 220 ALA C N 1
ATOM 1200 C CA . ALA A 1 163 ? 27.613 -18.156 -15.265 1.00 25.44 220 ALA C CA 1
ATOM 1201 C C . ALA A 1 163 ? 28.850 -18.216 -16.152 1.00 30.99 220 ALA C C 1
ATOM 1202 O O . ALA A 1 163 ? 29.490 -19.273 -16.241 1.00 27.53 220 ALA C O 1
ATOM 1204 N N . TYR A 1 164 ? 29.257 -17.099 -16.742 1.00 29.45 221 TYR C N 1
ATOM 1205 C CA . TYR A 1 164 ? 30.339 -17.109 -17.726 1.00 33.88 221 TYR C CA 1
ATOM 1206 C C . TYR A 1 164 ? 31.619 -16.541 -17.155 1.00 26.76 221 TYR C C 1
ATOM 1207 O O . TYR A 1 164 ? 32.531 -16.206 -17.912 1.00 28.92 221 TYR C O 1
ATOM 1216 N N . LEU A 1 165 ? 31.688 -16.436 -15.825 1.00 27.44 222 LEU C N 1
ATOM 1217 C CA . LEU A 1 165 ? 32.802 -15.810 -15.124 1.00 27.91 222 LEU C CA 1
ATOM 1218 C C . LEU A 1 165 ? 34.160 -16.333 -15.578 1.00 28.58 222 LEU C C 1
ATOM 1219 O O . LEU A 1 165 ? 35.123 -15.563 -15.693 1.00 28.13 222 LEU C O 1
ATOM 1224 N N . GLN A 1 166 ? 34.289 -17.639 -15.763 1.00 23.81 223 GLN C N 1
ATOM 1225 C CA . GLN A 1 166 ? 35.605 -18.202 -16.066 1.00 26.36 223 GLN C CA 1
ATOM 1226 C C . GLN A 1 166 ? 35.772 -18.488 -17.542 1.00 33.38 223 GLN C C 1
ATOM 1227 O O . GLN A 1 166 ? 36.748 -19.121 -17.926 1.00 33.79 223 GLN C O 1
ATOM 1233 N N . GLN A 1 167 ? 34.841 -18.043 -18.382 1.00 33.04 224 GLN C N 1
ATOM 1234 C CA . GLN A 1 167 ? 35.026 -18.118 -19.831 1.00 31.55 224 GLN C CA 1
ATOM 1235 C C . GLN A 1 167 ? 35.854 -16.935 -20.339 1.00 32.01 224 GLN C C 1
ATOM 1236 O O . GLN A 1 167 ? 36.220 -16.033 -19.592 1.00 31.23 224 GLN C O 1
ATOM 1242 N N . ASP A 1 168 ? 36.151 -16.934 -21.640 1.00 36.56 225 ASP C N 1
ATOM 1243 C CA . ASP A 1 168 ? 36.773 -15.767 -22.264 1.00 41.93 225 ASP C CA 1
ATOM 1244 C C . ASP A 1 168 ? 35.981 -14.510 -21.947 1.00 37.33 225 ASP C C 1
ATOM 1245 O O . ASP A 1 168 ? 34.749 -14.534 -21.948 1.00 37.30 225 ASP C O 1
ATOM 1250 N N . GLU A 1 169 ? 36.699 -13.405 -21.706 1.00 36.33 226 GLU C N 1
ATOM 1251 C CA . GLU A 1 169 ? 36.044 -12.141 -21.394 1.00 40.96 226 GLU C CA 1
ATOM 1252 C C . GLU A 1 169 ? 35.026 -11.769 -22.463 1.00 42.14 226 GLU C C 1
ATOM 1253 O O . GLU A 1 169 ? 33.958 -11.227 -22.152 1.00 36.37 226 GLU C O 1
ATOM 1255 N N . SER A 1 170 ? 35.325 -12.067 -23.727 1.00 39.80 227 SER C N 1
ATOM 1256 C CA . SER A 1 170 ? 34.407 -11.659 -24.787 1.00 40.56 227 SER C CA 1
ATOM 1257 C C . SER A 1 170 ? 33.122 -12.482 -24.747 1.00 37.08 227 SER C C 1
ATOM 1258 O O . SER A 1 170 ? 32.045 -11.980 -25.087 1.00 35.50 227 SER C O 1
ATOM 1261 N N . VAL A 1 171 ? 33.213 -13.753 -24.365 1.00 39.77 228 VAL C N 1
ATOM 1262 C CA . VAL A 1 171 ? 32.008 -14.553 -24.183 1.00 35.95 228 VAL C CA 1
ATOM 1263 C C . VAL A 1 171 ? 31.193 -14.028 -23.001 1.00 29.51 228 VAL C C 1
ATOM 1264 O O . VAL A 1 171 ? 29.970 -13.877 -23.093 1.00 34.73 228 VAL C O 1
ATOM 1268 N N . SER A 1 172 ? 31.851 -13.767 -21.870 1.00 30.82 229 SER C N 1
ATOM 1269 C CA . SER A 1 172 ? 31.120 -13.223 -20.725 1.00 32.00 229 SER C CA 1
ATOM 1270 C C . SER A 1 172 ? 30.481 -11.878 -21.065 1.00 33.22 229 SER C C 1
ATOM 1271 O O . SER A 1 172 ? 29.325 -11.619 -20.707 1.00 28.43 229 SER C O 1
ATOM 1274 N N . ARG A 1 173 ? 31.210 -11.010 -21.767 1.00 30.76 230 ARG C N 1
ATOM 1275 C CA . ARG A 1 173 ? 30.632 -9.716 -22.113 1.00 27.83 230 ARG C CA 1
ATOM 1276 C C . ARG A 1 173 ? 29.455 -9.871 -23.085 1.00 28.45 230 ARG C C 1
ATOM 1277 O O . ARG A 1 173 ? 28.453 -9.146 -22.985 1.00 30.22 230 ARG C O 1
ATOM 1285 N N . GLN A 1 174 ? 29.561 -10.788 -24.048 1.00 31.11 231 GLN C N 1
ATOM 1286 C CA . GLN A 1 174 ? 28.434 -11.031 -24.945 1.00 30.90 231 GLN C CA 1
ATOM 1287 C C . GLN A 1 174 ? 27.196 -11.515 -24.183 1.00 34.56 231 GLN C C 1
ATOM 1288 O O . GLN A 1 174 ? 26.079 -11.078 -24.470 1.00 28.16 231 GLN C O 1
ATOM 1290 N N . ARG A 1 175 ? 27.364 -12.438 -23.227 1.00 30.06 232 ARG C N 1
ATOM 1291 C CA . ARG A 1 175 ? 26.190 -12.929 -22.505 1.00 29.53 232 ARG C CA 1
ATOM 1292 C C . ARG A 1 175 ? 25.628 -11.844 -21.580 1.00 28.06 232 ARG C C 1
ATOM 1293 O O . ARG A 1 175 ? 24.410 -11.766 -21.378 1.00 29.59 232 ARG C O 1
ATOM 1301 N N . LEU A 1 176 ? 26.491 -10.982 -21.054 1.00 24.55 233 LEU C N 1
ATOM 1302 C CA . LEU A 1 176 ? 26.018 -9.847 -20.269 1.00 26.94 233 LEU C CA 1
ATOM 1303 C C . LEU A 1 176 ? 25.212 -8.871 -21.134 1.00 32.10 233 LEU C C 1
ATOM 1304 O O . LEU A 1 176 ? 24.142 -8.388 -20.721 1.00 24.74 233 LEU C O 1
ATOM 1309 N N . ASP A 1 177 ? 25.694 -8.572 -22.341 1.00 26.50 234 ASP C N 1
ATOM 1310 C CA . ASP A 1 177 ? 24.923 -7.663 -23.191 1.00 27.62 234 ASP C CA 1
ATOM 1311 C C . ASP A 1 177 ? 23.620 -8.297 -23.678 1.00 26.90 234 ASP C C 1
ATOM 1312 O O . ASP A 1 177 ? 22.595 -7.614 -23.776 1.00 28.24 234 ASP C O 1
ATOM 1317 N N . SER A 1 178 ? 23.599 -9.592 -23.947 1.00 26.70 235 SER C N 1
ATOM 1318 C CA . SER A 1 178 ? 22.316 -10.186 -24.302 1.00 29.49 235 SER C CA 1
ATOM 1319 C C . SER A 1 178 ? 21.416 -10.337 -23.076 1.00 29.67 235 SER C C 1
ATOM 1320 O O . SER A 1 178 ? 20.194 -10.310 -23.205 1.00 29.31 235 SER C O 1
ATOM 1323 N N . LEU A 1 179 ? 21.983 -10.472 -21.878 1.00 26.70 236 LEU C N 1
ATOM 1324 C CA . LEU A 1 179 ? 21.131 -10.445 -20.687 1.00 27.78 236 LEU C CA 1
ATOM 1325 C C . LEU A 1 179 ? 20.505 -9.063 -20.506 1.00 24.27 236 LEU C C 1
ATOM 1326 O O . LEU A 1 179 ? 19.308 -8.942 -20.214 1.00 24.89 236 LEU C O 1
ATOM 1331 N N . ARG A 1 180 ? 21.312 -8.003 -20.670 1.00 24.06 237 ARG C N 1
ATOM 1332 C CA . ARG A 1 180 ? 20.786 -6.647 -20.594 1.00 22.57 237 ARG C CA 1
ATOM 1333 C C . ARG A 1 180 ? 19.669 -6.444 -21.616 1.00 28.13 237 ARG C C 1
ATOM 1334 O O . ARG A 1 180 ? 18.611 -5.871 -21.301 1.00 27.85 237 ARG C O 1
ATOM 1342 N N . ASN A 1 181 ? 19.874 -6.924 -22.845 1.00 26.61 238 ASN C N 1
ATOM 1343 C CA . ASN A 1 181 ? 18.820 -6.778 -23.850 1.00 28.74 238 ASN C CA 1
ATOM 1344 C C . ASN A 1 181 ? 17.592 -7.596 -23.487 1.00 31.04 238 ASN C C 1
ATOM 1345 O O . ASN A 1 181 ? 16.465 -7.174 -23.746 1.00 31.07 238 ASN C O 1
ATOM 1350 N N . LEU A 1 182 ? 17.796 -8.791 -22.938 1.00 27.13 239 LEU C N 1
ATOM 1351 C CA . LEU A 1 182 ? 16.671 -9.658 -22.617 1.00 28.74 239 LEU C CA 1
ATOM 1352 C C . LEU A 1 182 ? 15.776 -9.046 -21.539 1.00 27.23 239 LEU C C 1
ATOM 1353 O O . LEU A 1 182 ? 14.549 -9.005 -21.695 1.00 30.34 239 LEU C O 1
ATOM 1358 N N . VAL A 1 183 ? 16.365 -8.560 -20.434 1.00 27.72 240 VAL C N 1
ATOM 1359 C CA . VAL A 1 183 ? 15.500 -8.025 -19.383 1.00 29.89 240 VAL C CA 1
ATOM 1360 C C . VAL A 1 183 ? 14.806 -6.769 -19.873 1.00 32.90 240 VAL C C 1
ATOM 1361 O O . VAL A 1 183 ? 13.619 -6.541 -19.548 1.00 27.79 240 VAL C O 1
ATOM 1365 N N . ALA A 1 184 ? 15.479 -5.981 -20.725 1.00 29.31 241 ALA C N 1
ATOM 1366 C CA . ALA A 1 184 ? 14.850 -4.767 -21.241 1.00 30.80 241 ALA C CA 1
ATOM 1367 C C . ALA A 1 184 ? 13.711 -5.080 -22.213 1.00 35.15 241 ALA C C 1
ATOM 1368 O O . ALA A 1 184 ? 12.678 -4.401 -22.210 1.00 35.78 241 ALA C O 1
ATOM 1370 N N . THR A 1 185 ? 13.875 -6.077 -23.067 1.00 33.26 242 THR C N 1
ATOM 1371 C CA . THR A 1 185 ? 12.852 -6.329 -24.085 1.00 36.17 242 THR C CA 1
ATOM 1372 C C . THR A 1 185 ? 11.717 -7.207 -23.583 1.00 36.75 242 THR C C 1
ATOM 1373 O O . THR A 1 185 ? 10.565 -7.032 -24.011 1.00 37.90 242 THR C O 1
ATOM 1377 N N . GLU A 1 186 ? 12.002 -8.157 -22.691 1.00 29.17 243 GLU C N 1
ATOM 1378 C CA . GLU A 1 186 ? 10.997 -9.146 -22.316 1.00 32.66 243 GLU C CA 1
ATOM 1379 C C . GLU A 1 186 ? 10.587 -9.110 -20.854 1.00 29.65 243 GLU C C 1
ATOM 1380 O O . GLU A 1 186 ? 9.640 -9.815 -20.497 1.00 28.90 243 GLU C O 1
ATOM 1386 N N . ALA A 1 187 ? 11.255 -8.326 -19.996 1.00 28.43 244 ALA C N 1
ATOM 1387 C CA . ALA A 1 187 ? 10.977 -8.378 -18.557 1.00 28.47 244 ALA C CA 1
ATOM 1388 C C . ALA A 1 187 ? 10.722 -7.002 -17.941 1.00 28.61 244 ALA C C 1
ATOM 1389 O O . ALA A 1 187 ? 10.895 -6.827 -16.731 1.00 29.14 244 ALA C O 1
ATOM 1391 N N . SER A 1 188 ? 10.249 -6.042 -18.732 1.00 28.00 245 SER C N 1
ATOM 1392 C CA . SER A 1 188 ? 10.066 -4.648 -18.317 1.00 27.54 245 SER C CA 1
ATOM 1393 C C . SER A 1 188 ? 8.626 -4.216 -18.006 1.00 28.76 245 SER C C 1
ATOM 1394 O O . SER A 1 188 ? 8.425 -3.046 -17.679 1.00 27.84 245 SER C O 1
ATOM 1397 N N . ASP A 1 189 ? 7.620 -5.087 -18.131 1.00 26.52 246 ASP C N 1
ATOM 1398 C CA . ASP A 1 189 ? 6.243 -4.580 -18.095 1.00 26.37 246 ASP C CA 1
ATOM 1399 C C . ASP A 1 189 ? 5.826 -4.074 -16.723 1.00 30.98 246 ASP C C 1
ATOM 1400 O O . ASP A 1 189 ? 4.857 -3.310 -16.628 1.00 29.31 246 ASP C O 1
ATOM 1405 N N . ARG A 1 190 ? 6.472 -4.525 -15.646 1.00 28.98 247 ARG C N 1
ATOM 1406 C CA . ARG A 1 190 ? 6.091 -4.037 -14.329 1.00 26.33 247 ARG C CA 1
ATOM 1407 C C . ARG A 1 190 ? 6.975 -2.882 -13.865 1.00 28.03 247 ARG C C 1
ATOM 1408 O O . ARG A 1 190 ? 6.866 -2.459 -12.715 1.00 26.96 247 ARG C O 1
ATOM 1416 N N . LEU A 1 191 ? 7.837 -2.349 -14.724 1.00 23.13 248 LEU C N 1
ATOM 1417 C CA . LEU A 1 191 ? 8.646 -1.222 -14.280 1.00 22.95 248 LEU C CA 1
ATOM 1418 C C . LEU A 1 191 ? 7.840 0.028 -13.934 1.00 24.79 248 LEU C C 1
ATOM 1419 O O . LEU A 1 191 ? 8.241 0.727 -12.984 1.00 27.10 248 LEU C O 1
ATOM 1424 N N . PRO A 1 192 ? 6.721 0.352 -14.592 1.00 28.49 249 PRO C N 1
ATOM 1425 C CA . PRO A 1 192 ? 5.962 1.531 -14.129 1.00 28.12 249 PRO C CA 1
ATOM 1426 C C . PRO A 1 192 ? 5.503 1.391 -12.696 1.00 32.84 249 PRO C C 1
ATOM 1427 O O . PRO A 1 192 ? 5.544 2.370 -11.941 1.00 28.50 249 PRO C O 1
ATOM 1431 N N . LEU A 1 193 ? 5.056 0.186 -12.305 1.00 28.19 250 LEU C N 1
ATOM 1432 C CA . LEU A 1 193 ? 4.668 -0.066 -10.922 1.00 30.26 250 LEU C CA 1
ATOM 1433 C C . LEU A 1 193 ? 5.855 0.125 -9.979 1.00 27.34 250 LEU C C 1
ATOM 1434 O O . LEU A 1 193 ? 5.719 0.693 -8.890 1.00 27.40 250 LEU C O 1
ATOM 1439 N N . LEU A 1 194 ? 7.030 -0.384 -10.366 1.00 24.40 251 LEU C N 1
ATOM 1440 C CA . LEU A 1 194 ? 8.190 -0.209 -9.501 1.00 24.93 251 LEU C CA 1
ATOM 1441 C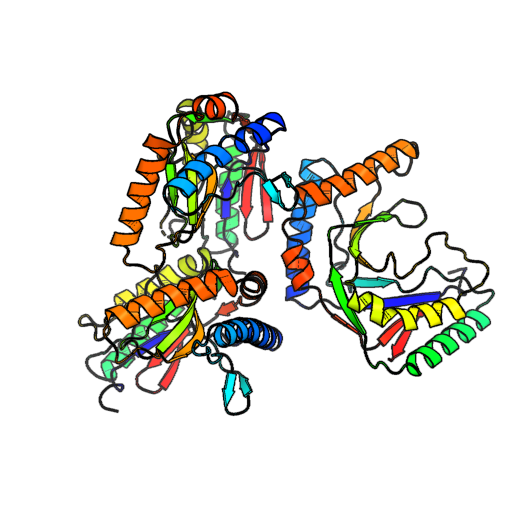 C . LEU A 1 194 ? 8.522 1.271 -9.360 1.00 28.72 251 LEU C C 1
ATOM 1442 O O . LEU A 1 194 ? 8.676 1.779 -8.236 1.00 26.59 251 LEU C O 1
ATOM 1447 N N . ARG A 1 195 ? 8.655 1.984 -10.494 1.00 25.66 252 ARG C N 1
ATOM 1448 C CA . ARG A 1 195 ? 9.065 3.394 -10.402 1.00 28.82 252 ARG C CA 1
ATOM 1449 C C . ARG A 1 195 ? 8.042 4.222 -9.621 1.00 29.11 252 ARG C C 1
ATOM 1450 O O . ARG A 1 195 ? 8.412 5.165 -8.920 1.00 28.09 252 ARG C O 1
ATOM 1458 N N . ALA A 1 196 ? 6.753 3.891 -9.719 1.00 25.20 253 ALA C N 1
ATOM 1459 C CA . ALA A 1 196 ? 5.780 4.712 -9.004 1.00 28.24 253 ALA C CA 1
ATOM 1460 C C . ALA A 1 196 ? 5.899 4.516 -7.496 1.00 34.88 253 ALA C C 1
ATOM 1461 O O . ALA A 1 196 ? 5.579 5.420 -6.720 1.00 36.85 253 ALA C O 1
ATOM 1463 N N . ASN A 1 197 ? 6.365 3.356 -7.052 1.00 31.19 254 ASN C N 1
ATOM 1464 C CA . ASN A 1 197 ? 6.288 3.024 -5.637 1.00 33.64 254 ASN C CA 1
ATOM 1465 C C . ASN A 1 197 ? 7.622 2.992 -4.900 1.00 33.72 254 ASN C C 1
ATOM 1466 O O . ASN A 1 197 ? 7.630 3.116 -3.666 1.00 29.67 254 ASN C O 1
ATOM 1471 N N . LEU A 1 198 ? 8.728 2.769 -5.607 1.00 27.79 255 LEU C N 1
ATOM 1472 C CA . LEU A 1 198 ? 10.046 2.642 -4.977 1.00 26.43 255 LEU C CA 1
ATOM 1473 C C . LEU A 1 198 ? 10.684 4.031 -4.941 1.00 32.75 255 LEU C C 1
ATOM 1474 O O . LEU A 1 198 ? 11.600 4.382 -5.702 1.00 27.05 255 LEU C O 1
ATOM 1479 N N . GLN A 1 199 ? 10.108 4.868 -4.079 1.00 28.04 256 GLN C N 1
ATOM 1480 C CA . GLN A 1 199 ? 10.597 6.217 -3.857 1.00 25.40 256 GLN C CA 1
ATOM 1481 C C . GLN A 1 199 ? 10.827 6.417 -2.362 1.00 34.39 256 GLN C C 1
ATOM 1482 O O . GLN A 1 199 ? 10.139 5.814 -1.530 1.00 32.20 256 GLN C O 1
ATOM 1488 N N . PHE A 1 200 ? 11.823 7.246 -2.045 1.00 30.49 257 PHE C N 1
ATOM 1489 C CA . PHE A 1 200 ? 12.327 7.407 -0.690 1.00 32.16 257 PHE C CA 1
ATOM 1490 C C . PHE A 1 200 ? 12.768 8.855 -0.477 1.00 32.62 257 PHE C C 1
ATOM 1491 O O . PHE A 1 200 ? 13.106 9.575 -1.420 1.00 27.88 257 PHE C O 1
ATOM 1499 N N . ARG A 1 201 ? 12.806 9.272 0.786 1.00 31.00 258 ARG C N 1
ATOM 1500 C CA . ARG A 1 201 ? 13.465 10.523 1.151 1.00 31.96 258 ARG C CA 1
ATOM 1501 C C . ARG A 1 201 ? 14.478 10.210 2.235 1.00 39.68 258 ARG C C 1
ATOM 1502 O O . ARG A 1 201 ? 14.114 9.640 3.269 1.00 36.90 258 ARG C O 1
ATOM 1510 N N . CYS A 1 202 ? 15.749 10.531 1.990 1.00 34.41 259 CYS C N 1
ATOM 1511 C CA . CYS A 1 202 ? 16.814 10.188 2.934 1.00 30.03 259 CYS C CA 1
ATOM 1512 C C . CYS A 1 202 ? 17.193 11.440 3.707 1.00 33.07 259 CYS C C 1
ATOM 1513 O O . CYS A 1 202 ? 17.428 12.477 3.097 1.00 35.49 259 CYS C O 1
ATOM 1516 N N . HIS A 1 203 ? 17.251 11.347 5.046 1.00 36.99 260 HIS C N 1
ATOM 1517 C CA . HIS A 1 203 ? 17.649 12.494 5.865 1.00 34.14 260 HIS C CA 1
ATOM 1518 C C . HIS A 1 203 ? 19.088 12.384 6.385 1.00 38.11 260 HIS C C 1
ATOM 1519 O O . HIS A 1 203 ? 19.525 13.226 7.178 1.00 35.37 260 HIS C O 1
ATOM 1526 N N . GLU A 1 204 ? 19.838 11.395 5.915 1.00 38.15 261 GLU C N 1
ATOM 1527 C CA . GLU A 1 204 ? 21.208 11.158 6.330 1.00 43.55 261 GLU C CA 1
ATOM 1528 C C . GLU A 1 204 ? 21.864 10.299 5.261 1.00 36.49 261 GLU C C 1
ATOM 1529 O O . GLU A 1 204 ? 21.183 9.619 4.500 1.00 35.35 261 GLU C O 1
ATOM 1535 N N . LEU A 1 205 ? 23.185 10.370 5.197 1.00 31.15 262 LEU C N 1
ATOM 1536 C CA . LEU A 1 205 ? 24.037 9.421 4.496 1.00 30.55 262 LEU C CA 1
ATOM 1537 C C . LEU A 1 205 ? 24.619 8.446 5.514 1.00 34.93 262 LEU C C 1
ATOM 1538 O O . LEU A 1 205 ? 24.578 8.678 6.727 1.00 41.80 262 LEU C O 1
ATOM 1543 N N . LYS A 1 206 ? 25.200 7.369 4.998 1.00 32.49 263 LYS C N 1
ATOM 1544 C CA . LYS A 1 206 ? 25.976 6.417 5.778 1.00 33.74 263 LYS C CA 1
ATOM 1545 C C . LYS A 1 206 ? 27.382 6.346 5.210 1.00 35.04 263 LYS C C 1
ATOM 1546 O O . LYS A 1 206 ? 27.580 6.510 4.008 1.00 30.63 263 LYS C O 1
ATOM 1552 N N . ALA A 1 207 ? 28.350 6.024 6.054 1.00 34.67 264 ALA C N 1
ATOM 1553 C CA . ALA A 1 207 ? 29.698 5.728 5.579 1.00 43.02 264 ALA C CA 1
ATOM 1554 C C . ALA A 1 207 ? 30.168 4.456 6.260 1.00 45.57 264 ALA C C 1
ATOM 1555 O O . ALA A 1 207 ? 30.073 4.344 7.485 1.00 46.03 264 ALA C O 1
ATOM 1557 N N . LYS A 1 208 ? 30.605 3.480 5.464 1.00 47.66 265 LYS C N 1
ATOM 1558 C CA . LYS A 1 208 ? 31.400 2.370 5.981 1.00 50.32 265 LYS C CA 1
ATOM 1559 C C . LYS A 1 208 ? 32.849 2.808 6.107 1.00 54.58 265 LYS C C 1
ATOM 1560 O O . LYS A 1 208 ? 33.435 3.313 5.145 1.00 51.06 265 LYS C O 1
ATOM 1562 N N . VAL A 1 209 ? 33.412 2.654 7.304 1.00 51.43 266 VAL C N 1
ATOM 1563 C CA . VAL A 1 209 ? 34.799 2.988 7.580 1.00 43.10 266 VAL C CA 1
ATOM 1564 C C . VAL A 1 209 ? 35.410 1.768 8.251 1.00 41.84 266 VAL C C 1
ATOM 1565 O O . VAL A 1 209 ? 35.051 1.439 9.386 1.00 40.60 266 VAL C O 1
ATOM 1569 N N . GLY A 1 210 ? 36.279 1.065 7.539 1.00 44.79 267 GLY C N 1
ATOM 1570 C CA . GLY A 1 210 ? 36.773 -0.197 8.074 1.00 39.21 267 GLY C CA 1
ATOM 1571 C C . GLY A 1 210 ? 35.596 -1.144 8.207 1.00 50.12 267 GLY C C 1
ATOM 1572 O O . GLY A 1 210 ? 34.864 -1.386 7.241 1.00 49.35 267 GLY C O 1
ATOM 1573 N N . THR A 1 211 ? 35.376 -1.665 9.414 1.00 57.72 268 THR C N 1
ATOM 1574 C CA . THR A 1 211 ? 34.269 -2.574 9.697 1.00 60.93 268 THR C CA 1
ATOM 1575 C C . THR A 1 211 ? 33.121 -1.877 10.417 1.00 63.48 268 THR C C 1
ATOM 1576 O O . THR A 1 211 ? 32.189 -2.545 10.874 1.00 68.89 268 THR C O 1
ATOM 1580 N N . SER A 1 212 ? 33.192 -0.563 10.577 1.00 55.71 269 SER C N 1
ATOM 1581 C CA . SER A 1 212 ? 32.141 0.182 11.242 1.00 55.77 269 SER C CA 1
ATOM 1582 C C . SER A 1 212 ? 31.327 0.974 10.220 1.00 51.98 269 SER C C 1
ATOM 1583 O O . SER A 1 212 ? 31.799 1.301 9.123 1.00 45.48 269 SER C O 1
ATOM 1586 N N . VAL A 1 213 ? 30.100 1.310 10.607 1.00 43.17 270 VAL C N 1
ATOM 1587 C CA . VAL A 1 213 ? 29.213 2.145 9.804 1.00 38.90 270 VAL C CA 1
ATOM 1588 C C . VAL A 1 213 ? 28.882 3.380 10.618 1.00 42.71 270 VAL C C 1
ATOM 1589 O O . VAL A 1 213 ? 28.527 3.270 11.795 1.00 45.58 270 VAL C O 1
ATOM 1593 N N . ILE A 1 214 ? 29.064 4.553 10.020 1.00 41.62 271 ILE C N 1
ATOM 1594 C CA . ILE A 1 214 ? 28.772 5.816 10.687 1.00 40.90 271 ILE C CA 1
ATOM 1595 C C . ILE A 1 214 ? 27.674 6.530 9.921 1.00 44.57 271 ILE C C 1
ATOM 1596 O O . ILE A 1 214 ? 27.460 6.297 8.723 1.00 43.05 271 ILE C O 1
ATOM 1601 N N . THR A 1 215 ? 26.956 7.396 10.630 1.00 40.73 272 THR C N 1
ATOM 1602 C CA . THR A 1 215 ? 25.863 8.143 10.026 1.00 46.03 272 THR C CA 1
ATOM 1603 C C . THR A 1 215 ? 26.267 9.599 9.863 1.00 49.85 272 THR C C 1
ATOM 1604 O O . THR A 1 215 ? 26.851 10.189 10.775 1.00 45.82 272 THR C O 1
ATOM 1608 N N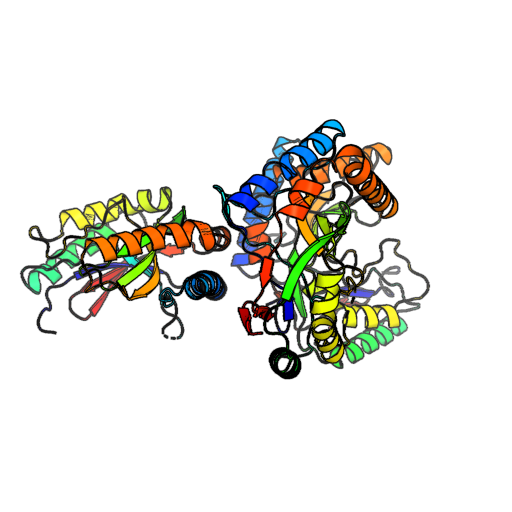 . LEU A 1 216 ? 25.878 10.190 8.735 1.00 44.59 273 LEU C N 1
ATOM 1609 C CA . LEU A 1 216 ? 26.279 11.542 8.355 1.00 44.35 273 LEU C CA 1
ATOM 1610 C C . LEU A 1 216 ? 24.997 12.315 8.115 1.00 42.40 273 LEU C C 1
ATOM 1611 O O . LEU A 1 216 ? 24.403 12.204 7.029 1.00 42.37 273 LEU C O 1
ATOM 1616 N N . PRO A 1 217 ? 24.519 13.086 9.093 1.00 51.18 274 PRO C N 1
ATOM 1617 C CA . PRO A 1 217 ? 23.201 13.723 8.966 1.00 51.11 274 PRO C CA 1
ATOM 1618 C C . PRO A 1 217 ? 23.190 14.811 7.909 1.00 55.00 274 PRO C C 1
ATOM 1619 O O . PRO A 1 217 ? 24.200 15.467 7.640 1.00 55.31 274 PRO C O 1
ATOM 1623 N N . LEU A 1 218 ? 22.027 14.980 7.285 1.00 50.56 275 LEU C N 1
ATOM 1624 C CA . LEU A 1 218 ? 21.835 16.073 6.337 1.00 52.13 275 LEU C CA 1
ATOM 1625 C C . LEU A 1 218 ? 21.277 17.296 7.060 1.00 57.64 275 LEU C C 1
ATOM 1626 O O . LEU A 1 218 ? 21.474 18.421 6.608 1.00 64.12 275 LEU C O 1
ATOM 1631 N N . ALA B 1 3 ? 70.810 -26.139 -14.423 1.00 50.99 60 ALA A N 1
ATOM 1632 C CA . ALA B 1 3 ? 69.542 -25.401 -14.421 1.00 53.05 60 ALA A CA 1
ATOM 1633 C C . ALA B 1 3 ? 69.488 -24.348 -15.540 1.00 53.12 60 ALA A C 1
ATOM 1634 O O . ALA B 1 3 ? 69.330 -23.159 -15.280 1.00 55.91 60 ALA A O 1
ATOM 1636 N N . PRO B 1 4 ? 69.605 -24.786 -16.795 1.00 48.50 61 PRO A N 1
ATOM 1637 C CA . PRO B 1 4 ? 69.699 -23.804 -17.889 1.00 48.51 61 PRO A CA 1
ATOM 1638 C C . PRO B 1 4 ? 68.456 -22.942 -18.042 1.00 48.67 61 PRO A C 1
ATOM 1639 O O . PRO B 1 4 ? 68.546 -21.802 -18.501 1.00 50.87 61 PRO A O 1
ATOM 1643 N N . VAL B 1 5 ? 67.278 -23.485 -17.760 1.00 45.43 62 VAL A N 1
ATOM 1644 C CA . VAL B 1 5 ? 66.070 -22.680 -17.839 1.00 56.53 62 VAL A CA 1
ATOM 1645 C C . VAL B 1 5 ? 65.988 -21.693 -16.683 1.00 64.03 62 VAL A C 1
ATOM 1646 O O . VAL B 1 5 ? 65.849 -20.479 -16.886 1.00 62.67 62 VAL A O 1
ATOM 1650 N N . SER B 1 6 ? 66.039 -22.198 -15.453 1.00 57.39 63 SER A N 1
ATOM 1651 C CA . SER B 1 6 ? 65.595 -21.346 -14.366 1.00 60.74 63 SER A CA 1
ATOM 1652 C C . SER B 1 6 ? 66.713 -20.594 -13.669 1.00 56.46 63 SER A C 1
ATOM 1653 O O . SER B 1 6 ? 66.517 -20.150 -12.539 1.00 50.44 63 SER A O 1
ATOM 1656 N N . LYS B 1 7 ? 67.827 -20.339 -14.344 1.00 52.31 64 LYS A N 1
ATOM 1657 C CA . LYS B 1 7 ? 68.909 -19.559 -13.745 1.00 42.31 64 LYS A CA 1
ATOM 1658 C C . LYS B 1 7 ? 68.648 -18.071 -13.925 1.00 42.16 64 LYS A C 1
ATOM 1659 O O . LYS B 1 7 ? 69.069 -17.229 -13.105 1.00 38.78 64 LYS A O 1
ATOM 1665 N N . ASN B 1 8 ? 67.939 -17.752 -15.000 1.00 39.93 65 ASN A N 1
ATOM 1666 C CA . ASN B 1 8 ? 67.602 -16.394 -15.375 1.00 38.45 65 ASN A CA 1
ATOM 1667 C C . ASN B 1 8 ? 66.128 -16.104 -15.162 1.00 34.28 65 ASN A C 1
ATOM 1668 O O . ASN B 1 8 ? 65.636 -15.128 -15.704 1.00 37.44 65 ASN A O 1
ATOM 1673 N N . ILE B 1 9 ? 65.454 -16.890 -14.321 1.00 31.25 66 ILE A N 1
ATOM 1674 C CA . ILE B 1 9 ? 64.003 -16.835 -14.086 1.00 32.97 66 ILE A CA 1
ATOM 1675 C C . ILE B 1 9 ? 63.705 -16.213 -12.731 1.00 30.86 66 ILE A C 1
ATOM 1676 O O . ILE B 1 9 ? 64.331 -16.568 -11.728 1.00 30.49 66 ILE A O 1
ATOM 1681 N N . GLY B 1 10 ? 62.733 -15.304 -12.689 1.00 29.53 67 GLY A N 1
ATOM 1682 C CA . GLY B 1 10 ? 62.274 -14.764 -11.428 1.00 28.74 67 GLY A CA 1
ATOM 1683 C C . GLY B 1 10 ? 60.760 -14.668 -11.406 1.00 29.29 67 GLY A C 1
ATOM 1684 O O . GLY B 1 10 ? 60.112 -14.642 -12.443 1.00 29.09 67 GLY A O 1
ATOM 1685 N N . PHE B 1 11 ? 60.210 -14.670 -10.199 1.00 23.89 68 PHE A N 1
ATOM 1686 C CA . PHE B 1 11 ? 58.800 -14.310 -10.075 1.00 30.31 68 PHE A CA 1
ATOM 1687 C C . PHE B 1 11 ? 58.520 -13.933 -8.625 1.00 31.61 68 PHE A C 1
ATOM 1688 O O . PHE B 1 11 ? 59.278 -14.282 -7.714 1.00 28.46 68 PHE A O 1
ATOM 1696 N N . LEU B 1 12 ? 57.468 -13.137 -8.441 1.00 24.11 69 LEU A N 1
ATOM 1697 C CA . LEU B 1 12 ? 57.124 -12.517 -7.170 1.00 19.74 69 LEU A CA 1
ATOM 1698 C C . LEU B 1 12 ? 55.847 -13.136 -6.612 1.00 27.46 69 LEU A C 1
ATOM 1699 O O . LEU B 1 12 ? 54.950 -13.502 -7.377 1.00 24.95 69 LEU A O 1
ATOM 1704 N N . PHE B 1 13 ? 55.774 -13.272 -5.290 1.00 22.37 70 PHE A N 1
ATOM 1705 C CA . PHE B 1 13 ? 54.547 -13.807 -4.700 1.00 21.59 70 PHE A CA 1
ATOM 1706 C C . PHE B 1 13 ? 54.458 -13.387 -3.241 1.00 24.21 70 PHE A C 1
ATOM 1707 O O . PHE B 1 13 ? 55.441 -12.950 -2.630 1.00 25.66 70 PHE A O 1
ATOM 1715 N N . LEU B 1 14 ? 53.255 -13.547 -2.688 1.00 21.28 71 LEU A N 1
ATOM 1716 C CA . LEU B 1 14 ? 53.005 -13.412 -1.258 1.00 26.93 71 LEU A CA 1
ATOM 1717 C C . LEU B 1 14 ? 52.977 -14.810 -0.687 1.00 29.70 71 LEU A C 1
ATOM 1718 O O . LEU B 1 14 ? 52.409 -15.705 -1.297 1.00 24.93 71 LEU A O 1
ATOM 1723 N N . GLU B 1 15 ? 53.559 -14.986 0.497 1.00 24.78 72 GLU A N 1
ATOM 1724 C CA . GLU B 1 15 ? 53.565 -16.275 1.165 1.00 28.51 72 GLU A CA 1
ATOM 1725 C C . GLU B 1 15 ? 52.579 -16.193 2.312 1.00 26.46 72 GLU A C 1
ATOM 1726 O O . GLU B 1 15 ? 52.581 -15.209 3.073 1.00 28.23 72 GLU A O 1
ATOM 1732 N N . LEU B 1 16 ? 51.704 -17.193 2.404 1.00 24.88 73 LEU A N 1
ATOM 1733 C CA . LEU B 1 16 ? 50.607 -17.177 3.361 1.00 22.49 73 LEU A CA 1
ATOM 1734 C C . LEU B 1 16 ? 50.823 -18.392 4.257 1.00 31.45 73 LEU A C 1
ATOM 1735 O O . LEU B 1 16 ? 50.381 -19.496 3.933 1.00 27.23 73 LEU A O 1
ATOM 1740 N N . ARG B 1 17 ? 51.420 -18.179 5.425 1.00 38.80 74 ARG A N 1
ATOM 1741 C CA . ARG B 1 17 ? 51.657 -19.274 6.347 1.00 36.15 74 ARG A CA 1
ATOM 1742 C C . ARG B 1 17 ? 50.411 -19.423 7.203 1.00 33.79 74 ARG A C 1
ATOM 1743 O O . ARG B 1 17 ? 49.985 -18.479 7.871 1.00 36.94 74 ARG A O 1
ATOM 1751 N N . LEU B 1 18 ? 49.814 -20.597 7.151 1.00 30.61 75 LEU A N 1
ATOM 1752 C CA . LEU B 1 18 ? 48.592 -20.855 7.884 1.00 28.80 75 LEU A CA 1
ATOM 1753 C C . LEU B 1 18 ? 48.936 -21.214 9.320 1.00 35.17 75 LEU A C 1
ATOM 1754 O O . LEU B 1 18 ? 49.875 -21.970 9.586 1.00 40.84 75 LEU A O 1
ATOM 1759 N N . ASP B 1 19 ? 48.163 -20.689 10.238 1.00 29.36 76 ASP A N 1
ATOM 1760 C CA . ASP B 1 19 ? 48.291 -21.104 11.619 1.00 30.51 76 ASP A CA 1
ATOM 1761 C C . ASP B 1 19 ? 47.492 -22.398 11.816 1.00 37.89 76 ASP A C 1
ATOM 1762 O O . ASP B 1 19 ? 46.889 -22.946 10.887 1.00 37.58 76 ASP A O 1
ATOM 1767 N N . SER B 1 20 ? 47.509 -22.901 13.051 1.00 38.78 77 SER A N 1
ATOM 1768 C CA . SER B 1 20 ? 46.866 -24.170 13.358 1.00 40.50 77 SER A CA 1
ATOM 1769 C C . SER B 1 20 ? 45.377 -24.159 12.993 1.00 34.65 77 SER A C 1
ATOM 1770 O O . SER B 1 20 ? 44.848 -25.143 12.459 1.00 38.77 77 SER A O 1
ATOM 1773 N N . LYS B 1 21 ? 44.673 -23.078 13.308 1.00 36.51 78 LYS A N 1
ATOM 1774 C CA . LYS B 1 21 ? 43.237 -23.052 13.030 1.00 31.63 78 LYS A CA 1
ATOM 1775 C C . LYS B 1 21 ? 42.976 -23.024 11.535 1.00 40.41 78 LYS A C 1
ATOM 1776 O O . LYS B 1 21 ? 42.099 -23.742 11.035 1.00 37.94 78 LYS A O 1
ATOM 1778 N N . GLN B 1 22 ? 43.735 -22.195 10.808 1.00 30.57 79 GLN A N 1
ATOM 1779 C CA . GLN B 1 22 ? 43.519 -22.126 9.373 1.00 27.18 79 GLN A CA 1
ATOM 1780 C C . GLN B 1 22 ? 43.838 -23.472 8.718 1.00 31.86 79 GLN A C 1
ATOM 1781 O O . GLN B 1 22 ? 43.163 -23.869 7.763 1.00 31.91 79 GLN A O 1
ATOM 1787 N N . GLN B 1 23 ? 44.882 -24.172 9.197 1.00 31.03 80 GLN A N 1
ATOM 1788 C CA . GLN B 1 23 ? 45.178 -25.501 8.667 1.00 29.85 80 GLN A CA 1
ATOM 1789 C C . GLN B 1 23 ? 43.990 -26.446 8.872 1.00 35.10 80 GLN A C 1
ATOM 1790 O O . GLN B 1 23 ? 43.629 -27.208 7.968 1.00 34.06 80 GLN A O 1
ATOM 1796 N N . GLN B 1 24 ? 43.361 -26.400 10.051 1.00 32.74 81 GLN A N 1
ATOM 1797 C CA . GLN B 1 24 ? 42.238 -27.295 10.312 1.00 33.17 81 GLN A CA 1
ATOM 1798 C C . GLN B 1 24 ? 41.012 -26.913 9.489 1.00 29.71 81 GLN A C 1
ATOM 1799 O O . GLN B 1 24 ? 40.238 -27.786 9.058 1.00 28.16 81 GLN A O 1
ATOM 1805 N N . ILE B 1 25 ? 40.793 -25.617 9.284 1.00 32.48 82 ILE A N 1
ATOM 1806 C CA . ILE B 1 25 ? 39.694 -25.199 8.420 1.00 25.93 82 ILE A CA 1
ATOM 1807 C C . ILE B 1 25 ? 39.907 -25.703 6.991 1.00 26.31 82 ILE A C 1
ATOM 1808 O O . ILE B 1 25 ? 38.975 -26.199 6.356 1.00 26.80 82 ILE A O 1
ATOM 1813 N N . MET B 1 26 ? 41.126 -25.568 6.457 1.00 24.62 83 MET A N 1
ATOM 1814 C CA . MET B 1 26 ? 41.333 -26.003 5.078 1.00 27.63 83 MET A CA 1
ATOM 1815 C C . MET B 1 26 ? 41.271 -27.536 4.947 1.00 26.60 83 MET A C 1
ATOM 1816 O O . MET B 1 26 ? 40.826 -28.044 3.915 1.00 23.67 83 MET A O 1
ATOM 1821 N N . ASP B 1 27 ? 41.713 -28.277 5.969 1.00 25.46 84 ASP A N 1
ATOM 1822 C CA . ASP B 1 27 ? 41.502 -29.727 5.998 1.00 30.04 84 ASP A CA 1
ATOM 1823 C C . ASP B 1 27 ? 40.027 -30.046 5.803 1.00 25.66 84 ASP A C 1
ATOM 1824 O O . ASP B 1 27 ? 39.650 -30.877 4.967 1.00 26.11 84 ASP A O 1
ATOM 1829 N N . LEU B 1 28 ? 39.177 -29.361 6.555 1.00 27.49 85 LEU A N 1
ATOM 1830 C CA . LEU B 1 28 ? 37.737 -29.603 6.546 1.00 29.74 85 LEU A CA 1
ATOM 1831 C C . LEU B 1 28 ? 37.096 -29.199 5.223 1.00 28.91 85 LEU A C 1
ATOM 1832 O O . LEU B 1 28 ? 36.229 -29.908 4.692 1.00 25.64 85 LEU A O 1
ATOM 1837 N N . VAL B 1 29 ? 37.453 -28.026 4.709 1.00 27.34 86 VAL A N 1
ATOM 1838 C CA . VAL B 1 29 ? 36.897 -27.584 3.436 1.00 26.44 86 VAL A CA 1
ATOM 1839 C C . VAL B 1 29 ? 37.262 -28.576 2.340 1.00 26.65 86 VAL A C 1
ATOM 1840 O O . VAL B 1 29 ? 36.407 -29.025 1.568 1.00 25.00 86 VAL A O 1
ATOM 1844 N N . LEU B 1 30 ? 38.541 -28.932 2.248 1.00 23.15 87 LEU A N 1
ATOM 1845 C CA . LEU B 1 30 ? 38.925 -29.792 1.130 1.00 22.17 87 LEU A CA 1
ATOM 1846 C C . LEU B 1 30 ? 38.379 -31.207 1.296 1.00 24.30 87 LEU A C 1
ATOM 1847 O O . LEU B 1 30 ? 38.068 -31.858 0.302 1.00 25.36 87 LEU A O 1
ATOM 1852 N N . LYS B 1 31 ? 38.239 -31.690 2.531 1.00 24.07 88 LYS A N 1
ATOM 1853 C CA . LYS B 1 31 ? 37.592 -32.983 2.733 1.00 31.40 88 LYS A CA 1
ATOM 1854 C C . LYS B 1 31 ? 36.192 -32.987 2.131 1.00 28.04 88 LYS A C 1
ATOM 1855 O O . LYS B 1 31 ? 35.811 -33.936 1.432 1.00 27.77 88 LYS A O 1
ATOM 1861 N N . GLY B 1 32 ? 35.441 -31.900 2.323 1.00 26.51 89 GLY A N 1
ATOM 1862 C CA . GLY B 1 32 ? 34.089 -31.849 1.786 1.00 25.22 89 GLY A CA 1
ATOM 1863 C C . GLY B 1 32 ? 34.066 -31.756 0.273 1.00 26.64 89 GLY A C 1
ATOM 1864 O O . GLY B 1 32 ? 33.275 -32.443 -0.382 1.00 26.82 89 GLY A O 1
ATOM 1865 N N . VAL B 1 33 ? 34.931 -30.906 -0.305 1.00 26.22 90 VAL A N 1
ATOM 1866 C CA . VAL B 1 33 ? 35.068 -30.832 -1.766 1.00 21.78 90 VAL A CA 1
ATOM 1867 C C . VAL B 1 33 ? 35.434 -32.196 -2.347 1.00 24.06 90 VAL A C 1
ATOM 1868 O O . VAL B 1 33 ? 34.865 -32.644 -3.352 1.00 22.32 90 VAL A O 1
ATOM 1872 N N . ASN B 1 34 ? 36.415 -32.863 -1.747 1.00 22.97 91 ASN A N 1
ATOM 1873 C CA . ASN B 1 34 ? 36.854 -34.136 -2.317 1.00 23.81 91 ASN A CA 1
ATOM 1874 C C . ASN B 1 34 ? 35.844 -35.257 -2.109 1.00 24.06 91 ASN A C 1
ATOM 1875 O O . ASN B 1 34 ? 35.861 -36.232 -2.870 1.00 24.48 91 ASN A O 1
ATOM 1880 N N . ALA B 1 35 ? 34.981 -35.158 -1.092 1.00 25.32 92 ALA A N 1
ATOM 1881 C CA . ALA B 1 35 ? 33.878 -36.111 -1.014 1.00 28.90 92 ALA A CA 1
ATOM 1882 C C . ALA B 1 35 ? 32.933 -35.939 -2.189 1.00 24.58 92 ALA A C 1
ATOM 1883 O O . ALA B 1 35 ? 32.401 -36.923 -2.718 1.00 28.31 92 ALA A O 1
ATOM 1885 N N . VAL B 1 36 ? 32.692 -34.696 -2.593 1.00 27.06 93 VAL A N 1
ATOM 1886 C CA . VAL B 1 36 ? 31.881 -34.456 -3.776 1.00 25.84 93 VAL A CA 1
ATOM 1887 C C . VAL B 1 36 ? 32.593 -34.982 -5.017 1.00 25.04 93 VAL A C 1
ATOM 1888 O O . VAL B 1 36 ? 31.968 -35.561 -5.905 1.00 23.88 93 VAL A O 1
ATOM 1892 N N . MET B 1 37 ? 33.913 -34.762 -5.115 1.00 24.89 94 MET A N 1
ATOM 1893 C CA . MET B 1 37 ? 34.622 -35.283 -6.273 1.00 21.88 94 MET A CA 1
ATOM 1894 C C . MET B 1 37 ? 34.491 -36.797 -6.332 1.00 28.95 94 MET A C 1
ATOM 1895 O O . MET B 1 37 ? 34.251 -37.356 -7.404 1.00 29.70 94 MET A O 1
ATOM 1900 N N . ASP B 1 38 ? 34.629 -37.473 -5.187 1.00 28.44 95 ASP A N 1
ATOM 1901 C CA . ASP B 1 38 ? 34.451 -38.925 -5.159 1.00 30.23 95 ASP A CA 1
ATOM 1902 C C . ASP B 1 38 ? 33.073 -39.320 -5.660 1.00 29.11 95 ASP A C 1
ATOM 1903 O O . ASP B 1 38 ? 32.933 -40.252 -6.464 1.00 30.59 95 ASP A O 1
ATOM 1908 N N . THR B 1 39 ? 32.043 -38.651 -5.147 1.00 27.29 96 THR A N 1
ATOM 1909 C CA . THR B 1 39 ? 30.669 -38.944 -5.537 1.00 31.24 96 THR A CA 1
ATOM 1910 C C . THR B 1 39 ? 30.491 -38.852 -7.050 1.00 34.82 96 THR A C 1
ATOM 1911 O O . THR B 1 39 ? 29.804 -39.688 -7.659 1.00 35.11 96 THR A O 1
ATOM 1915 N N . HIS B 1 40 ? 31.142 -37.882 -7.684 1.00 29.59 97 HIS A N 1
ATOM 1916 C CA . HIS B 1 40 ? 30.996 -37.698 -9.122 1.00 34.67 97 HIS A CA 1
ATOM 1917 C C . HIS B 1 40 ? 32.121 -38.336 -9.932 1.00 31.58 97 HIS A C 1
ATOM 1918 O O . HIS B 1 40 ? 32.218 -38.080 -11.129 1.00 29.02 97 HIS A O 1
ATOM 1925 N N . HIS B 1 41 ? 32.967 -39.161 -9.307 1.00 24.23 98 HIS A N 1
ATOM 1926 C CA . HIS B 1 41 ? 34.040 -39.883 -9.986 1.00 31.06 98 HIS A CA 1
ATOM 1927 C C . HIS B 1 41 ? 34.999 -38.931 -10.701 1.00 34.72 98 HIS A C 1
ATOM 1928 O O . HIS B 1 41 ? 35.442 -39.193 -11.820 1.00 31.62 98 HIS A O 1
ATOM 1935 N N . ARG B 1 42 ? 35.319 -37.821 -10.043 1.00 30.13 99 ARG A N 1
ATOM 1936 C CA . ARG B 1 42 ? 36.306 -36.856 -10.513 1.00 27.70 99 ARG A CA 1
ATOM 1937 C C . ARG B 1 42 ? 37.570 -36.983 -9.684 1.00 27.80 99 ARG A C 1
ATOM 1938 O O . ARG B 1 42 ? 37.548 -37.447 -8.533 1.00 27.19 99 ARG A O 1
ATOM 1946 N N . ASN B 1 43 ? 38.679 -36.502 -10.251 1.00 25.98 100 ASN A N 1
ATOM 1947 C CA . ASN B 1 43 ? 39.910 -36.448 -9.475 1.00 25.50 100 ASN A CA 1
ATOM 1948 C C . ASN B 1 43 ? 39.741 -35.534 -8.260 1.00 25.13 100 ASN A C 1
ATOM 1949 O O . ASN B 1 43 ? 39.082 -34.494 -8.319 1.00 24.94 100 ASN A O 1
ATOM 1954 N N . SER B 1 44 ? 40.395 -35.919 -7.175 1.00 25.16 101 SER A N 1
ATOM 1955 C CA . SER B 1 44 ? 40.404 -35.146 -5.948 1.00 27.04 101 SER A CA 1
ATOM 1956 C C . SER B 1 44 ? 41.458 -34.048 -6.026 1.00 26.38 101 SER A C 1
ATOM 1957 O O . SER B 1 44 ? 42.443 -34.173 -6.748 1.00 22.78 101 SER A O 1
ATOM 1960 N N . PHE B 1 45 ? 41.244 -32.973 -5.267 1.00 21.79 102 PHE A N 1
ATOM 1961 C CA . PHE B 1 45 ? 42.202 -31.869 -5.157 1.00 22.39 102 PHE A CA 1
ATOM 1962 C C . PHE B 1 45 ? 43.151 -32.190 -4.013 1.00 26.43 102 PHE A C 1
ATOM 1963 O O . PHE B 1 45 ? 42.728 -32.268 -2.864 1.00 31.63 102 PHE A O 1
ATOM 1971 N N . GLU B 1 46 ? 44.423 -32.352 -4.316 1.00 21.01 103 GLU A N 1
ATOM 1972 C CA . GLU B 1 46 ? 45.410 -32.490 -3.240 1.00 21.74 103 GLU A CA 1
ATOM 1973 C C . GLU B 1 46 ? 45.527 -31.169 -2.481 1.00 24.47 103 GLU A C 1
ATOM 1974 O O . GLU B 1 46 ? 45.698 -30.107 -3.101 1.00 21.87 103 GLU A O 1
ATOM 1980 N N . PRO B 1 47 ? 45.425 -31.183 -1.161 1.00 22.26 104 PRO A N 1
ATOM 1981 C CA . PRO B 1 47 ? 45.549 -29.937 -0.380 1.00 24.67 104 PRO A CA 1
ATOM 1982 C C . PRO B 1 47 ? 46.916 -29.279 -0.534 1.00 24.62 104 PRO A C 1
ATOM 1983 O O . PRO B 1 47 ? 47.968 -29.904 -0.343 1.00 26.55 104 PRO A O 1
ATOM 1987 N N . LEU B 1 48 ? 46.899 -27.992 -0.808 1.00 23.16 105 LEU A N 1
ATOM 1988 C CA . LEU B 1 48 ? 48.157 -27.290 -1.039 1.00 20.90 105 LEU A CA 1
ATOM 1989 C C . LEU B 1 48 ? 48.821 -26.806 0.239 1.00 23.26 105 LEU A C 1
ATOM 1990 O O . LEU B 1 48 ? 50.011 -26.472 0.202 1.00 22.40 105 LEU A O 1
ATOM 1995 N N . HIS B 1 49 ? 48.121 -26.844 1.368 1.00 21.74 106 HIS A N 1
ATOM 1996 C CA . HIS B 1 49 ? 48.653 -26.405 2.654 1.00 22.93 106 HIS A CA 1
ATOM 1997 C C . HIS B 1 49 ? 49.295 -27.538 3.459 1.00 27.73 106 HIS A C 1
ATOM 1998 O O . HIS B 1 49 ? 49.707 -27.314 4.610 1.00 27.33 106 HIS A O 1
ATOM 2005 N N . ARG B 1 50 ? 49.384 -28.743 2.890 1.00 25.40 107 ARG A N 1
ATOM 2006 C CA . ARG B 1 50 ? 49.981 -29.894 3.568 1.00 26.58 107 ARG A CA 1
ATOM 2007 C C . ARG B 1 50 ? 50.933 -30.590 2.615 1.00 28.89 107 ARG A C 1
ATOM 2008 O O . ARG B 1 50 ? 50.651 -30.714 1.416 1.00 30.56 107 ARG A O 1
ATOM 2016 N N . GLY B 1 51 ? 52.095 -30.972 3.134 1.00 25.81 108 GLY A N 1
ATOM 2017 C CA . GLY B 1 51 ? 53.063 -31.704 2.345 1.00 25.16 108 GLY A CA 1
ATOM 2018 C C . GLY B 1 51 ? 53.341 -33.077 2.927 1.00 26.87 108 GLY A C 1
ATOM 2019 O O . GLY B 1 51 ? 52.581 -33.561 3.770 1.00 28.61 108 GLY A O 1
ATOM 2020 N N . LYS B 1 52 ? 54.450 -33.682 2.524 1.00 29.21 109 LYS A N 1
ATOM 2021 C CA . LYS B 1 52 ? 54.821 -34.990 3.053 1.00 30.44 109 LYS A CA 1
ATOM 2022 C C . LYS B 1 52 ? 54.880 -34.943 4.582 1.00 27.00 109 LYS A C 1
ATOM 2023 O O . LYS B 1 52 ? 55.204 -33.916 5.177 1.00 26.63 109 LYS A O 1
ATOM 2029 N N . PHE B 1 53 ? 54.506 -36.065 5.215 1.00 25.52 110 PHE A N 1
ATOM 2030 C CA . PHE B 1 53 ? 54.421 -36.214 6.673 1.00 27.92 110 PHE A CA 1
ATOM 2031 C C . PHE B 1 53 ? 53.402 -35.267 7.315 1.00 30.76 110 PHE A C 1
ATOM 2032 O O . PHE B 1 53 ? 53.442 -35.044 8.524 1.00 34.80 110 PHE A O 1
ATOM 2040 N N . GLY B 1 54 ? 52.480 -34.709 6.543 1.00 32.29 111 GLY A N 1
ATOM 2041 C CA . GLY B 1 54 ? 51.535 -33.756 7.080 1.00 35.07 111 GLY A CA 1
ATOM 2042 C C . GLY B 1 54 ? 52.100 -32.380 7.368 1.00 40.68 111 GLY A C 1
ATOM 2043 O O . GLY B 1 54 ? 51.393 -31.551 7.953 1.00 40.95 111 GLY A O 1
ATOM 2044 N N . ALA B 1 55 ? 53.348 -32.109 6.986 1.00 33.89 112 ALA A N 1
ATOM 2045 C CA . ALA B 1 55 ? 53.945 -30.822 7.297 1.00 33.48 112 ALA A CA 1
ATOM 2046 C C . ALA B 1 55 ? 53.112 -29.687 6.702 1.00 31.61 112 ALA A C 1
ATOM 2047 O O . ALA B 1 55 ? 52.519 -29.821 5.623 1.00 33.90 112 ALA A O 1
ATOM 2049 N N . MET B 1 56 ? 53.080 -28.550 7.396 1.00 28.12 113 MET A N 1
ATOM 2050 C CA . MET B 1 56 ? 52.322 -27.415 6.861 1.00 30.94 113 MET A CA 1
ATOM 2051 C C . MET B 1 56 ? 53.130 -26.802 5.739 1.00 33.87 113 MET A C 1
ATOM 2052 O O . MET B 1 56 ? 54.353 -26.679 5.823 1.00 31.69 113 MET A O 1
ATOM 2054 N N . LYS B 1 57 ? 52.443 -26.420 4.676 1.00 26.43 114 LYS A N 1
ATOM 2055 C CA . LYS B 1 57 ? 53.082 -25.743 3.572 1.00 28.00 114 LYS A CA 1
ATOM 2056 C C . LYS B 1 57 ? 52.349 -24.425 3.391 1.00 31.99 114 LYS A C 1
ATOM 2057 O O . LYS B 1 57 ? 51.123 -24.394 3.520 1.00 31.79 114 LYS A O 1
ATOM 2063 N N . PRO B 1 58 ? 53.048 -23.322 3.168 1.00 27.74 115 PRO A N 1
ATOM 2064 C CA . PRO B 1 58 ? 52.330 -22.064 2.967 1.00 29.80 115 PRO A CA 1
ATOM 2065 C C . PRO B 1 58 ? 51.567 -22.075 1.654 1.00 25.43 115 PRO A C 1
ATOM 2066 O O . PRO B 1 58 ? 52.007 -22.653 0.667 1.00 26.10 115 PRO A O 1
ATOM 2070 N N . LEU B 1 59 ? 50.474 -21.329 1.630 1.00 23.82 116 LEU A N 1
ATOM 2071 C CA . LEU B 1 59 ? 49.803 -21.010 0.378 1.00 21.74 116 LEU A CA 1
ATOM 2072 C C . LEU B 1 59 ? 50.445 -19.736 -0.197 1.00 26.00 116 LEU A C 1
ATOM 2073 O O . LEU B 1 59 ? 51.339 -19.142 0.408 1.00 24.95 116 LEU A O 1
ATOM 2078 N N A HIS B 1 60 ? 49.965 -19.292 -1.355 0.50 22.68 117 HIS A N 1
ATOM 2079 N N B HIS B 1 60 ? 50.053 -19.342 -1.405 0.50 22.68 117 HIS A N 1
ATOM 2080 C CA A HIS B 1 60 ? 50.641 -18.218 -2.062 0.50 23.88 117 HIS A CA 1
ATOM 2081 C CA B HIS B 1 60 ? 50.621 -18.108 -1.931 0.50 22.26 117 HIS A CA 1
ATOM 2082 C C A HIS B 1 60 ? 49.636 -17.378 -2.845 0.50 21.36 117 HIS A C 1
ATOM 2083 C C B HIS B 1 60 ? 49.626 -17.360 -2.802 0.50 21.17 117 HIS A C 1
ATOM 2084 O O A HIS B 1 60 ? 48.575 -17.867 -3.254 0.50 21.04 117 HIS A O 1
ATOM 2085 O O B HIS B 1 60 ? 48.587 -17.882 -3.227 0.50 21.52 117 HIS A O 1
ATOM 2098 N N . VAL B 1 61 ? 49.986 -16.107 -3.056 1.00 22.98 118 VAL A N 1
ATOM 2099 C CA . VAL B 1 61 ? 49.358 -15.273 -4.086 1.00 23.27 118 VAL A CA 1
ATOM 2100 C C . VAL B 1 61 ? 50.435 -14.995 -5.109 1.00 21.44 118 VAL A C 1
ATOM 2101 O O . VAL B 1 61 ? 51.437 -14.327 -4.795 1.00 21.93 118 VAL A O 1
ATOM 2105 N N . SER B 1 62 ? 50.244 -15.478 -6.330 1.00 19.78 119 SER A N 1
ATOM 2106 C CA . SER B 1 62 ? 51.213 -15.109 -7.354 1.00 21.28 119 SER A CA 1
ATOM 2107 C C . SER B 1 62 ? 51.041 -13.636 -7.676 1.00 24.83 119 SER A C 1
ATOM 2108 O O . SER B 1 62 ? 49.905 -13.156 -7.811 1.00 23.14 119 SER A O 1
ATOM 2111 N N . LEU B 1 63 ? 52.171 -12.922 -7.811 1.00 22.42 120 LEU A N 1
ATOM 2112 C CA . LEU B 1 63 ? 52.140 -11.510 -8.159 1.00 26.08 120 LEU A CA 1
ATOM 2113 C C . LEU B 1 63 ? 52.765 -11.224 -9.507 1.00 26.55 120 LEU A C 1
ATOM 2114 O O . LEU B 1 63 ? 52.659 -10.089 -9.976 1.00 27.02 120 LEU A O 1
ATOM 2119 N N . SER B 1 64 ? 53.443 -12.199 -10.110 1.00 25.30 121 SER A N 1
ATOM 2120 C CA . SER B 1 64 ? 53.900 -12.094 -11.484 1.00 24.44 121 SER A CA 1
ATOM 2121 C C . SER B 1 64 ? 53.885 -13.479 -12.089 1.00 24.68 121 SER A C 1
ATOM 2122 O O . SER B 1 64 ? 54.019 -14.476 -11.388 1.00 29.78 121 SER A O 1
ATOM 2125 N N . GLU B 1 65 ? 53.809 -13.536 -13.412 1.00 26.29 122 GLU A N 1
ATOM 2126 C CA . GLU B 1 65 ? 54.136 -14.776 -14.090 1.00 32.13 122 GLU A CA 1
ATOM 2127 C C . GLU B 1 65 ? 55.639 -15.020 -13.991 1.00 34.77 122 GLU A C 1
ATOM 2128 O O . GLU B 1 65 ? 56.393 -14.197 -13.476 1.00 27.85 122 GLU A O 1
ATOM 2134 N N . THR B 1 66 ? 56.066 -16.175 -14.480 1.00 28.99 123 THR A N 1
ATOM 2135 C CA . THR B 1 66 ? 57.492 -16.457 -14.622 1.00 31.78 123 THR A CA 1
ATOM 2136 C C . THR B 1 66 ? 58.090 -15.494 -15.633 1.00 31.22 123 THR A C 1
ATOM 2137 O O . THR B 1 66 ? 57.576 -15.350 -16.750 1.00 35.68 123 THR A O 1
ATOM 2141 N N . MET B 1 67 ? 59.163 -14.801 -15.213 1.00 28.55 124 MET A N 1
ATOM 2142 C CA . MET B 1 67 ? 59.870 -13.811 -16.001 1.00 33.17 124 MET A CA 1
ATOM 2143 C C . MET B 1 67 ? 61.275 -14.321 -16.309 1.00 36.28 124 MET A C 1
ATOM 2144 O O . MET B 1 67 ? 61.967 -14.792 -15.403 1.00 32.48 124 MET A O 1
ATOM 2149 N N . MET B 1 68 ? 61.699 -14.212 -17.567 1.00 32.24 125 MET A N 1
ATOM 2150 C CA . MET B 1 68 ? 63.017 -14.699 -17.988 1.00 36.03 125 MET A CA 1
ATOM 2151 C C . MET B 1 68 ? 63.891 -13.519 -18.398 1.00 34.13 125 MET A C 1
ATOM 2152 O O . MET B 1 68 ? 63.624 -12.850 -19.400 1.00 35.68 125 MET A O 1
ATOM 2157 N N . PHE B 1 69 ? 64.883 -13.219 -17.570 1.00 36.35 126 PHE A N 1
ATOM 2158 C CA . PHE B 1 69 ? 65.823 -12.136 -17.795 1.00 34.20 126 PHE A CA 1
ATOM 2159 C C . PHE B 1 69 ? 66.958 -12.633 -18.688 1.00 33.31 126 PHE A C 1
ATOM 2160 O O . PHE B 1 69 ? 67.053 -13.821 -19.018 1.00 36.51 126 PHE A O 1
ATOM 2168 N N . ALA B 1 70 ? 67.794 -11.695 -19.130 1.00 36.11 127 ALA A N 1
ATOM 2169 C CA . ALA B 1 70 ? 68.820 -12.044 -20.112 1.00 41.37 127 ALA A CA 1
ATOM 2170 C C . ALA B 1 70 ? 69.909 -12.935 -19.513 1.00 44.88 127 ALA A C 1
ATOM 2171 O O . ALA B 1 70 ? 70.519 -13.734 -20.226 1.00 43.74 127 ALA A O 1
ATOM 2173 N N . ASN B 1 71 ? 70.170 -12.807 -18.222 1.00 39.00 128 ASN A N 1
ATOM 2174 C CA . ASN B 1 71 ? 71.189 -13.583 -17.528 1.00 31.46 128 ASN A CA 1
ATOM 2175 C C . ASN B 1 71 ? 70.920 -13.417 -16.041 1.00 35.93 128 ASN A C 1
ATOM 2176 O O . ASN B 1 71 ? 70.147 -12.547 -15.636 1.00 32.72 128 ASN A O 1
ATOM 2181 N N . GLU B 1 72 ? 71.631 -14.206 -15.233 1.00 34.56 129 GLU A N 1
ATOM 2182 C CA . GLU B 1 72 ? 71.436 -14.168 -13.785 1.00 30.18 129 GLU A CA 1
ATOM 2183 C C . GLU B 1 72 ? 71.755 -12.785 -13.204 1.00 29.42 129 GLU A C 1
ATOM 2184 O O . GLU B 1 72 ? 71.098 -12.336 -12.278 1.00 30.37 129 GLU A O 1
ATOM 2190 N N . SER B 1 73 ? 72.786 -12.101 -13.711 1.00 31.83 130 SER A N 1
ATOM 2191 C CA . SER B 1 73 ? 73.079 -10.796 -13.113 1.00 32.88 130 SER A CA 1
ATOM 2192 C C . SER B 1 73 ? 71.956 -9.795 -13.378 1.00 37.84 130 SER A C 1
ATOM 2193 O O . SER B 1 73 ? 71.648 -8.962 -12.513 1.00 34.79 130 SER A O 1
ATOM 2196 N N . GLU B 1 74 ? 71.337 -9.834 -14.568 1.00 37.01 131 GLU A N 1
ATOM 2197 C CA . GLU B 1 74 ? 70.240 -8.892 -14.810 1.00 33.16 131 GLU A CA 1
ATOM 2198 C C . GLU B 1 74 ? 69.042 -9.208 -13.925 1.00 34.10 131 GLU A C 1
ATOM 2199 O O . GLU B 1 74 ? 68.436 -8.307 -13.308 1.00 28.43 131 GLU A O 1
ATOM 2205 N N . LEU B 1 75 ? 68.735 -10.492 -13.801 1.00 30.41 132 LEU A N 1
ATOM 2206 C CA . LEU B 1 75 ? 67.717 -10.935 -12.861 1.00 29.57 132 LEU A CA 1
ATOM 2207 C C . LEU B 1 75 ? 67.974 -10.368 -11.469 1.00 28.46 132 LEU A C 1
ATOM 2208 O O . LEU B 1 75 ? 67.068 -9.836 -10.829 1.00 29.38 132 LEU A O 1
ATOM 2213 N N . GLU B 1 76 ? 69.205 -10.479 -10.980 1.00 28.28 133 GLU A N 1
ATOM 2214 C CA . GLU B 1 76 ? 69.486 -10.038 -9.617 1.00 32.57 133 GLU A CA 1
ATOM 2215 C C . GLU B 1 76 ? 69.422 -8.526 -9.499 1.00 31.88 133 GLU A C 1
ATOM 2216 O O . GLU B 1 76 ? 68.902 -8.003 -8.512 1.00 32.40 133 GLU A O 1
ATOM 2222 N N . GLU B 1 77 ? 69.940 -7.801 -10.488 1.00 30.78 134 GLU A N 1
ATOM 2223 C CA . GLU B 1 77 ? 69.801 -6.351 -10.461 1.00 31.90 134 GLU A CA 1
ATOM 2224 C C . GLU B 1 77 ? 68.334 -5.972 -10.376 1.00 31.72 134 GLU A C 1
ATOM 2225 O O . GLU B 1 77 ? 67.948 -5.155 -9.538 1.00 30.39 134 GLU A O 1
ATOM 2231 N N . LYS B 1 78 ? 67.504 -6.554 -11.248 1.00 31.44 135 LYS A N 1
ATOM 2232 C CA . LYS B 1 78 ? 66.107 -6.124 -11.322 1.00 32.49 135 LYS A CA 1
ATOM 2233 C C . LYS B 1 78 ? 65.342 -6.498 -10.055 1.00 31.33 135 LYS A C 1
ATOM 2234 O O . LYS B 1 78 ? 64.484 -5.734 -9.595 1.00 36.21 135 LYS A O 1
ATOM 2240 N N . MET B 1 79 ? 65.598 -7.686 -9.500 1.00 32.95 136 MET A N 1
ATOM 2241 C CA . MET B 1 79 ? 64.943 -8.043 -8.241 1.00 34.58 136 MET A CA 1
ATOM 2242 C C . MET B 1 79 ? 65.354 -7.086 -7.126 1.00 35.60 136 MET A C 1
ATOM 2243 O O . MET B 1 79 ? 64.519 -6.680 -6.300 1.00 38.61 136 MET A O 1
ATOM 2248 N N . GLY B 1 80 ? 66.622 -6.692 -7.107 1.00 31.91 137 GLY A N 1
ATOM 2249 C CA . GLY B 1 80 ? 67.067 -5.675 -6.161 1.00 34.95 137 GLY A CA 1
ATOM 2250 C C . GLY B 1 80 ? 66.345 -4.347 -6.336 1.00 38.94 137 GLY A C 1
ATOM 2251 O O . GLY B 1 80 ? 66.041 -3.659 -5.358 1.00 36.10 137 GLY A O 1
ATOM 2252 N N . ARG B 1 81 ? 66.103 -3.945 -7.589 1.00 37.09 138 ARG A N 1
ATOM 2253 C CA . ARG B 1 81 ? 65.363 -2.710 -7.846 1.00 36.62 138 ARG A CA 1
ATOM 2254 C C . ARG B 1 81 ? 63.918 -2.816 -7.361 1.00 38.05 138 ARG A C 1
ATOM 2255 O O . ARG B 1 81 ? 63.385 -1.885 -6.737 1.00 36.75 138 ARG A O 1
ATOM 2257 N N . ILE B 1 82 ? 63.268 -3.938 -7.658 1.00 32.64 139 ILE A N 1
ATOM 2258 C CA . ILE B 1 82 ? 61.927 -4.195 -7.128 1.00 31.07 139 ILE A CA 1
ATOM 2259 C C . ILE B 1 82 ? 61.952 -4.139 -5.603 1.00 37.59 139 ILE A C 1
ATOM 2260 O O . ILE B 1 82 ? 61.144 -3.444 -4.967 1.00 36.96 139 ILE A O 1
ATOM 2265 N N . ARG B 1 83 ? 62.922 -4.827 -5.007 1.00 35.13 140 ARG A N 1
ATOM 2266 C CA . ARG B 1 83 ? 63.050 -4.863 -3.554 1.00 39.30 140 ARG A CA 1
ATOM 2267 C C . ARG B 1 83 ? 63.145 -3.460 -2.979 1.00 47.64 140 ARG A C 1
ATOM 2268 O O . ARG B 1 83 ? 62.507 -3.147 -1.967 1.00 41.72 140 ARG A O 1
ATOM 2276 N N . GLN B 1 84 ? 63.938 -2.602 -3.615 1.00 45.75 141 GLN A N 1
ATOM 2277 C CA . GLN B 1 84 ? 64.106 -1.238 -3.142 1.00 44.53 141 GLN A CA 1
ATOM 2278 C C . GLN B 1 84 ? 62.821 -0.433 -3.310 1.00 41.06 141 GLN A C 1
ATOM 2279 O O . GLN B 1 84 ? 62.404 0.287 -2.400 1.00 41.98 141 GLN A O 1
ATOM 2285 N N . GLU B 1 85 ? 62.180 -0.535 -4.479 1.00 36.75 142 GLU A N 1
ATOM 2286 C CA . GLU B 1 85 ? 60.979 0.257 -4.723 1.00 37.47 142 GLU A CA 1
ATOM 2287 C C . GLU B 1 85 ? 59.817 -0.212 -3.852 1.00 39.23 142 GLU A C 1
ATOM 2288 O O . GLU B 1 85 ? 58.997 0.603 -3.408 1.00 41.16 142 GLU A O 1
ATOM 2294 N N . ILE B 1 86 ? 59.742 -1.514 -3.588 1.00 34.49 143 ILE A N 1
ATOM 2295 C CA . ILE B 1 86 ? 58.717 -2.036 -2.697 1.00 41.01 143 ILE A CA 1
ATOM 2296 C C . ILE B 1 86 ? 58.939 -1.545 -1.268 1.00 47.66 143 ILE A C 1
ATOM 2297 O O . ILE B 1 86 ? 57.991 -1.133 -0.580 1.00 40.51 143 ILE A O 1
ATOM 2302 N N . ARG B 1 87 ? 60.186 -1.568 -0.796 1.00 35.11 144 ARG A N 1
ATOM 2303 C CA . ARG B 1 87 ? 60.469 -0.990 0.515 1.00 41.13 144 ARG A CA 1
ATOM 2304 C C . ARG B 1 87 ? 60.049 0.470 0.562 1.00 43.16 144 ARG A C 1
ATOM 2305 O O . ARG B 1 87 ? 59.504 0.939 1.570 1.00 40.67 144 ARG A O 1
ATOM 2313 N N . ALA B 1 88 ? 60.261 1.198 -0.534 1.00 41.63 145 ALA A N 1
ATOM 2314 C CA . ALA B 1 88 ? 60.003 2.632 -0.543 1.00 43.08 145 ALA A CA 1
ATOM 2315 C C . ALA B 1 88 ? 58.518 2.982 -0.593 1.00 42.78 145 ALA A C 1
ATOM 2316 O O . ALA B 1 88 ? 58.178 4.154 -0.403 1.00 43.92 145 ALA A O 1
ATOM 2318 N N . LEU B 1 89 ? 57.632 2.024 -0.870 1.00 42.02 146 LEU A N 1
ATOM 2319 C CA . LEU B 1 89 ? 56.199 2.300 -0.824 1.00 39.37 146 LEU A CA 1
ATOM 2320 C C . LEU B 1 89 ? 55.773 2.679 0.591 1.00 41.09 146 LEU A C 1
ATOM 2321 O O . LEU B 1 89 ? 56.366 2.245 1.588 1.00 41.06 146 LEU A O 1
ATOM 2326 N N . GLU B 1 90 ? 54.686 3.440 0.674 1.00 45.66 147 GLU A N 1
ATOM 2327 C CA . GLU B 1 90 ? 54.192 3.848 1.980 1.00 50.15 147 GLU A CA 1
ATOM 2328 C C . GLU B 1 90 ? 53.831 2.641 2.829 1.00 46.21 147 GLU A C 1
ATOM 2329 O O . GLU B 1 90 ? 54.175 2.585 4.012 1.00 54.10 147 GLU A O 1
ATOM 2331 N N . CYS B 1 91 ? 53.170 1.647 2.239 1.00 51.40 148 CYS A N 1
ATOM 2332 C CA . CYS B 1 91 ? 52.605 0.575 3.045 1.00 43.52 148 CYS A CA 1
ATOM 2333 C C . CYS B 1 91 ? 53.688 -0.219 3.769 1.00 43.40 148 CYS A C 1
ATOM 2334 O O . CYS B 1 91 ? 54.787 -0.432 3.261 1.00 49.47 148 CYS A O 1
ATOM 2337 N N . LYS B 1 92 ? 53.338 -0.690 4.958 1.00 41.11 149 LYS A N 1
ATOM 2338 C CA . LYS B 1 92 ? 54.149 -1.583 5.766 1.00 33.80 149 LYS A CA 1
ATOM 2339 C C . LYS B 1 92 ? 53.612 -3.008 5.713 1.00 36.67 149 LYS A C 1
ATOM 2340 O O . LYS B 1 92 ? 54.305 -3.958 6.116 1.00 34.12 149 LYS A O 1
ATOM 2342 N N . SER B 1 93 ? 52.419 -3.187 5.167 1.00 29.69 150 SER A N 1
ATOM 2343 C CA . SER B 1 93 ? 51.875 -4.524 5.028 1.00 31.63 150 SER A CA 1
ATOM 2344 C C . SER B 1 93 ? 50.791 -4.467 3.966 1.00 34.43 150 SER A C 1
ATOM 2345 O O . SER B 1 93 ? 50.301 -3.384 3.621 1.00 32.88 150 SER A O 1
ATOM 2348 N N . VAL B 1 94 ? 50.451 -5.634 3.420 1.00 29.27 151 VAL A N 1
ATOM 2349 C CA . VAL B 1 94 ? 49.325 -5.705 2.489 1.00 33.47 151 VAL A CA 1
ATOM 2350 C C . VAL B 1 94 ? 48.389 -6.802 2.977 1.00 30.72 151 VAL A C 1
ATOM 2351 O O . VAL B 1 94 ? 48.842 -7.882 3.385 1.00 27.41 151 VAL A O 1
ATOM 2355 N N . PRO B 1 95 ? 47.086 -6.572 2.935 1.00 32.33 152 PRO A N 1
ATOM 2356 C CA . PRO B 1 95 ? 46.135 -7.588 3.386 1.00 23.87 152 PRO A CA 1
ATOM 2357 C C . PRO B 1 95 ? 45.777 -8.568 2.284 1.00 31.07 152 PRO A C 1
ATOM 2358 O O . PRO B 1 95 ? 45.747 -8.241 1.098 1.00 29.34 152 PRO A O 1
ATOM 2362 N N . VAL B 1 96 ? 45.518 -9.803 2.685 1.00 24.12 153 VAL A N 1
ATOM 2363 C CA . VAL B 1 96 ? 44.978 -10.796 1.768 1.00 28.15 153 VAL A CA 1
ATOM 2364 C C . VAL B 1 96 ? 43.701 -11.339 2.361 1.00 29.04 153 VAL A C 1
ATOM 2365 O O . VAL B 1 96 ? 43.680 -11.769 3.521 1.00 26.77 153 VAL A O 1
ATOM 2369 N N . ALA B 1 97 ? 42.627 -11.254 1.589 1.00 25.24 154 ALA A N 1
ATOM 2370 C CA . ALA B 1 97 ? 41.363 -11.882 1.934 1.00 27.33 154 ALA A CA 1
ATOM 2371 C C . ALA B 1 97 ? 40.715 -12.234 0.619 1.00 25.41 154 ALA A C 1
ATOM 2372 O O . ALA B 1 97 ? 41.138 -11.758 -0.436 1.00 26.86 154 ALA A O 1
ATOM 2374 N N . LEU B 1 98 ? 39.723 -13.117 0.674 1.00 24.90 155 LEU A N 1
ATOM 2375 C CA . LEU B 1 98 ? 39.163 -13.704 -0.527 1.00 24.35 155 LEU A CA 1
ATOM 2376 C C . LEU B 1 98 ? 37.687 -13.347 -0.633 1.00 28.92 155 LEU A C 1
ATOM 2377 O O . LEU B 1 98 ? 37.030 -13.099 0.373 1.00 26.78 155 LEU A O 1
ATOM 2382 N N . SER B 1 99 ? 37.170 -13.320 -1.858 1.00 23.06 156 SER A N 1
ATOM 2383 C CA . SER B 1 99 ? 35.726 -13.124 -2.009 1.00 22.82 156 SER A CA 1
ATOM 2384 C C . SER B 1 99 ? 35.212 -13.919 -3.202 1.00 26.88 156 SER A C 1
ATOM 2385 O O . SER B 1 99 ? 35.967 -14.313 -4.105 1.00 25.30 156 SER A O 1
ATOM 2388 N N . GLY B 1 100 ? 33.919 -14.211 -3.178 1.00 23.12 157 GLY A N 1
ATOM 2389 C CA . GLY B 1 100 ? 33.355 -14.916 -4.309 1.00 24.38 157 GLY A CA 1
ATOM 2390 C C . GLY B 1 100 ? 33.459 -16.422 -4.118 1.00 25.59 157 GLY A C 1
ATOM 2391 O O . GLY B 1 100 ? 33.781 -16.955 -3.046 1.00 24.81 157 GLY A O 1
ATOM 2392 N N . GLY B 1 101 ? 33.215 -17.122 -5.216 1.00 23.86 158 GLY A N 1
ATOM 2393 C CA . GLY B 1 101 ? 33.075 -18.560 -5.195 1.00 30.33 158 GLY A CA 1
ATOM 2394 C C . GLY B 1 101 ? 34.340 -19.271 -5.663 1.00 25.71 158 GLY A C 1
ATOM 2395 O O . GLY B 1 101 ? 35.367 -18.652 -5.948 1.00 23.87 158 GLY A O 1
ATOM 2396 N N . TRP B 1 102 ? 34.235 -20.599 -5.748 1.00 21.11 159 TRP A N 1
ATOM 2397 C CA . TRP B 1 102 ? 35.361 -21.380 -6.252 1.00 19.85 159 TRP A CA 1
ATOM 2398 C C . TRP B 1 102 ? 35.662 -21.020 -7.702 1.00 25.87 159 TRP A C 1
ATOM 2399 O O . TRP B 1 102 ? 34.757 -20.859 -8.520 1.00 22.49 159 TRP A O 1
ATOM 2410 N N . LEU B 1 103 ? 36.951 -20.968 -8.026 1.00 21.30 160 LEU A N 1
ATOM 2411 C CA . LEU B 1 103 ? 37.446 -20.842 -9.393 1.00 20.81 160 LEU A CA 1
ATOM 2412 C C . LEU B 1 103 ? 38.319 -22.060 -9.655 1.00 26.51 160 LEU A C 1
ATOM 2413 O O . LEU B 1 103 ? 38.870 -22.622 -8.723 1.00 22.45 160 LEU A O 1
ATOM 2418 N N . VAL B 1 104 ? 38.422 -22.504 -10.909 1.00 21.65 161 VAL A N 1
ATOM 2419 C CA . VAL B 1 104 ? 39.389 -23.551 -11.242 1.00 21.58 161 VAL A CA 1
ATOM 2420 C C . VAL B 1 104 ? 40.280 -22.966 -12.318 1.00 22.82 161 VAL A C 1
ATOM 2421 O O . VAL B 1 104 ? 39.780 -22.608 -13.399 1.00 23.05 161 VAL A O 1
ATOM 2425 N N . TYR B 1 105 ? 41.581 -22.826 -11.999 1.00 22.41 162 TYR A N 1
ATOM 2426 C CA . TYR B 1 105 ? 42.605 -22.323 -12.918 1.00 24.58 162 TYR A CA 1
ATOM 2427 C C . TYR B 1 105 ? 43.487 -23.464 -13.407 1.00 23.30 162 TYR A C 1
ATOM 2428 O O . TYR B 1 105 ? 43.872 -24.345 -12.633 1.00 23.05 162 TYR A O 1
ATOM 2437 N N . GLU B 1 106 ? 43.806 -23.444 -14.699 1.00 25.39 163 GLU A N 1
ATOM 2438 C CA . GLU B 1 106 ? 44.746 -24.417 -15.258 1.00 26.03 163 GLU A CA 1
ATOM 2439 C C . GLU B 1 106 ? 46.151 -23.843 -15.302 1.00 28.69 163 GLU A C 1
ATOM 2440 O O . GLU B 1 106 ? 46.334 -22.637 -15.490 1.00 27.25 163 GLU A O 1
ATOM 2446 N N . ASN B 1 107 ? 47.153 -24.711 -15.160 1.00 27.40 164 ASN A N 1
ATOM 2447 C CA . ASN B 1 107 ? 48.532 -24.269 -15.353 1.00 26.67 164 ASN A CA 1
ATOM 2448 C C . ASN B 1 107 ? 48.854 -24.224 -16.860 1.00 24.26 164 ASN A C 1
ATOM 2449 O O . ASN B 1 107 ? 47.994 -24.426 -17.704 1.00 26.64 164 ASN A O 1
ATOM 2454 N N . PHE B 1 108 ? 50.116 -24.004 -17.193 1.00 22.15 165 PHE A N 1
ATOM 2455 C CA . PHE B 1 108 ? 50.467 -23.550 -18.535 1.00 27.45 165 PHE A CA 1
ATOM 2456 C C . PHE B 1 108 ? 50.221 -24.614 -19.591 1.00 28.90 165 PHE A C 1
ATOM 2457 O O . PHE B 1 108 ? 49.952 -24.286 -20.758 1.00 29.92 165 PHE A O 1
ATOM 2465 N N . ASP B 1 109 ? 50.317 -25.889 -19.214 1.00 24.95 166 ASP A N 1
ATOM 2466 C CA . ASP B 1 109 ? 50.151 -27.002 -20.153 1.00 26.96 166 ASP A CA 1
ATOM 2467 C C . ASP B 1 109 ? 48.863 -27.780 -19.898 1.00 32.30 166 ASP A C 1
ATOM 2468 O O . ASP B 1 109 ? 48.659 -28.847 -20.494 1.00 26.93 166 ASP A O 1
ATOM 2473 N N . ALA B 1 110 ? 47.974 -27.244 -19.058 1.00 28.21 167 ALA A N 1
ATOM 2474 C CA . ALA B 1 110 ? 46.672 -27.830 -18.712 1.00 26.85 167 ALA A CA 1
ATOM 2475 C C . ALA B 1 110 ? 46.789 -29.193 -18.016 1.00 23.66 167 ALA A C 1
ATOM 2476 O O . ALA B 1 110 ? 45.799 -29.948 -17.926 1.00 25.63 167 ALA A O 1
ATOM 2478 N N . SER B 1 111 ? 47.954 -29.484 -17.452 1.00 21.78 168 SER A N 1
ATOM 2479 C CA . SER B 1 111 ? 48.121 -30.753 -16.765 1.00 24.95 168 SER A CA 1
ATOM 2480 C C . SER B 1 111 ? 47.525 -30.732 -15.374 1.00 27.42 168 SER A C 1
ATOM 2481 O O . SER B 1 111 ? 47.169 -31.792 -14.862 1.00 23.26 168 SER A O 1
ATOM 2484 N N . LEU B 1 112 ? 47.452 -29.552 -14.747 1.00 22.69 169 LEU A N 1
ATOM 2485 C CA . LEU B 1 112 ? 46.995 -29.395 -13.364 1.00 21.89 169 LEU A CA 1
ATOM 2486 C C . LEU B 1 112 ? 45.852 -28.386 -13.327 1.00 24.54 169 LEU A C 1
ATOM 2487 O O . LEU B 1 112 ? 45.860 -27.400 -14.063 1.00 22.28 169 LEU A O 1
ATOM 2492 N N . GLN B 1 113 ? 44.890 -28.635 -12.457 1.00 20.72 170 GLN A N 1
ATOM 2493 C CA . GLN B 1 113 ? 43.713 -27.790 -12.292 1.00 21.31 170 GLN A CA 1
ATOM 2494 C C . GLN B 1 113 ? 43.633 -27.410 -10.819 1.00 22.15 170 GLN A C 1
ATOM 2495 O O . GLN B 1 113 ? 43.631 -28.292 -9.946 1.00 24.16 170 GLN A O 1
ATOM 2501 N N . PHE B 1 114 ? 43.710 -26.112 -10.558 1.00 19.76 171 PHE A N 1
ATOM 2502 C CA . PHE B 1 114 ? 43.852 -25.559 -9.218 1.00 17.47 171 PHE A CA 1
ATOM 2503 C C . PHE B 1 114 ? 42.514 -25.018 -8.744 1.00 20.64 171 PHE A C 1
ATOM 2504 O O . PHE B 1 114 ? 41.940 -24.129 -9.377 1.00 22.87 171 PHE A O 1
ATOM 2512 N N . LEU B 1 115 ? 42.091 -25.473 -7.588 1.00 18.71 172 LEU A N 1
ATOM 2513 C CA . LEU B 1 115 ? 40.868 -24.985 -6.959 1.00 19.27 172 LEU A CA 1
ATOM 2514 C C . LEU B 1 115 ? 41.216 -23.737 -6.164 1.00 19.43 172 LEU A C 1
ATOM 2515 O O . LEU B 1 115 ? 42.096 -23.783 -5.297 1.00 20.32 172 LEU A O 1
ATOM 2520 N N . ALA B 1 116 ? 40.587 -22.607 -6.504 1.00 18.90 173 ALA A N 1
ATOM 2521 C CA . ALA B 1 116 ? 41.071 -21.324 -6.020 1.00 18.15 173 ALA A CA 1
ATOM 2522 C C . ALA B 1 116 ? 39.892 -20.439 -5.608 1.00 23.47 173 ALA A C 1
ATOM 2523 O O . ALA B 1 116 ? 38.750 -20.694 -5.985 1.00 21.74 173 ALA A O 1
ATOM 2525 N N . VAL B 1 117 ? 40.196 -19.339 -4.899 1.00 20.02 174 VAL A N 1
ATOM 2526 C CA . VAL B 1 117 ? 39.227 -18.266 -4.648 1.00 18.74 174 VAL A CA 1
ATOM 2527 C C . VAL B 1 117 ? 39.918 -16.960 -4.999 1.00 20.48 174 VAL A C 1
ATOM 2528 O O . VAL B 1 117 ? 41.092 -16.771 -4.664 1.00 21.57 174 VAL A O 1
ATOM 2532 N N . GLY B 1 118 ? 39.185 -16.049 -5.643 1.00 19.25 175 GLY A N 1
ATOM 2533 C CA . GLY B 1 118 ? 39.774 -14.761 -6.016 1.00 20.31 175 GLY A CA 1
ATOM 2534 C C . GLY B 1 118 ? 40.003 -13.847 -4.825 1.00 22.10 175 GLY A C 1
ATOM 2535 O O . GLY B 1 118 ? 39.337 -13.956 -3.787 1.00 24.01 175 GLY A O 1
ATOM 2536 N N . LEU B 1 119 ? 40.985 -12.931 -4.961 1.00 21.29 176 LEU A N 1
ATOM 2537 C CA . LEU B 1 119 ? 41.205 -11.957 -3.896 1.00 17.85 176 LEU A CA 1
ATOM 2538 C C . LEU B 1 119 ? 40.040 -10.975 -3.814 1.00 23.24 176 LEU A C 1
ATOM 2539 O O . LEU B 1 119 ? 39.432 -10.621 -4.825 1.00 23.64 176 LEU A O 1
ATOM 2544 N N . SER B 1 120 ? 39.787 -10.480 -2.603 1.00 21.89 177 SER A N 1
ATOM 2545 C CA . SER B 1 120 ? 38.745 -9.475 -2.379 1.00 26.31 177 SER A CA 1
ATOM 2546 C C . SER B 1 120 ? 39.119 -8.143 -3.034 1.00 25.07 177 SER A C 1
ATOM 2547 O O . SER B 1 120 ? 40.290 -7.858 -3.353 1.00 23.83 177 SER A O 1
ATOM 2550 N N . GLU B 1 121 ? 38.103 -7.312 -3.253 1.00 26.86 178 GLU A N 1
ATOM 2551 C CA . GLU B 1 121 ? 38.370 -6.041 -3.923 1.00 24.87 178 GLU A CA 1
ATOM 2552 C C . GLU B 1 121 ? 39.412 -5.194 -3.189 1.00 29.64 178 GLU A C 1
ATOM 2553 O O . GLU B 1 121 ? 40.370 -4.724 -3.838 1.00 26.19 178 GLU A O 1
ATOM 2559 N N . PRO B 1 122 ? 39.346 -4.992 -1.870 1.00 28.06 179 PRO A N 1
ATOM 2560 C CA . PRO B 1 122 ? 40.412 -4.208 -1.236 1.00 30.74 179 PRO A CA 1
ATOM 2561 C C . PRO B 1 122 ? 41.764 -4.881 -1.308 1.00 25.93 179 PRO A C 1
ATOM 2562 O O . PRO B 1 122 ? 42.780 -4.187 -1.439 1.00 28.85 179 PRO A O 1
ATOM 2566 N N . ALA B 1 123 ? 41.818 -6.218 -1.240 1.00 26.75 180 ALA A N 1
ATOM 2567 C CA . ALA B 1 123 ? 43.115 -6.893 -1.344 1.00 23.23 180 ALA A CA 1
ATOM 2568 C C . ALA B 1 123 ? 43.737 -6.651 -2.713 1.00 23.81 180 ALA A C 1
ATOM 2569 O O . ALA B 1 123 ? 44.936 -6.364 -2.821 1.00 25.49 180 ALA A O 1
ATOM 2571 N N . ARG B 1 124 ? 42.928 -6.743 -3.783 1.00 24.17 181 ARG A N 1
ATOM 2572 C CA . ARG B 1 124 ? 43.472 -6.426 -5.106 1.00 23.26 181 ARG A CA 1
ATOM 2573 C C . ARG B 1 124 ? 43.906 -4.967 -5.188 1.00 26.99 181 ARG A C 1
ATOM 2574 O O . ARG B 1 124 ? 44.968 -4.654 -5.752 1.00 25.36 181 ARG A O 1
ATOM 2582 N N . GLY B 1 125 ? 43.093 -4.050 -4.655 1.00 25.27 182 GLY A N 1
ATOM 2583 C CA . GLY B 1 125 ? 43.474 -2.647 -4.700 1.00 26.89 182 GLY A CA 1
ATOM 2584 C C . GLY B 1 125 ? 44.767 -2.334 -3.953 1.00 28.17 182 GLY A C 1
ATOM 2585 O O . GLY B 1 125 ? 45.594 -1.552 -4.430 1.00 28.18 182 GLY A O 1
ATOM 2586 N N . ARG B 1 126 ? 44.978 -2.950 -2.779 1.00 27.66 183 ARG A N 1
ATOM 2587 C CA . ARG B 1 126 ? 46.221 -2.664 -2.048 1.00 28.51 183 ARG A CA 1
ATOM 2588 C C . ARG B 1 126 ? 47.451 -3.226 -2.764 1.00 32.69 183 ARG A C 1
ATOM 2589 O O . ARG B 1 126 ? 48.567 -2.761 -2.512 1.00 31.60 183 ARG A O 1
ATOM 2597 N N . LEU B 1 127 ? 47.274 -4.207 -3.648 1.00 26.24 184 LEU A N 1
ATOM 2598 C CA . LEU B 1 127 ? 48.393 -4.759 -4.399 1.00 25.26 184 LEU A CA 1
ATOM 2599 C C . LEU B 1 127 ? 48.673 -4.006 -5.690 1.00 29.02 184 LEU A C 1
ATOM 2600 O O . LEU B 1 127 ? 49.737 -4.220 -6.293 1.00 28.34 184 LEU A O 1
ATOM 2605 N N . LYS B 1 128 ? 47.763 -3.137 -6.138 1.00 28.53 185 LYS A N 1
ATOM 2606 C CA . LYS B 1 128 ? 48.029 -2.406 -7.377 1.00 31.75 185 LYS A CA 1
ATOM 2607 C C . LYS B 1 128 ? 49.391 -1.706 -7.386 1.00 30.06 185 LYS A C 1
ATOM 2608 O O . LYS B 1 128 ? 50.068 -1.779 -8.419 1.00 32.04 185 LYS A O 1
ATOM 2610 N N . PRO B 1 129 ? 49.854 -1.032 -6.320 1.00 33.03 186 PRO A N 1
ATOM 2611 C CA . PRO B 1 129 ? 51.180 -0.389 -6.409 1.00 31.01 186 PRO A CA 1
ATOM 2612 C C . PRO B 1 129 ? 52.299 -1.395 -6.533 1.00 32.59 186 PRO A C 1
ATOM 2613 O O . PRO B 1 129 ? 53.324 -1.096 -7.162 1.00 31.23 186 PRO A O 1
ATOM 2617 N N . VAL B 1 130 ? 52.130 -2.580 -5.946 1.00 32.65 187 VAL A N 1
ATOM 2618 C CA . VAL B 1 130 ? 53.123 -3.638 -6.101 1.00 33.21 187 VAL A CA 1
ATOM 2619 C C . VAL B 1 130 ? 53.160 -4.113 -7.543 1.00 28.40 187 VAL A C 1
ATOM 2620 O O . VAL B 1 130 ? 54.233 -4.228 -8.142 1.00 34.18 187 VAL A O 1
ATOM 2624 N N . LEU B 1 131 ? 51.988 -4.411 -8.110 1.00 28.91 188 LEU A N 1
ATOM 2625 C CA . LEU B 1 131 ? 51.918 -4.840 -9.506 1.00 27.10 188 LEU A CA 1
ATOM 2626 C C . LEU B 1 131 ? 52.527 -3.799 -10.438 1.00 29.74 188 LEU A C 1
ATOM 2627 O O . LEU B 1 131 ? 53.151 -4.152 -11.444 1.00 33.40 188 LEU A O 1
ATOM 2632 N N . SER B 1 132 ? 52.334 -2.514 -10.144 1.00 30.88 189 SER A N 1
ATOM 2633 C CA . SER B 1 132 ? 52.935 -1.479 -10.995 1.00 32.92 189 SER A CA 1
ATOM 2634 C C . SER B 1 132 ? 54.461 -1.563 -10.984 1.00 32.55 189 SER A C 1
ATOM 2635 O O . SER B 1 132 ? 55.114 -1.388 -12.023 1.00 33.72 189 SER A O 1
ATOM 2638 N N . ILE B 1 133 ? 55.050 -1.805 -9.812 1.00 28.46 190 ILE A N 1
ATOM 2639 C CA . ILE B 1 133 ? 56.494 -1.961 -9.731 1.00 28.47 190 ILE A CA 1
ATOM 2640 C C . ILE B 1 133 ? 56.938 -3.186 -10.525 1.00 33.06 190 ILE A C 1
ATOM 2641 O O . ILE B 1 133 ? 57.896 -3.126 -11.307 1.00 34.06 190 ILE A O 1
ATOM 2646 N N . VAL B 1 134 ? 56.211 -4.300 -10.394 1.00 32.63 191 VAL A N 1
ATOM 2647 C CA . VAL B 1 134 ? 56.541 -5.483 -11.192 1.00 41.66 191 VAL A CA 1
ATOM 2648 C C . VAL B 1 134 ? 56.487 -5.174 -12.683 1.00 41.46 191 VAL A C 1
ATOM 2649 O O . VAL B 1 134 ? 57.403 -5.533 -13.447 1.00 42.35 191 VAL A O 1
ATOM 2653 N N . GLU B 1 135 ? 55.409 -4.520 -13.129 1.00 36.66 192 GLU A N 1
ATOM 2654 C CA . GLU B 1 135 ? 55.285 -4.202 -14.552 1.00 42.47 192 GLU A CA 1
ATOM 2655 C C . GLU B 1 135 ? 56.447 -3.330 -15.030 1.00 43.45 192 GLU A C 1
ATOM 2656 O O . GLU B 1 135 ? 56.876 -3.438 -16.182 1.00 41.89 192 GLU A O 1
ATOM 2662 N N . LYS B 1 136 ? 56.989 -2.484 -14.150 1.00 39.97 193 LYS A N 1
ATOM 2663 C CA . LYS B 1 136 ? 58.081 -1.596 -14.546 1.00 39.25 193 LYS A CA 1
ATOM 2664 C C . LYS B 1 136 ? 59.317 -2.387 -14.951 1.00 36.96 193 LYS A C 1
ATOM 2665 O O . LYS B 1 136 ? 60.015 -2.028 -15.907 1.00 38.24 193 LYS A O 1
ATOM 2671 N N . TYR B 1 137 ? 59.603 -3.469 -14.240 1.00 32.60 194 TYR A N 1
ATOM 2672 C CA . TYR B 1 137 ? 60.859 -4.183 -14.388 1.00 32.84 194 TYR A CA 1
ATOM 2673 C C . TYR B 1 137 ? 60.725 -5.484 -15.166 1.00 35.54 194 TYR A C 1
ATOM 2674 O O . TYR B 1 137 ? 61.730 -6.168 -15.374 1.00 37.32 194 TYR A O 1
ATOM 2683 N N . LYS B 1 138 ? 59.532 -5.869 -15.561 1.00 38.85 195 LYS A N 1
ATOM 2684 C CA . LYS B 1 138 ? 59.520 -7.221 -16.094 1.00 39.97 195 LYS A CA 1
ATOM 2685 C C . LYS B 1 138 ? 60.088 -7.267 -17.513 1.00 39.61 195 LYS A C 1
ATOM 2686 O O . LYS B 1 138 ? 60.054 -6.271 -18.234 1.00 39.89 195 LYS A O 1
ATOM 2692 N N . PRO B 1 139 ? 60.679 -8.402 -17.897 1.00 37.95 196 PRO A N 1
ATOM 2693 C CA . PRO B 1 139 ? 61.287 -8.512 -19.231 1.00 45.20 196 PRO A CA 1
ATOM 2694 C C . PRO B 1 139 ? 60.265 -8.269 -20.332 1.00 49.34 196 PRO A C 1
ATOM 2695 O O . PRO B 1 139 ? 59.077 -8.578 -20.191 1.00 41.51 196 PRO A O 1
ATOM 2699 N N . ARG B 1 140 ? 60.754 -7.689 -21.436 1.00 47.37 197 ARG A N 1
ATOM 2700 C CA . ARG B 1 140 ? 59.876 -7.319 -22.540 1.00 56.05 197 ARG A CA 1
ATOM 2701 C C . ARG B 1 140 ? 59.329 -8.541 -23.260 1.00 52.83 197 ARG A C 1
ATOM 2702 O O . ARG B 1 140 ? 58.154 -8.555 -23.650 1.00 60.59 197 ARG A O 1
ATOM 2704 N N . SER B 1 141 ? 60.171 -9.557 -23.483 1.00 45.12 198 SER A N 1
ATOM 2705 C CA . SER B 1 141 ? 59.740 -10.792 -24.132 1.00 44.97 198 SER A CA 1
ATOM 2706 C C . SER B 1 141 ? 59.218 -11.759 -23.074 1.00 47.00 198 SER A C 1
ATOM 2707 O O . SER B 1 141 ? 60.030 -12.335 -22.328 1.00 43.41 198 SER A O 1
ATOM 2710 N N . PRO B 1 142 ? 57.908 -11.974 -22.974 1.00 40.70 199 PRO A N 1
ATOM 2711 C CA . PRO B 1 142 ? 57.399 -12.920 -21.971 1.00 33.82 199 PRO A CA 1
ATOM 2712 C C . PRO B 1 142 ? 57.654 -14.350 -22.408 1.00 34.03 199 PRO A C 1
ATOM 2713 O O . PRO B 1 142 ? 57.648 -14.672 -23.600 1.00 37.43 199 PRO A O 1
ATOM 2717 N N . VAL B 1 143 ? 57.888 -15.224 -21.427 1.00 29.90 200 VAL A N 1
ATOM 2718 C CA . VAL B 1 143 ? 57.945 -16.659 -21.718 1.00 29.00 200 VAL A CA 1
ATOM 2719 C C . VAL B 1 143 ? 56.673 -17.356 -21.310 1.00 29.70 200 VAL A C 1
ATOM 2720 O O . VAL B 1 143 ? 56.525 -18.555 -21.592 1.00 35.74 200 VAL A O 1
ATOM 2724 N N . SER B 1 144 ? 55.769 -16.655 -20.621 1.00 25.61 201 SER A N 1
ATOM 2725 C CA . SER B 1 144 ? 54.526 -17.218 -20.124 1.00 30.45 201 SER A CA 1
ATOM 2726 C C . SER B 1 144 ? 53.350 -16.663 -20.923 1.00 39.64 201 SER A C 1
ATOM 2727 O O . SER B 1 144 ? 53.317 -15.474 -21.248 1.00 31.62 201 SER A O 1
ATOM 2730 N N . ARG B 1 145 ? 52.385 -17.525 -21.244 1.00 36.30 202 ARG A N 1
ATOM 2731 C CA . ARG B 1 145 ? 51.135 -17.063 -21.824 1.00 30.74 202 ARG A CA 1
ATOM 2732 C C . ARG B 1 145 ? 50.049 -16.877 -20.770 1.00 37.24 202 ARG A C 1
ATOM 2733 O O . ARG B 1 145 ? 48.882 -16.681 -21.120 1.00 33.02 202 ARG A O 1
ATOM 2741 N N . GLN B 1 146 ? 50.396 -16.919 -19.478 1.00 29.42 203 GLN A N 1
ATOM 2742 C CA . GLN B 1 146 ? 49.407 -16.722 -18.419 1.00 27.84 203 GLN A CA 1
ATOM 2743 C C . GLN B 1 146 ? 49.823 -15.555 -17.530 1.00 29.24 203 GLN A C 1
ATOM 2744 O O . GLN B 1 146 ? 50.318 -15.749 -16.406 1.00 32.75 203 GLN A O 1
ATOM 2750 N N . PRO B 1 147 ? 49.605 -14.334 -17.980 1.00 37.70 204 PRO A N 1
ATOM 2751 C CA . PRO B 1 147 ? 50.034 -13.186 -17.184 1.00 34.38 204 PRO A CA 1
ATOM 2752 C C . PRO B 1 147 ? 49.198 -13.081 -15.928 1.00 32.33 204 PRO A C 1
ATOM 2753 O O . PRO B 1 147 ? 48.067 -13.567 -15.843 1.00 32.76 204 PRO A O 1
ATOM 2757 N N . VAL B 1 148 ? 49.815 -12.498 -14.924 1.00 34.00 205 VAL A N 1
ATOM 2758 C CA . VAL B 1 148 ? 49.201 -12.261 -13.636 1.00 28.74 205 VAL A CA 1
ATOM 2759 C C . VAL B 1 148 ? 48.823 -10.799 -13.589 1.00 33.91 205 VAL A C 1
ATOM 2760 O O . VAL B 1 148 ? 49.622 -9.943 -13.976 1.00 29.61 205 VAL A O 1
ATOM 2764 N N . GLY B 1 149 ? 47.593 -10.507 -13.167 1.00 31.07 206 GLY A N 1
ATOM 2765 C CA . GLY B 1 149 ? 47.207 -9.118 -13.070 1.00 31.15 206 GLY A CA 1
ATOM 2766 C C . GLY B 1 149 ? 46.040 -8.991 -12.119 1.00 32.94 206 GLY A C 1
ATOM 2767 O O . GLY B 1 149 ? 45.530 -9.984 -11.587 1.00 25.31 206 GLY A O 1
ATOM 2768 N N . LEU B 1 150 ? 45.588 -7.745 -11.955 1.00 26.44 207 LEU A N 1
ATOM 2769 C CA . LEU B 1 150 ? 44.488 -7.487 -11.043 1.00 25.71 207 LEU A CA 1
ATOM 2770 C C . LEU B 1 150 ? 43.286 -8.360 -11.333 1.00 31.22 207 LEU A C 1
ATOM 2771 O O . LEU B 1 150 ? 42.586 -8.785 -10.403 1.00 29.31 207 LEU A O 1
ATOM 2776 N N . ASN B 1 151 ? 43.039 -8.662 -12.611 1.00 27.10 208 ASN A N 1
ATOM 2777 C CA . ASN B 1 151 ? 41.833 -9.399 -12.978 1.00 26.68 208 ASN A CA 1
ATOM 2778 C C . ASN B 1 151 ? 41.866 -10.860 -12.529 1.00 26.76 208 ASN A C 1
ATOM 2779 O O . ASN B 1 151 ? 40.804 -11.480 -12.414 1.00 28.44 208 ASN A O 1
ATOM 2784 N N . ASN B 1 152 ? 43.043 -11.442 -12.233 1.00 26.12 209 ASN A N 1
ATOM 2785 C CA . ASN B 1 152 ? 43.039 -12.865 -11.868 1.00 22.25 209 ASN A CA 1
ATOM 2786 C C . ASN B 1 152 ? 43.776 -13.163 -10.562 1.00 21.48 209 ASN A C 1
ATOM 2787 O O . ASN B 1 152 ? 44.052 -14.334 -10.289 1.00 23.49 209 ASN A O 1
ATOM 2792 N N . LEU B 1 153 ? 44.043 -12.152 -9.717 1.00 19.42 210 LEU A N 1
ATOM 2793 C CA . LEU B 1 153 ? 44.668 -12.443 -8.426 1.00 18.88 210 LEU A CA 1
ATOM 2794 C C . LEU B 1 153 ? 43.833 -13.451 -7.653 1.00 22.99 210 LEU A C 1
ATOM 2795 O O . LEU B 1 153 ? 42.618 -13.275 -7.513 1.00 22.91 210 LEU A O 1
ATOM 2800 N N . HIS B 1 154 ? 44.492 -14.480 -7.099 1.00 18.52 211 HIS A N 1
ATOM 2801 C CA . HIS B 1 154 ? 43.747 -15.518 -6.400 1.00 16.26 211 HIS A CA 1
ATOM 2802 C C . HIS B 1 154 ? 44.663 -16.255 -5.438 1.00 21.34 211 HIS A C 1
ATOM 2803 O O . HIS B 1 154 ? 45.881 -16.119 -5.502 1.00 22.33 211 HIS A O 1
ATOM 2810 N N . VAL B 1 155 ? 44.058 -17.054 -4.547 1.00 20.16 212 VAL A N 1
ATOM 2811 C CA . VAL B 1 155 ? 44.790 -18.059 -3.780 1.00 18.51 212 VAL A CA 1
ATOM 2812 C C . VAL B 1 155 ? 44.289 -19.435 -4.203 1.00 15.53 212 VAL A C 1
ATOM 2813 O O . VAL B 1 155 ? 43.077 -19.711 -4.133 1.00 22.08 212 VAL A O 1
ATOM 2817 N N . SER B 1 156 ? 4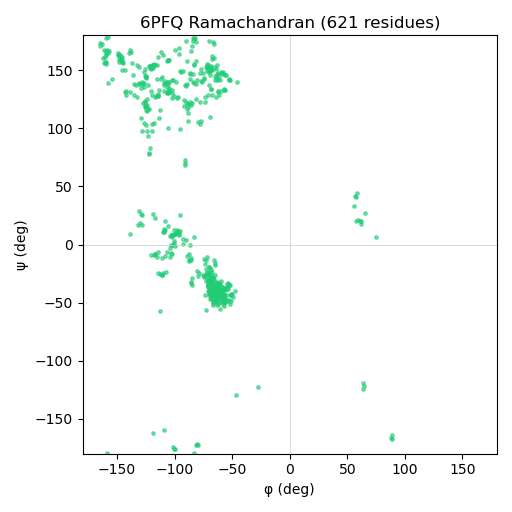5.222 -20.329 -4.546 1.00 18.20 213 SER A N 1
ATOM 2818 C CA . SER B 1 156 ? 44.857 -21.717 -4.796 1.00 18.25 213 SER A CA 1
ATOM 2819 C C . SER B 1 156 ? 44.950 -22.537 -3.515 1.00 18.85 213 SER A C 1
ATOM 2820 O O . SER B 1 156 ? 45.900 -22.403 -2.733 1.00 20.40 213 SER A O 1
ATOM 2823 N N . PHE B 1 157 ? 43.945 -23.400 -3.310 1.00 17.26 214 PHE A N 1
ATOM 2824 C CA . PHE B 1 157 ? 43.862 -24.201 -2.099 1.00 22.64 214 PHE A CA 1
ATOM 2825 C C . PHE B 1 157 ? 44.100 -25.675 -2.337 1.00 19.23 214 PHE A C 1
ATOM 2826 O O . PHE B 1 157 ? 44.505 -26.383 -1.415 1.00 20.32 214 PHE A O 1
ATOM 2834 N N . GLY B 1 158 ? 43.822 -26.156 -3.544 1.00 19.69 215 GLY A N 1
ATOM 2835 C CA . GLY B 1 158 ? 43.934 -27.572 -3.834 1.00 16.56 215 GLY A CA 1
ATOM 2836 C C . GLY B 1 158 ? 44.336 -27.721 -5.286 1.00 17.87 215 GLY A C 1
ATOM 2837 O O . GLY B 1 158 ? 44.128 -26.814 -6.101 1.00 21.55 215 GLY A O 1
ATOM 2838 N N . VAL B 1 159 ? 44.887 -28.885 -5.616 1.00 18.22 216 VAL A N 1
ATOM 2839 C CA . VAL B 1 159 ? 45.322 -29.094 -7.005 1.00 17.71 216 VAL A CA 1
ATOM 2840 C C . VAL B 1 159 ? 45.043 -30.525 -7.446 1.00 17.96 216 VAL A C 1
ATOM 2841 O O . VAL B 1 159 ? 45.362 -31.490 -6.737 1.00 20.13 216 VAL A O 1
ATOM 2845 N N . ALA B 1 160 ? 44.442 -30.672 -8.624 1.00 20.84 217 ALA A N 1
ATOM 2846 C CA . ALA B 1 160 ? 44.136 -31.982 -9.183 1.00 22.15 217 ALA A CA 1
ATOM 2847 C C . ALA B 1 160 ? 44.817 -32.142 -10.529 1.00 22.43 217 ALA A C 1
ATOM 2848 O O . ALA B 1 160 ? 45.021 -31.163 -11.245 1.00 22.96 217 ALA A O 1
ATOM 2850 N N . GLN B 1 161 ? 45.096 -33.386 -10.895 1.00 19.43 218 GLN A N 1
ATOM 2851 C CA . GLN B 1 161 ? 45.550 -33.639 -12.250 1.00 20.44 218 GLN A CA 1
ATOM 2852 C C . GLN B 1 161 ? 44.376 -33.520 -13.206 1.00 22.82 218 GLN A C 1
ATOM 2853 O O . GLN B 1 161 ? 43.272 -33.972 -12.912 1.00 26.44 218 GLN A O 1
ATOM 2859 N N . ASN B 1 162 ? 44.634 -32.982 -14.405 1.00 22.34 219 ASN A N 1
ATOM 2860 C CA . ASN B 1 162 ? 43.627 -32.968 -15.459 1.00 24.78 219 ASN A CA 1
ATOM 2861 C C . ASN B 1 162 ? 43.555 -34.368 -16.056 1.00 28.46 219 ASN A C 1
ATOM 2862 O O . ASN B 1 162 ? 44.463 -34.768 -16.784 1.00 25.71 219 ASN A O 1
ATOM 2867 N N . ALA B 1 163 ? 42.478 -35.118 -15.751 1.00 24.20 220 ALA A N 1
ATOM 2868 C CA . ALA B 1 163 ? 42.345 -36.476 -16.267 1.00 25.78 220 ALA A CA 1
ATOM 2869 C C . ALA B 1 163 ? 42.201 -36.502 -17.780 1.00 29.00 220 ALA A C 1
ATOM 2870 O O . ALA B 1 163 ? 42.399 -37.553 -18.396 1.00 28.42 220 ALA A O 1
ATOM 2872 N N . TYR B 1 164 ? 41.894 -35.369 -18.389 1.00 25.47 221 TYR A N 1
ATOM 2873 C CA . TYR B 1 164 ? 41.598 -35.310 -19.809 1.00 22.85 221 TYR A CA 1
ATOM 2874 C C . TYR B 1 164 ? 42.701 -34.618 -20.590 1.00 29.44 221 TYR A C 1
ATOM 2875 O O . TYR B 1 164 ? 42.489 -34.263 -21.755 1.00 33.51 221 TYR A O 1
ATOM 2884 N N . LEU B 1 165 ? 43.868 -34.424 -19.970 1.00 29.39 222 LEU A N 1
ATOM 2885 C CA . LEU B 1 165 ? 44.962 -33.696 -20.586 1.00 32.03 222 LEU A CA 1
ATOM 2886 C C . LEU B 1 165 ? 45.224 -34.170 -22.006 1.00 35.38 222 LEU A C 1
ATOM 2887 O O . LEU B 1 165 ? 45.546 -33.372 -22.893 1.00 33.98 222 LEU A O 1
ATOM 2892 N N . GLN B 1 166 ? 45.156 -35.471 -22.235 1.00 29.73 223 GLN A N 1
ATOM 2893 C CA . GLN B 1 166 ? 45.580 -35.969 -23.539 1.00 31.40 223 GLN A CA 1
ATOM 2894 C C . GLN B 1 166 ? 44.418 -36.291 -24.460 1.00 33.75 223 GLN A C 1
ATOM 2895 O O . GLN B 1 166 ? 44.644 -36.868 -25.529 1.00 39.52 223 GLN A O 1
ATOM 2901 N N . GLN B 1 167 ? 43.187 -35.942 -24.078 1.00 34.37 224 GLN A N 1
ATOM 2902 C CA . GLN B 1 167 ? 42.035 -36.028 -24.969 1.00 40.70 224 GLN A CA 1
ATOM 2903 C C . GLN B 1 167 ? 41.985 -34.799 -25.869 1.00 36.33 224 GLN A C 1
ATOM 2904 O O . GLN B 1 167 ? 42.790 -33.871 -25.750 1.00 43.70 224 GLN A O 1
ATOM 2910 N N . ASP B 1 168 ? 41.001 -34.776 -26.758 1.00 42.07 225 ASP A N 1
ATOM 2911 C CA . ASP B 1 168 ? 40.737 -33.580 -27.543 1.00 47.38 225 ASP A CA 1
ATOM 2912 C C . ASP B 1 168 ? 40.590 -32.387 -26.614 1.00 45.73 225 ASP A C 1
ATOM 2913 O O . ASP B 1 168 ? 40.040 -32.507 -25.514 1.00 46.82 225 ASP A O 1
ATOM 2918 N N . GLU B 1 169 ? 41.103 -31.239 -27.055 1.00 42.37 226 GLU A N 1
ATOM 2919 C CA . GLU B 1 169 ? 40.981 -30.030 -26.254 1.00 45.81 226 GLU A CA 1
ATOM 2920 C C . GLU B 1 169 ? 39.532 -29.773 -25.880 1.00 50.71 226 GLU A C 1
ATOM 2921 O O . GLU B 1 169 ? 39.238 -29.359 -24.751 1.00 44.38 226 GLU A O 1
ATOM 2923 N N . SER B 1 170 ? 38.604 -30.075 -26.795 1.00 42.41 227 SER A N 1
ATOM 2924 C CA . SER B 1 170 ? 37.199 -29.768 -26.548 1.00 48.79 227 SER A CA 1
ATOM 2925 C C . SER B 1 170 ? 36.614 -30.647 -25.450 1.00 47.08 227 SER A C 1
ATOM 2926 O O . SER B 1 170 ? 35.741 -30.198 -24.699 1.00 45.28 227 SER A O 1
ATOM 2929 N N . VAL B 1 171 ? 37.051 -31.903 -25.370 1.00 39.54 228 VAL A N 1
ATOM 2930 C CA . VAL B 1 171 ? 36.657 -32.768 -24.265 1.00 36.11 228 VAL A CA 1
ATOM 2931 C C . VAL B 1 171 ? 37.243 -32.250 -22.957 1.00 34.48 228 VAL A C 1
ATOM 2932 O O . VAL B 1 171 ? 36.528 -32.121 -21.958 1.00 36.80 228 VAL A O 1
ATOM 2936 N N . SER B 1 172 ? 38.541 -31.906 -22.957 1.00 30.72 229 SER A N 1
ATOM 2937 C CA . SER B 1 172 ? 39.150 -31.368 -21.733 1.00 32.43 229 SER A CA 1
ATOM 2938 C C . SER B 1 172 ? 38.480 -30.067 -21.292 1.00 34.88 229 SER A C 1
ATOM 2939 O O 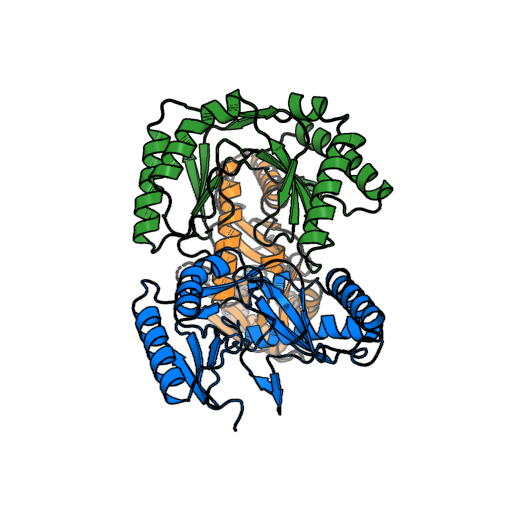. SER B 1 172 ? 38.233 -29.855 -20.088 1.00 30.80 229 SER A O 1
ATOM 2942 N N . ARG B 1 173 ? 38.174 -29.178 -22.246 1.00 35.05 230 ARG A N 1
ATOM 2943 C CA . ARG B 1 173 ? 37.532 -27.920 -21.875 1.00 37.86 230 ARG A CA 1
ATOM 2944 C C . ARG B 1 173 ? 36.130 -28.168 -21.346 1.00 31.38 230 ARG A C 1
ATOM 2945 O O . ARG B 1 173 ? 35.712 -27.556 -20.357 1.00 33.16 230 ARG A O 1
ATOM 2947 N N . GLN B 1 174 ? 35.388 -29.076 -21.992 1.00 35.27 231 GLN A N 1
ATOM 2948 C CA . GLN B 1 174 ? 34.063 -29.430 -21.506 1.00 35.85 231 GLN A CA 1
ATOM 2949 C C . GLN B 1 174 ? 34.120 -29.992 -20.090 1.00 36.82 231 GLN A C 1
ATOM 2950 O O . GLN B 1 174 ? 33.277 -29.647 -19.241 1.00 35.51 231 GLN A O 1
ATOM 2952 N N . ARG B 1 175 ? 35.098 -30.865 -19.819 1.00 32.47 232 ARG A N 1
ATOM 2953 C CA . ARG B 1 175 ? 35.203 -31.451 -18.492 1.00 27.41 232 ARG A CA 1
ATOM 2954 C C . ARG B 1 175 ? 35.646 -30.409 -17.475 1.00 27.01 232 ARG A C 1
ATOM 2955 O O . ARG B 1 175 ? 35.238 -30.471 -16.307 1.00 28.46 232 ARG A O 1
ATOM 2963 N N . LEU B 1 176 ? 36.470 -29.458 -17.899 1.00 29.92 233 LEU A N 1
ATOM 2964 C CA . LEU B 1 176 ? 36.868 -28.376 -16.994 1.00 29.46 233 LEU A CA 1
ATOM 2965 C C . LEU B 1 176 ? 35.684 -27.497 -16.654 1.00 29.45 233 LEU A C 1
ATOM 2966 O O . LEU B 1 176 ? 35.511 -27.082 -15.508 1.00 25.16 233 LEU A O 1
ATOM 2971 N N . ASP B 1 177 ? 34.852 -27.179 -17.643 1.00 30.36 234 ASP A N 1
ATOM 2972 C CA . ASP B 1 177 ? 33.723 -26.322 -17.315 1.00 30.29 234 ASP A CA 1
ATOM 2973 C C . ASP B 1 177 ? 32.696 -27.040 -16.451 1.00 29.78 234 ASP A C 1
ATOM 2974 O O . ASP B 1 177 ? 32.110 -26.406 -15.568 1.00 29.94 234 ASP A O 1
ATOM 2979 N N . SER B 1 178 ? 32.501 -28.357 -16.620 1.00 25.68 235 SER A N 1
ATOM 2980 C CA . SER B 1 178 ? 31.543 -29.013 -15.724 1.00 27.21 235 SER A CA 1
ATOM 2981 C C . SER B 1 178 ? 32.128 -29.210 -14.337 1.00 30.67 235 SER A C 1
ATOM 2982 O O . SER B 1 178 ? 31.373 -29.219 -13.347 1.00 27.53 235 SER A O 1
ATOM 2985 N N . LEU B 1 179 ? 33.465 -29.306 -14.245 1.00 28.28 236 LEU A N 1
ATOM 2986 C CA . LEU B 1 179 ? 34.125 -29.313 -12.944 1.00 25.50 236 LEU A CA 1
ATOM 2987 C C . LEU B 1 179 ? 33.940 -27.980 -12.233 1.00 27.28 236 LEU A C 1
ATOM 2988 O O . LEU B 1 179 ? 33.632 -27.948 -11.031 1.00 25.82 236 LEU A O 1
ATOM 2993 N N . ARG B 1 180 ? 34.104 -26.867 -12.960 1.00 24.31 237 ARG A N 1
ATOM 2994 C CA . ARG B 1 180 ? 33.887 -25.560 -12.354 1.00 23.04 237 ARG A CA 1
ATOM 2995 C C . ARG B 1 180 ? 32.460 -25.434 -11.842 1.00 26.25 237 ARG A C 1
ATOM 2996 O O . ARG B 1 180 ? 32.222 -24.908 -10.750 1.00 25.27 237 ARG A O 1
ATOM 3004 N N . ASN B 1 181 ? 31.500 -25.874 -12.647 1.00 28.86 238 ASN A N 1
ATOM 3005 C CA . ASN B 1 181 ? 30.099 -25.827 -12.227 1.00 29.34 238 ASN A CA 1
ATOM 3006 C C . ASN B 1 181 ? 29.843 -26.770 -11.061 1.00 29.41 238 ASN A C 1
ATOM 3007 O O . ASN B 1 181 ? 29.073 -26.449 -10.152 1.00 33.76 238 ASN A O 1
ATOM 3012 N N . LEU B 1 182 ? 30.485 -27.939 -11.063 1.00 26.59 239 LEU A N 1
ATOM 3013 C CA . LEU B 1 182 ? 30.256 -28.909 -9.994 1.00 27.69 239 LEU A CA 1
ATOM 3014 C C . LEU B 1 182 ? 30.718 -28.381 -8.643 1.00 29.34 239 LEU A C 1
ATOM 3015 O O . LEU B 1 182 ? 29.985 -28.488 -7.657 1.00 27.48 239 LEU A O 1
ATOM 3020 N N . VAL B 1 183 ? 31.952 -27.833 -8.560 1.00 25.51 240 VAL A N 1
ATOM 3021 C CA . VAL B 1 183 ? 32.414 -27.372 -7.248 1.00 25.07 240 VAL A CA 1
ATOM 3022 C C . VAL B 1 183 ? 31.595 -26.181 -6.783 1.00 24.49 240 VAL A C 1
ATOM 3023 O O . VAL B 1 183 ? 31.290 -26.064 -5.597 1.00 30.89 240 VAL A O 1
ATOM 3027 N N . ALA B 1 184 ? 31.152 -25.334 -7.707 1.00 28.51 241 ALA A N 1
ATOM 3028 C CA . ALA B 1 184 ? 30.384 -24.149 -7.339 1.00 26.84 241 ALA A CA 1
ATOM 3029 C C . ALA B 1 184 ? 28.992 -24.515 -6.851 1.00 32.86 241 ALA A C 1
ATOM 3030 O O . ALA B 1 184 ? 28.482 -23.902 -5.913 1.00 37.22 241 ALA A O 1
ATOM 3032 N N . THR B 1 185 ? 28.355 -25.487 -7.499 1.00 30.28 242 THR A N 1
ATOM 3033 C CA . THR B 1 185 ? 26.979 -25.809 -7.166 1.00 35.95 242 THR A CA 1
ATOM 3034 C C . THR B 1 185 ? 26.877 -26.789 -6.009 1.00 35.04 242 THR A C 1
ATOM 3035 O O . THR B 1 185 ? 25.905 -26.747 -5.250 1.00 35.48 242 THR A O 1
ATOM 3039 N N . GLU B 1 186 ? 27.830 -27.695 -5.865 1.00 27.59 243 GLU A N 1
ATOM 3040 C CA . GLU B 1 186 ? 27.689 -28.774 -4.893 1.00 27.27 243 GLU A CA 1
ATOM 3041 C C . GLU B 1 186 ? 28.734 -28.777 -3.794 1.00 31.55 243 GLU A C 1
ATOM 3042 O O . GLU B 1 186 ? 28.579 -29.520 -2.813 1.00 31.07 243 GLU A O 1
ATOM 3048 N N . ALA B 1 187 ? 29.767 -27.950 -3.887 1.00 27.66 244 ALA A N 1
ATOM 3049 C CA . ALA B 1 187 ? 30.826 -28.011 -2.886 1.00 31.29 244 ALA A CA 1
ATOM 3050 C C . ALA B 1 187 ? 31.194 -26.636 -2.323 1.00 33.43 244 ALA A C 1
ATOM 3051 O O . ALA B 1 187 ? 32.339 -26.430 -1.926 1.00 29.18 244 ALA A O 1
ATOM 3053 N N . SER B 1 188 ? 30.244 -25.687 -2.281 1.00 29.54 245 SER A N 1
ATOM 3054 C CA . SER B 1 188 ? 30.510 -24.328 -1.828 1.00 28.61 245 SER A CA 1
ATOM 3055 C C . SER B 1 188 ? 30.083 -24.019 -0.399 1.00 36.06 245 SER A C 1
ATOM 3056 O O . SER B 1 188 ? 30.263 -22.880 0.036 1.00 31.20 245 SER A O 1
ATOM 3059 N N . ASP B 1 189 ? 29.536 -24.979 0.350 1.00 33.26 246 ASP A N 1
ATOM 3060 C CA . ASP B 1 189 ? 28.912 -24.629 1.625 1.00 37.08 246 ASP A CA 1
ATOM 3061 C C . ASP B 1 189 ? 29.897 -24.153 2.677 1.00 37.35 246 ASP A C 1
ATOM 3062 O O . ASP B 1 189 ? 29.479 -23.469 3.625 1.00 35.43 246 ASP A O 1
ATOM 3067 N N . ARG B 1 190 ? 31.178 -24.521 2.585 1.00 30.65 247 ARG A N 1
ATOM 3068 C CA . ARG B 1 190 ? 32.135 -24.054 3.582 1.00 33.90 247 ARG A CA 1
ATOM 3069 C C . ARG B 1 190 ? 32.907 -22.821 3.128 1.00 28.37 247 ARG A C 1
ATOM 3070 O O . ARG B 1 190 ? 33.825 -22.386 3.828 1.00 36.26 247 ARG A O 1
ATOM 3078 N N . LEU B 1 191 ? 32.522 -22.216 2.018 1.00 27.63 248 LEU A N 1
ATOM 3079 C CA . LEU B 1 191 ? 33.229 -21.010 1.580 1.00 31.21 248 LEU A CA 1
ATOM 3080 C C . LEU B 1 191 ? 33.064 -19.838 2.542 1.00 29.69 248 LEU A C 1
ATOM 3081 O O . LEU B 1 191 ? 34.043 -19.106 2.740 1.00 30.55 248 LEU A O 1
ATOM 3086 N N . PRO B 1 192 ? 31.918 -19.627 3.209 1.00 34.04 249 PRO A N 1
ATOM 3087 C CA . PRO B 1 192 ? 31.904 -18.560 4.231 1.00 29.98 249 PRO A CA 1
ATOM 3088 C C . PRO B 1 192 ? 32.907 -18.819 5.344 1.00 30.33 249 PRO A C 1
ATOM 3089 O O . PRO B 1 192 ? 33.569 -17.885 5.794 1.00 28.42 249 PRO A O 1
ATOM 3093 N N . LEU B 1 193 ? 33.038 -20.065 5.805 1.00 25.66 250 LEU A N 1
ATOM 3094 C CA . LEU B 1 193 ? 34.066 -20.370 6.802 1.00 36.54 250 LEU A CA 1
ATOM 3095 C C . LEU B 1 193 ? 35.452 -20.071 6.254 1.00 33.95 250 LEU A C 1
ATOM 3096 O O . LEU B 1 193 ? 36.307 -19.510 6.952 1.00 30.57 250 LEU A O 1
ATOM 3101 N N . LEU B 1 194 ? 35.700 -20.453 5.003 1.00 29.18 251 LEU A N 1
ATOM 3102 C CA . LEU B 1 194 ? 37.012 -20.202 4.428 1.00 26.02 251 LEU A CA 1
ATOM 3103 C C . LEU B 1 194 ? 37.281 -18.713 4.354 1.00 26.73 251 LEU A C 1
ATOM 3104 O O . LEU B 1 194 ? 38.331 -18.228 4.792 1.00 29.54 251 LEU A O 1
ATOM 3109 N N . ARG B 1 195 ? 36.352 -17.970 3.782 1.00 23.08 252 ARG A N 1
ATOM 3110 C CA . ARG B 1 195 ? 36.613 -16.549 3.566 1.00 29.56 252 ARG A CA 1
ATOM 3111 C C . ARG B 1 195 ? 36.810 -15.790 4.890 1.00 31.64 252 ARG A C 1
ATOM 3112 O O . ARG B 1 195 ? 37.612 -14.856 4.948 1.00 28.49 252 ARG A O 1
ATOM 3120 N N . ALA B 1 196 ? 36.119 -16.193 5.963 1.00 29.05 253 ALA A N 1
ATOM 3121 C CA . ALA B 1 196 ? 36.238 -15.461 7.223 1.00 29.26 253 ALA A CA 1
ATOM 3122 C C . ALA B 1 196 ? 37.596 -15.676 7.878 1.00 36.83 253 ALA A C 1
ATOM 3123 O O . ALA B 1 196 ? 38.136 -14.759 8.520 1.00 33.78 253 ALA A O 1
ATOM 3125 N N . ASN B 1 197 ? 38.201 -16.842 7.664 1.00 32.62 254 ASN A N 1
ATOM 3126 C CA . ASN B 1 197 ? 39.384 -17.219 8.422 1.00 33.32 254 ASN A CA 1
ATOM 3127 C C . ASN B 1 197 ? 40.663 -17.186 7.638 1.00 35.60 254 ASN A C 1
ATOM 3128 O O . ASN B 1 197 ? 41.743 -17.100 8.245 1.00 39.62 254 ASN A O 1
ATOM 3133 N N . LEU B 1 198 ? 40.587 -17.301 6.315 1.00 29.67 255 LEU A N 1
ATOM 3134 C CA . LEU B 1 198 ? 41.800 -17.319 5.507 1.00 31.67 255 LEU A CA 1
ATOM 3135 C C . LEU B 1 198 ? 42.074 -15.866 5.131 1.00 37.97 255 LEU A C 1
ATOM 3136 O O . LEU B 1 198 ? 41.926 -15.421 3.989 1.00 31.65 255 LEU A O 1
AT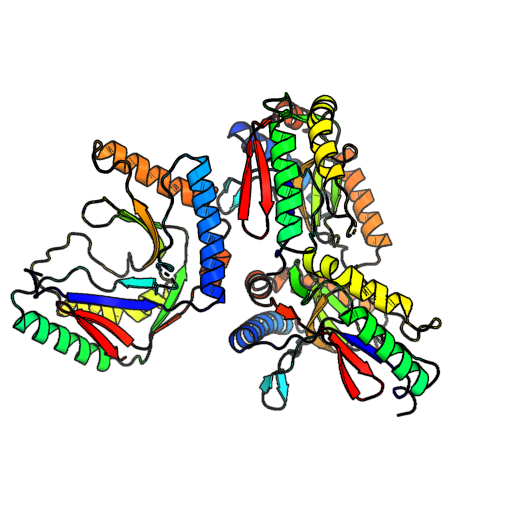OM 3141 N N . GLN B 1 199 ? 42.438 -15.110 6.161 1.00 32.31 256 GLN A N 1
ATOM 3142 C CA . GLN B 1 199 ? 42.789 -13.709 6.003 1.00 28.05 256 GLN A CA 1
ATOM 3143 C C . GLN B 1 199 ? 44.160 -13.523 6.583 1.00 34.29 256 GLN A C 1
ATOM 3144 O O . GLN B 1 199 ? 44.501 -14.150 7.590 1.00 33.94 256 GLN A O 1
ATOM 3150 N N . PHE B 1 200 ? 44.921 -12.632 5.961 1.00 27.67 257 PHE A N 1
ATOM 3151 C CA . PHE B 1 200 ? 46.327 -12.495 6.271 1.00 29.36 257 PHE A CA 1
ATOM 3152 C C . PHE B 1 200 ? 46.704 -11.038 6.161 1.00 32.99 257 PHE A C 1
ATOM 3153 O O . PHE B 1 200 ? 46.100 -10.265 5.413 1.00 29.25 257 PHE A O 1
ATOM 3161 N N . ARG B 1 201 ? 47.763 -10.687 6.870 1.00 34.02 258 ARG A N 1
ATOM 3162 C CA . ARG B 1 201 ? 48.441 -9.422 6.656 1.00 36.78 258 ARG A CA 1
ATOM 3163 C C . ARG B 1 201 ? 49.895 -9.778 6.390 1.00 38.02 258 ARG A C 1
ATOM 3164 O O . ARG B 1 201 ? 50.538 -10.410 7.225 1.00 37.31 258 ARG A O 1
ATOM 3172 N N . CYS B 1 202 ? 50.387 -9.420 5.214 1.00 29.51 259 CYS A N 1
ATOM 3173 C CA . CYS B 1 202 ? 51.732 -9.760 4.783 1.00 30.97 259 CYS A CA 1
ATOM 3174 C C . CYS B 1 202 ? 52.611 -8.536 4.980 1.00 32.26 259 CYS A C 1
ATOM 3175 O O . CYS B 1 202 ? 52.299 -7.460 4.459 1.00 31.13 259 CYS A O 1
ATOM 3178 N N . HIS B 1 203 ? 53.735 -8.720 5.667 1.00 35.76 260 HIS A N 1
ATOM 3179 C CA . HIS B 1 203 ? 54.698 -7.646 5.895 1.00 35.00 260 HIS A CA 1
ATOM 3180 C C . HIS B 1 203 ? 55.911 -7.731 4.969 1.00 33.05 260 HIS A C 1
ATOM 3181 O O . HIS B 1 203 ? 56.877 -6.978 5.148 1.00 32.88 260 HIS A O 1
ATOM 3188 N N . GLU B 1 204 ? 55.872 -8.626 3.987 1.00 30.18 261 GLU A N 1
ATOM 3189 C CA . GLU B 1 204 ? 56.961 -8.828 3.045 1.00 31.45 261 GLU A CA 1
ATOM 3190 C C . GLU B 1 204 ? 56.411 -9.522 1.800 1.00 33.34 261 GLU A C 1
ATOM 3191 O O . GLU B 1 204 ? 55.394 -10.221 1.858 1.00 34.79 261 GLU A O 1
ATOM 3197 N N . LEU B 1 205 ? 57.102 -9.336 0.683 1.00 31.95 262 LEU A N 1
ATOM 3198 C CA . LEU B 1 205 ? 56.926 -10.186 -0.487 1.00 31.87 262 LEU A CA 1
ATOM 3199 C C . LEU B 1 205 ? 57.993 -11.263 -0.483 1.00 33.88 262 LEU A C 1
ATOM 3200 O O . LEU B 1 205 ? 58.946 -11.234 0.308 1.00 31.43 262 LEU A O 1
ATOM 3205 N N . LYS B 1 206 ? 57.814 -12.240 -1.370 1.00 26.15 263 LYS A N 1
ATOM 3206 C CA . LYS B 1 206 ? 58.844 -13.225 -1.662 1.00 26.33 263 LYS A CA 1
ATOM 3207 C C . LYS B 1 206 ? 59.167 -13.163 -3.139 1.00 31.66 263 LYS A C 1
ATOM 3208 O O . LYS B 1 206 ? 58.320 -12.825 -3.958 1.00 26.64 263 LYS A O 1
ATOM 3214 N N . ALA B 1 207 ? 60.383 -13.547 -3.491 1.00 27.14 264 ALA A N 1
ATOM 3215 C CA . ALA B 1 207 ? 60.723 -13.621 -4.897 1.00 33.15 264 ALA A CA 1
ATOM 3216 C C . ALA B 1 207 ? 61.470 -14.913 -5.120 1.00 33.32 264 ALA A C 1
ATOM 3217 O O . ALA B 1 207 ? 62.433 -15.210 -4.409 1.00 31.61 264 ALA A O 1
ATOM 3219 N N . LYS B 1 208 ? 61.021 -15.675 -6.092 1.00 27.02 265 LYS A N 1
ATOM 3220 C CA . LYS B 1 208 ? 61.876 -16.696 -6.659 1.00 30.61 265 LYS A CA 1
ATOM 3221 C C . LYS B 1 208 ? 62.910 -15.985 -7.522 1.00 28.78 265 LYS A C 1
ATOM 3222 O O . LYS B 1 208 ? 62.556 -15.239 -8.441 1.00 27.99 265 LYS A O 1
ATOM 3228 N N . VAL B 1 209 ? 64.192 -16.192 -7.223 1.00 31.12 266 VAL A N 1
ATOM 3229 C CA . VAL B 1 209 ? 65.264 -15.578 -7.982 1.00 26.40 266 VAL A CA 1
ATOM 3230 C C . VAL B 1 209 ? 66.150 -16.730 -8.437 1.00 33.16 266 VAL A C 1
ATOM 3231 O O . VAL B 1 209 ? 66.964 -17.253 -7.666 1.00 33.00 266 VAL A O 1
ATOM 3235 N N . GLY B 1 210 ? 66.018 -17.105 -9.694 1.00 35.72 267 GLY A N 1
ATOM 3236 C CA . GLY B 1 210 ? 66.661 -18.308 -10.165 1.00 40.88 267 GLY A CA 1
ATOM 3237 C C . GLY B 1 210 ? 66.052 -19.480 -9.436 1.00 45.63 267 GLY A C 1
ATOM 3238 O O . GLY B 1 210 ? 64.827 -19.691 -9.457 1.00 45.95 267 GLY A O 1
ATOM 3239 N N . THR B 1 211 ? 66.890 -20.239 -8.741 1.00 40.45 268 THR A N 1
ATOM 3240 C CA . THR B 1 211 ? 66.424 -21.422 -8.034 1.00 44.85 268 THR A CA 1
ATOM 3241 C C . THR B 1 211 ? 66.205 -21.188 -6.538 1.00 45.80 268 THR A C 1
ATOM 3242 O O . THR B 1 211 ? 65.747 -22.099 -5.841 1.00 38.96 268 THR A O 1
ATOM 3246 N N . SER B 1 212 ? 66.472 -19.988 -6.029 1.00 37.31 269 SER A N 1
ATOM 3247 C CA . SER B 1 212 ? 66.312 -19.713 -4.611 1.00 36.87 269 SER A CA 1
ATOM 3248 C C . SER B 1 212 ? 65.159 -18.738 -4.376 1.00 42.01 269 SER A C 1
ATOM 3249 O O . SER B 1 212 ? 64.677 -18.072 -5.291 1.00 38.60 269 SER A O 1
ATOM 3252 N N . VAL B 1 213 ? 64.731 -18.646 -3.124 1.00 35.97 270 VAL A N 1
ATOM 3253 C CA . VAL B 1 213 ? 63.683 -17.719 -2.712 1.00 37.52 270 VAL A CA 1
ATOM 3254 C C . VAL B 1 213 ? 64.270 -16.724 -1.727 1.00 33.96 270 VAL A C 1
ATOM 3255 O O . VAL B 1 213 ? 64.847 -17.127 -0.708 1.00 40.80 270 VAL A O 1
ATOM 3259 N N . ILE B 1 214 ? 64.080 -15.433 -2.008 1.00 27.68 271 ILE A N 1
ATOM 3260 C CA . ILE B 1 214 ? 64.513 -14.339 -1.146 1.00 37.36 271 ILE A CA 1
ATOM 3261 C C . ILE B 1 214 ? 63.290 -13.612 -0.625 1.00 38.53 271 ILE A C 1
ATOM 3262 O O . ILE B 1 214 ? 62.185 -13.706 -1.162 1.00 36.22 271 ILE A O 1
ATOM 3267 N N . THR B 1 215 ? 63.501 -12.870 0.444 1.00 34.79 272 THR A N 1
ATOM 3268 C CA . THR B 1 215 ? 62.442 -12.122 1.085 1.00 35.32 272 THR A CA 1
ATOM 3269 C C . THR B 1 215 ? 62.570 -10.643 0.754 1.00 31.63 272 THR A C 1
ATOM 3270 O O . THR B 1 215 ? 63.674 -10.104 0.719 1.00 37.32 272 THR A O 1
ATOM 3274 N N . LEU B 1 216 ? 61.431 -9.988 0.517 1.00 31.21 273 LEU A N 1
ATOM 3275 C CA . LEU B 1 216 ? 61.370 -8.575 0.144 1.00 33.52 273 LEU A CA 1
ATOM 3276 C C . LEU B 1 216 ? 60.500 -7.858 1.164 1.00 30.32 273 LEU A C 1
ATOM 3277 O O . LEU B 1 216 ? 59.273 -7.727 0.982 1.00 34.96 273 LEU A O 1
ATOM 3282 N N . PRO B 1 217 ? 61.102 -7.297 2.210 1.00 33.88 274 PRO A N 1
ATOM 3283 C CA . PRO B 1 217 ? 60.303 -6.706 3.290 1.00 36.24 274 PRO A CA 1
ATOM 3284 C C . PRO B 1 217 ? 59.589 -5.452 2.804 1.00 38.70 274 PRO A C 1
ATOM 3285 O O . PRO B 1 217 ? 60.088 -4.720 1.945 1.00 39.18 274 PRO A O 1
ATOM 3289 N N A LEU B 1 218 ? 58.410 -5.202 3.372 0.50 38.07 275 LEU A N 1
ATOM 3290 N N B LEU B 1 218 ? 58.388 -5.232 3.339 0.50 37.87 275 LEU A N 1
ATOM 3291 C CA A LEU B 1 218 ? 57.715 -3.942 3.119 0.50 38.44 275 LEU A CA 1
ATOM 3292 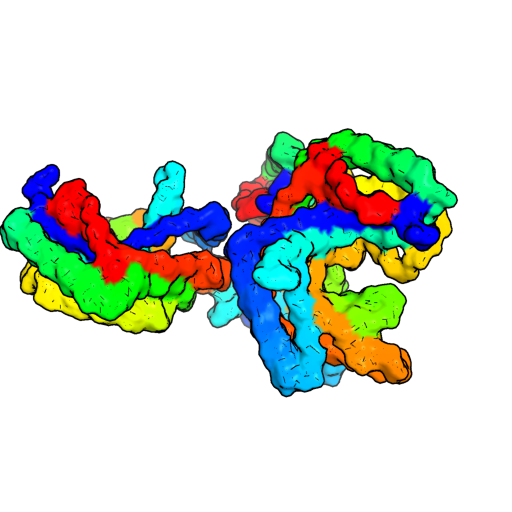C CA B LEU B 1 218 ? 57.658 -3.993 3.087 0.50 38.42 275 LEU A CA 1
ATOM 3293 C C A LEU B 1 218 ? 58.138 -2.881 4.143 0.50 37.46 275 LEU A C 1
ATOM 3294 C C B LEU B 1 218 ? 58.083 -2.942 4.116 0.50 37.71 275 LEU A C 1
ATOM 3295 O O A LEU B 1 218 ? 58.101 -1.685 3.859 0.50 30.15 275 LEU A O 1
ATOM 3296 O O B LEU B 1 218 ? 58.700 -3.275 5.126 0.50 29.09 275 LEU A O 1
ATOM 3305 N N . PRO C 1 4 ? 30.678 -10.726 51.680 1.00 90.78 61 PRO B N 1
ATOM 3306 C CA . PRO C 1 4 ? 29.235 -10.862 51.466 1.00 87.58 61 PRO B CA 1
ATOM 3307 C C . PRO C 1 4 ? 28.534 -11.532 52.643 1.00 84.39 61 PRO B C 1
ATOM 3308 O O . PRO C 1 4 ? 29.159 -12.352 53.325 1.00 79.99 61 PRO B O 1
ATOM 3312 N N . VAL C 1 5 ? 27.270 -11.172 52.897 1.00 72.34 62 VAL B N 1
ATOM 3313 C CA . VAL C 1 5 ? 26.521 -11.852 53.951 1.00 68.91 62 VAL B CA 1
ATOM 3314 C C . VAL C 1 5 ? 26.325 -13.330 53.599 1.00 73.48 62 VAL B C 1
ATOM 3315 O O . VAL C 1 5 ? 26.540 -14.212 54.439 1.00 76.40 62 VAL B O 1
ATOM 3319 N N . SER C 1 6 ? 25.899 -13.624 52.371 1.00 65.43 63 SER B N 1
ATOM 3320 C CA . SER C 1 6 ? 25.599 -14.991 51.948 1.00 72.17 63 SER B CA 1
ATOM 3321 C C . SER C 1 6 ? 26.859 -15.667 51.398 1.00 76.73 63 SER B C 1
ATOM 3322 O O . SER C 1 6 ? 27.373 -15.272 50.343 1.00 72.11 63 SER B O 1
ATOM 3325 N N . LYS C 1 7 ? 27.358 -16.688 52.107 1.00 72.88 64 LYS B N 1
ATOM 3326 C CA . LYS C 1 7 ? 28.531 -17.440 51.665 1.00 70.18 64 LYS B CA 1
ATOM 3327 C C . LYS C 1 7 ? 28.179 -18.908 51.407 1.00 65.63 64 LYS B C 1
ATOM 3328 O O . LYS C 1 7 ? 29.054 -19.777 51.372 1.00 61.89 64 LYS B O 1
ATOM 3330 N N . ASN C 1 8 ? 26.902 -19.184 51.145 1.00 56.88 65 ASN B N 1
ATOM 3331 C CA . ASN C 1 8 ? 26.393 -20.538 50.960 1.00 53.34 65 ASN B CA 1
ATOM 3332 C C . ASN C 1 8 ? 25.807 -20.711 49.567 1.00 51.97 65 ASN B C 1
ATOM 3333 O O . ASN C 1 8 ? 24.909 -21.537 49.357 1.00 48.35 65 ASN B O 1
ATOM 3338 N N . ILE C 1 9 ? 26.292 -19.908 48.625 1.00 40.39 66 ILE B N 1
ATOM 3339 C CA . ILE C 1 9 ? 25.802 -19.875 47.251 1.00 38.62 66 ILE B CA 1
ATOM 3340 C C . ILE C 1 9 ? 26.809 -20.564 46.347 1.00 40.24 66 ILE B C 1
ATOM 3341 O O . ILE C 1 9 ? 28.016 -20.314 46.457 1.00 52.10 66 ILE B O 1
ATOM 3346 N N . GLY C 1 10 ? 26.319 -21.422 45.454 1.00 42.18 67 GLY B N 1
ATOM 3347 C CA . GLY C 1 10 ? 27.158 -22.038 44.444 1.00 38.01 67 GLY B CA 1
ATOM 3348 C C . GLY C 1 10 ? 26.467 -21.938 43.090 1.00 40.95 67 GLY B C 1
ATOM 3349 O O . GLY C 1 10 ? 25.246 -21.867 43.006 1.00 42.50 67 GLY B O 1
ATOM 3350 N N . PHE C 1 11 ? 27.275 -21.957 42.037 1.00 37.14 68 PHE B N 1
ATOM 3351 C CA . PHE C 1 11 ? 26.760 -21.920 40.666 1.00 38.22 68 PHE B CA 1
ATOM 3352 C C . PHE C 1 11 ? 27.805 -22.576 39.772 1.00 36.03 68 PHE B C 1
ATOM 3353 O O . PHE C 1 11 ? 29.007 -22.428 40.000 1.00 42.72 68 PHE B O 1
ATOM 3361 N N . LEU C 1 12 ? 27.348 -23.333 38.774 1.00 34.36 69 LEU B N 1
ATOM 3362 C CA . LEU C 1 12 ? 28.218 -24.146 37.931 1.00 33.61 69 LEU B CA 1
ATOM 3363 C C . LEU C 1 12 ? 28.164 -23.621 36.503 1.00 35.41 69 LEU B C 1
ATOM 3364 O O . LEU C 1 12 ? 27.099 -23.217 36.035 1.00 34.27 69 LEU B O 1
ATOM 3369 N N . PHE C 1 13 ? 29.299 -23.628 35.813 1.00 33.28 70 PHE B N 1
ATOM 3370 C CA . PHE C 1 13 ? 29.304 -23.115 34.454 1.00 28.45 70 PHE B CA 1
ATOM 3371 C C . PHE C 1 13 ? 30.522 -23.627 33.697 1.00 33.60 70 PHE B C 1
ATOM 3372 O O . PHE C 1 13 ? 31.457 -24.183 34.268 1.00 37.00 70 PHE B O 1
ATOM 3380 N N . LEU C 1 14 ? 30.475 -23.434 32.390 1.00 33.15 71 LEU B N 1
ATOM 3381 C CA . LEU C 1 14 ? 31.603 -23.638 31.498 1.00 31.13 71 LEU B CA 1
ATOM 3382 C C . LEU C 1 14 ? 32.199 -22.277 31.167 1.00 38.61 71 LEU B C 1
ATOM 3383 O O . LEU C 1 14 ? 31.462 -21.317 30.959 1.00 39.34 71 LEU B O 1
ATOM 3388 N N . GLU C 1 15 ? 33.525 -22.188 31.076 1.00 32.92 72 GLU B N 1
ATOM 3389 C CA . GLU C 1 15 ? 34.156 -20.925 30.728 1.00 33.22 72 GLU B CA 1
ATOM 3390 C C . GLU C 1 15 ? 34.676 -21.012 29.300 1.00 32.83 72 GLU B C 1
ATOM 3391 O O . GLU C 1 15 ? 35.335 -21.986 28.940 1.00 34.99 72 GLU B O 1
ATOM 3397 N N . LEU C 1 16 ? 34.368 -20.014 28.482 1.00 34.53 73 LEU B N 1
ATOM 3398 C CA . LEU C 1 16 ? 34.682 -20.031 27.045 1.00 31.73 73 LEU B CA 1
ATOM 3399 C C . LEU C 1 16 ? 35.635 -18.864 26.773 1.00 36.28 73 LEU B C 1
ATOM 3400 O O . LEU C 1 16 ? 35.227 -17.699 26.769 1.00 36.36 73 LEU B O 1
ATOM 3405 N N . ARG C 1 17 ? 36.917 -19.174 26.585 1.00 49.17 74 ARG B N 1
ATOM 3406 C CA . ARG C 1 17 ? 37.926 -18.152 26.325 1.00 52.20 74 ARG B CA 1
ATOM 3407 C C . ARG C 1 17 ? 38.034 -17.909 24.822 1.00 43.92 74 ARG B C 1
ATOM 3408 O O . ARG C 1 17 ? 38.362 -18.828 24.065 1.00 47.80 74 ARG B O 1
ATOM 3410 N N . LEU C 1 18 ? 37.794 -16.670 24.390 1.00 41.58 75 LEU B N 1
ATOM 3411 C CA . LEU C 1 18 ? 37.791 -16.377 22.958 1.00 48.28 75 LEU B CA 1
ATOM 3412 C C . LEU C 1 18 ? 39.206 -16.173 22.433 1.00 46.26 75 LEU B C 1
ATOM 3413 O O . LEU C 1 18 ? 40.011 -15.476 23.048 1.00 48.53 75 LEU B O 1
ATOM 3418 N N . ASP C 1 19 ? 39.478 -16.717 21.261 1.00 44.28 76 ASP B N 1
ATOM 3419 C CA . ASP C 1 19 ? 40.745 -16.397 20.624 1.00 54.54 76 ASP B CA 1
ATOM 3420 C C . ASP C 1 19 ? 40.613 -15.078 19.858 1.00 56.69 76 ASP B C 1
ATOM 3421 O O . ASP C 1 19 ? 39.517 -14.517 19.725 1.00 46.72 76 ASP B O 1
ATOM 3426 N N . SER C 1 20 ? 41.738 -14.614 19.297 1.00 52.81 77 SER B N 1
ATOM 3427 C CA . SER C 1 20 ? 41.763 -13.287 18.687 1.00 59.30 77 SER B CA 1
ATOM 3428 C C . SER C 1 20 ? 40.720 -13.149 17.581 1.00 56.34 77 SER B C 1
ATOM 3429 O O . SER C 1 20 ? 40.013 -12.134 17.504 1.00 59.40 77 SER B O 1
ATOM 3432 N N . LYS C 1 21 ? 40.612 -14.157 16.716 1.00 55.09 78 LYS B N 1
ATOM 3433 C CA . LYS C 1 21 ? 39.629 -14.107 15.639 1.00 59.07 78 LYS B CA 1
ATOM 3434 C C . LYS C 1 21 ? 38.198 -14.105 16.193 1.00 53.98 78 LYS B C 1
ATOM 3435 O O . LYS C 1 21 ? 37.318 -13.395 15.684 1.00 44.81 78 LYS B O 1
ATOM 3441 N N . GLN C 1 22 ? 37.944 -14.889 17.238 1.00 47.21 79 GLN B N 1
ATOM 3442 C CA . GLN C 1 22 ? 36.592 -14.917 17.787 1.00 44.61 79 GLN B CA 1
ATOM 3443 C C . GLN C 1 22 ? 36.204 -13.563 18.347 1.00 44.49 79 GLN B C 1
ATOM 3444 O O . GLN C 1 22 ? 35.053 -13.132 18.203 1.00 43.32 79 GLN B O 1
ATOM 3450 N N . GLN C 1 23 ? 37.155 -12.883 19.002 1.00 50.53 80 GLN B N 1
ATOM 3451 C CA . GLN C 1 23 ? 36.927 -11.542 19.539 1.00 55.50 80 GLN B CA 1
ATOM 3452 C C . GLN C 1 23 ? 36.626 -10.534 18.440 1.00 53.69 80 GLN B C 1
ATOM 3453 O O . GLN C 1 23 ? 35.709 -9.716 18.575 1.00 48.97 80 GLN B O 1
ATOM 3459 N N . GLN C 1 24 ? 37.376 -10.581 17.343 1.00 43.37 81 GLN B N 1
ATOM 3460 C CA . GLN C 1 24 ? 37.129 -9.635 16.258 1.00 46.49 81 GLN B CA 1
ATOM 3461 C C . GLN C 1 24 ? 35.776 -9.921 15.608 1.00 46.41 81 GLN B C 1
ATOM 3462 O O . GLN C 1 24 ? 35.012 -8.998 15.291 1.00 48.80 81 GLN B O 1
ATOM 3464 N N . ILE C 1 25 ? 35.435 -11.198 15.479 1.00 39.43 82 ILE B N 1
ATOM 3465 C CA . ILE C 1 25 ? 34.114 -11.557 14.971 1.00 44.16 82 ILE B CA 1
ATOM 3466 C C . ILE C 1 25 ? 33.025 -11.024 15.884 1.00 44.36 82 ILE B C 1
ATOM 3467 O O . ILE C 1 25 ? 32.047 -10.421 15.418 1.00 46.10 82 ILE B O 1
ATOM 3472 N N . MET C 1 26 ? 33.183 -11.195 17.198 1.00 37.65 83 MET B N 1
ATOM 3473 C CA . MET C 1 26 ? 32.106 -10.733 18.078 1.00 37.41 83 MET B CA 1
ATOM 3474 C C . MET C 1 26 ? 32.034 -9.206 18.092 1.00 42.60 83 MET B C 1
ATOM 3475 O O . MET C 1 26 ? 30.948 -8.611 18.271 1.00 42.15 83 MET B O 1
ATOM 3480 N N . ASP C 1 27 ? 33.178 -8.548 17.938 1.00 47.61 84 ASP B N 1
ATOM 3481 C CA . ASP C 1 27 ? 33.168 -7.102 17.785 1.00 49.42 84 ASP B CA 1
ATOM 3482 C C . ASP C 1 27 ? 32.283 -6.697 16.612 1.00 47.84 84 ASP B C 1
ATOM 3483 O O . ASP C 1 27 ? 31.423 -5.813 16.730 1.00 49.71 84 ASP B O 1
ATOM 3488 N N . LEU C 1 28 ? 32.481 -7.350 15.473 1.00 43.67 85 LEU B N 1
ATOM 3489 C CA . LEU C 1 28 ? 31.753 -7.003 14.255 1.00 53.57 85 LEU B CA 1
ATOM 3490 C C . LEU C 1 28 ? 30.277 -7.368 14.387 1.00 46.47 85 LEU B C 1
ATOM 3491 O O . LEU C 1 28 ? 29.392 -6.573 14.054 1.00 43.59 85 LEU B O 1
ATOM 3496 N N . VAL C 1 29 ? 30.001 -8.574 14.868 1.00 38.99 86 VAL B N 1
ATOM 3497 C CA . VAL C 1 29 ? 28.617 -9.024 14.998 1.00 39.77 86 VAL B CA 1
ATOM 3498 C C . VAL C 1 29 ? 27.827 -8.045 15.855 1.00 45.91 86 VAL B C 1
ATOM 3499 O O . VAL C 1 29 ? 26.749 -7.576 15.467 1.00 44.51 86 VAL B O 1
ATOM 3503 N N . LEU C 1 30 ? 28.376 -7.688 17.017 1.00 37.20 87 LEU B N 1
ATOM 3504 C CA . LEU C 1 30 ? 27.651 -6.838 17.946 1.00 40.29 87 LEU B CA 1
ATOM 3505 C C . LEU C 1 30 ? 27.572 -5.401 17.441 1.00 41.42 87 LEU B C 1
ATOM 3506 O O . LEU C 1 30 ? 26.600 -4.696 17.739 1.00 45.26 87 LEU B O 1
ATOM 3511 N N . LYS C 1 31 ? 28.579 -4.927 16.689 1.00 38.08 88 LYS B N 1
ATOM 3512 C CA . LYS C 1 31 ? 28.433 -3.594 16.135 1.00 45.53 88 LYS B CA 1
ATOM 3513 C C . LYS C 1 31 ? 27.219 -3.544 15.221 1.00 45.03 88 LYS B C 1
ATOM 3514 O O . LYS C 1 31 ? 26.459 -2.568 15.234 1.00 53.45 88 LYS B O 1
ATOM 3520 N N . GLY C 1 32 ? 27.007 -4.600 14.437 1.00 45.22 89 GLY B N 1
ATOM 3521 C CA . GLY C 1 32 ? 25.877 -4.607 13.523 1.00 51.80 89 GLY B CA 1
ATOM 3522 C C . GLY C 1 32 ? 24.557 -4.685 14.263 1.00 43.07 89 GLY B C 1
ATOM 3523 O O . GLY C 1 32 ? 23.606 -3.952 13.945 1.00 44.73 89 GLY B O 1
ATOM 3524 N N . VAL C 1 33 ? 24.495 -5.548 15.283 1.00 41.46 90 VAL B N 1
ATOM 3525 C CA . VAL C 1 33 ? 23.307 -5.621 16.134 1.00 45.13 90 VAL B CA 1
ATOM 3526 C C . VAL C 1 33 ? 23.016 -4.266 16.747 1.00 48.60 90 VAL B C 1
ATOM 3527 O O . VAL C 1 33 ? 21.874 -3.800 16.747 1.00 46.75 90 VAL B O 1
ATOM 3531 N N . ASN C 1 34 ? 24.042 -3.620 17.298 1.00 34.01 91 ASN B N 1
ATOM 3532 C CA . ASN C 1 34 ? 23.816 -2.342 17.973 1.00 42.80 91 ASN B CA 1
ATOM 3533 C C . ASN C 1 34 ? 23.535 -1.199 16.988 1.00 47.40 91 ASN B C 1
ATOM 3534 O O . ASN C 1 34 ? 22.875 -0.214 17.347 1.00 47.70 91 ASN B O 1
ATOM 3539 N N . ALA C 1 35 ? 24.015 -1.302 15.750 1.00 42.79 92 ALA B N 1
ATOM 3540 C CA . ALA C 1 35 ? 23.594 -0.340 14.742 1.00 46.53 92 ALA B CA 1
ATOM 3541 C C . ALA C 1 35 ? 22.099 -0.468 14.490 1.00 53.10 92 ALA B C 1
ATOM 3542 O O . ALA C 1 35 ? 21.395 0.542 14.325 1.00 49.94 92 ALA B O 1
ATOM 3544 N N . VAL C 1 36 ? 21.589 -1.710 14.504 1.00 51.10 93 VAL B N 1
ATOM 3545 C CA . VAL C 1 36 ? 20.153 -1.918 14.379 1.00 46.50 93 VAL B CA 1
ATOM 3546 C C . VAL C 1 36 ? 19.433 -1.315 15.579 1.00 47.56 93 VAL B C 1
ATOM 3547 O O . VAL C 1 36 ? 18.405 -0.635 15.425 1.00 43.57 93 VAL B O 1
ATOM 3551 N N . MET C 1 37 ? 19.986 -1.529 16.787 1.00 44.75 94 MET B N 1
ATOM 3552 C CA . MET C 1 37 ? 19.404 -0.954 18.001 1.00 46.40 94 MET B CA 1
ATOM 3553 C C . MET C 1 37 ? 19.339 0.567 17.889 1.00 53.16 94 MET B C 1
ATOM 3554 O O . MET C 1 37 ? 18.329 1.178 18.248 1.00 57.77 94 MET B O 1
ATOM 3559 N N . ASP C 1 38 ? 20.402 1.186 17.371 1.00 54.01 95 ASP B N 1
ATOM 3560 C CA . ASP C 1 38 ? 20.419 2.640 17.160 1.00 57.54 95 ASP B CA 1
ATOM 3561 C C . ASP C 1 38 ? 19.327 3.100 16.193 1.00 50.32 95 ASP B C 1
ATOM 3562 O O . ASP C 1 38 ? 18.673 4.118 16.419 1.00 52.06 95 ASP B O 1
ATOM 3567 N N . THR C 1 39 ? 19.171 2.417 15.072 1.00 53.67 96 THR B N 1
ATOM 3568 C CA . THR C 1 39 ? 18.133 2.806 14.122 1.00 58.95 96 THR B CA 1
ATOM 3569 C C . THR C 1 39 ? 16.753 2.828 14.776 1.00 56.99 96 THR B C 1
ATOM 3570 O O . THR C 1 39 ? 15.929 3.707 14.481 1.00 54.06 96 THR B O 1
ATOM 3574 N N . HIS C 1 40 ? 16.485 1.877 15.671 1.00 49.01 97 HIS B N 1
ATOM 3575 C CA . HIS C 1 40 ? 15.176 1.727 16.291 1.00 50.92 97 HIS B CA 1
ATOM 3576 C C . HIS C 1 40 ? 15.098 2.333 17.679 1.00 52.92 97 HIS B C 1
ATOM 3577 O O . HIS C 1 40 ? 14.096 2.124 18.378 1.00 46.02 97 HIS B O 1
ATOM 3584 N N . HIS C 1 41 ? 16.127 3.078 18.088 1.00 50.16 98 HIS B N 1
ATOM 3585 C CA . HIS C 1 41 ? 16.140 3.775 19.373 1.00 56.83 98 HIS B CA 1
ATOM 3586 C C . HIS C 1 41 ? 15.966 2.806 20.540 1.00 58.49 98 HIS B C 1
ATOM 3587 O O . HIS C 1 41 ? 15.189 3.041 21.471 1.00 55.20 98 HIS B O 1
ATOM 3594 N N . ARG C 1 42 ? 16.683 1.692 20.470 1.00 49.33 99 ARG B N 1
ATOM 3595 C CA . ARG C 1 42 ? 16.738 0.729 21.558 1.00 48.00 99 ARG B CA 1
ATOM 3596 C C . ARG C 1 42 ? 18.067 0.841 22.280 1.00 43.37 99 ARG B C 1
ATOM 3597 O O . ARG C 1 42 ? 19.053 1.328 21.735 1.00 43.03 99 ARG B O 1
ATOM 3605 N N . ASN C 1 43 ? 18.075 0.362 23.517 1.00 40.54 100 ASN B N 1
ATOM 3606 C CA . ASN C 1 43 ? 19.303 0.226 24.277 1.00 35.47 100 ASN B CA 1
ATOM 3607 C C . ASN C 1 43 ? 20.247 -0.725 23.563 1.00 45.04 100 ASN B C 1
ATOM 3608 O O . ASN C 1 43 ? 19.830 -1.766 23.042 1.00 38.88 100 ASN B O 1
ATOM 3613 N N . SER C 1 44 ? 21.533 -0.403 23.605 1.00 40.55 101 SER B N 1
ATOM 3614 C CA . SER C 1 44 ? 22.507 -1.262 22.958 1.00 44.25 101 SER B CA 1
ATOM 3615 C C . SER C 1 44 ? 22.887 -2.417 23.878 1.00 35.80 101 SER B C 1
ATOM 3616 O O . SER C 1 44 ? 22.730 -2.352 25.102 1.00 37.67 101 SER B O 1
ATOM 3619 N N . PHE C 1 45 ? 23.345 -3.507 23.265 1.00 34.43 102 PHE B N 1
ATOM 3620 C CA . PHE C 1 45 ? 23.817 -4.670 24.007 1.00 38.36 102 PHE B CA 1
ATOM 3621 C C . PHE C 1 45 ? 25.297 -4.479 24.294 1.00 42.06 102 PHE B C 1
ATOM 3622 O O . PHE C 1 45 ? 26.110 -4.426 23.358 1.00 43.81 102 PHE B O 1
ATOM 3630 N N . GLU C 1 46 ? 25.654 -4.418 25.560 1.00 36.97 103 GLU B N 1
ATOM 3631 C CA . GLU C 1 46 ? 27.065 -4.328 25.916 1.00 36.27 103 GLU B CA 1
ATOM 3632 C C . GLU C 1 46 ? 27.751 -5.645 25.626 1.00 36.15 103 GLU B C 1
ATOM 3633 O O . GLU C 1 46 ? 27.285 -6.689 26.099 1.00 37.10 103 GLU B O 1
ATOM 3635 N N . PRO C 1 47 ? 28.869 -5.643 24.890 1.00 37.02 104 PRO B N 1
ATOM 3636 C CA . PRO C 1 47 ? 29.596 -6.897 24.638 1.00 33.87 104 PRO B CA 1
ATOM 3637 C C . PRO C 1 47 ? 30.051 -7.533 25.948 1.00 37.68 104 PRO B C 1
ATOM 3638 O O . PRO C 1 47 ? 30.548 -6.859 26.846 1.00 40.02 104 PRO B O 1
ATOM 3642 N N . LEU C 1 48 ? 29.794 -8.826 26.090 1.00 35.60 105 LEU B N 1
ATOM 3643 C CA . LEU C 1 48 ? 30.202 -9.557 27.287 1.00 30.08 105 LEU B CA 1
ATOM 3644 C C . LEU C 1 48 ? 31.610 -10.142 27.165 1.00 39.37 105 LEU B C 1
ATOM 3645 O O . LEU C 1 48 ? 32.152 -10.640 28.164 1.00 39.99 105 LEU B O 1
ATOM 3650 N N . HIS C 1 49 ? 32.200 -10.114 25.967 1.00 33.35 106 HIS B N 1
ATOM 3651 C CA . HIS C 1 49 ? 33.551 -10.641 25.762 1.00 35.17 106 HIS B CA 1
ATOM 3652 C C . HIS C 1 49 ? 34.630 -9.593 25.980 1.00 48.15 106 HIS B C 1
ATOM 3653 O O . HIS C 1 49 ? 35.801 -9.871 25.697 1.00 45.58 106 HIS B O 1
ATOM 3660 N N . ARG C 1 50 ? 34.257 -8.385 26.397 1.00 49.87 107 ARG B N 1
ATOM 3661 C CA . ARG C 1 50 ? 35.204 -7.313 26.672 1.00 57.61 107 ARG B CA 1
ATOM 3662 C C . ARG C 1 50 ? 34.823 -6.648 27.982 1.00 56.70 107 ARG B C 1
ATOM 3663 O O . ARG C 1 50 ? 33.639 -6.407 28.247 1.00 59.00 107 ARG B O 1
ATOM 3671 N N . GLY C 1 51 ? 35.826 -6.341 28.794 1.00 60.82 108 GLY B N 1
ATOM 3672 C CA . GLY C 1 51 ? 35.596 -5.643 30.043 1.00 66.52 108 GLY B CA 1
ATOM 3673 C C . GLY C 1 51 ? 36.175 -4.243 30.040 1.00 78.00 108 GLY B C 1
ATOM 3674 O O . GLY C 1 51 ? 36.008 -3.507 29.068 1.00 80.24 108 GLY B O 1
ATOM 3675 N N . ALA C 1 55 ? 39.847 -5.313 29.225 1.00 88.07 112 ALA B N 1
ATOM 3676 C CA . ALA C 1 55 ? 40.225 -6.005 27.998 1.00 92.92 112 ALA B CA 1
ATOM 3677 C C . ALA C 1 55 ? 39.283 -7.172 27.703 1.00 91.81 112 ALA B C 1
ATOM 3678 O O . ALA C 1 55 ? 38.070 -7.009 27.736 1.00 89.02 112 ALA B O 1
ATOM 3680 N N . MET C 1 56 ? 39.851 -8.351 27.448 1.00 86.59 113 MET B N 1
ATOM 3681 C CA . MET C 1 56 ? 39.066 -9.523 27.077 1.00 76.64 113 MET B CA 1
ATOM 3682 C C . MET C 1 56 ? 38.446 -10.197 28.301 1.00 64.61 113 MET B C 1
ATOM 3683 O O . MET C 1 56 ? 39.061 -10.279 29.370 1.00 59.71 113 MET B O 1
ATOM 3685 N N . LYS C 1 57 ? 37.208 -10.675 28.134 1.00 45.54 114 LYS B N 1
ATOM 3686 C CA . LYS C 1 57 ? 36.416 -11.359 29.134 1.00 40.27 114 LYS B CA 1
ATOM 3687 C C . LYS C 1 57 ? 35.939 -12.694 28.573 1.00 48.20 114 LYS B C 1
ATOM 3688 O O . LYS C 1 57 ? 35.503 -12.739 27.417 1.00 55.66 114 LYS B O 1
ATOM 3694 N N . PRO C 1 58 ? 36.018 -13.797 29.329 1.00 39.85 115 PRO B N 1
ATOM 3695 C CA . PRO C 1 58 ? 35.477 -15.066 28.815 1.00 40.44 115 PRO B CA 1
ATOM 3696 C C . PRO C 1 58 ? 33.954 -15.027 28.807 1.00 31.96 115 PRO B C 1
ATOM 3697 O O . PRO C 1 58 ? 33.335 -14.323 29.600 1.00 35.51 115 PRO B O 1
ATOM 3701 N N . LEU C 1 59 ? 33.357 -15.797 27.885 1.00 38.71 116 LEU B N 1
ATOM 3702 C CA . LEU C 1 59 ? 31.920 -16.041 27.894 1.00 32.19 116 LEU B CA 1
ATOM 3703 C C . LEU C 1 59 ? 31.656 -17.297 28.740 1.00 38.26 116 LEU B C 1
ATOM 3704 O O . LEU C 1 59 ? 32.593 -17.972 29.169 1.00 34.64 116 LEU B O 1
ATOM 3709 N N . HIS C 1 60 ? 30.382 -17.650 28.973 1.00 30.34 117 HIS B N 1
ATOM 3710 C CA . HIS C 1 60 ? 30.137 -18.870 29.739 1.00 27.56 117 HIS B CA 1
ATOM 3711 C C . HIS C 1 60 ? 28.856 -19.583 29.289 1.00 32.20 117 HIS B C 1
ATOM 3712 O O . HIS C 1 60 ? 28.041 -19.036 28.543 1.00 27.17 117 HIS B O 1
ATOM 3719 N N . VAL C 1 61 ? 28.750 -20.850 29.676 1.00 28.65 118 VAL B N 1
ATOM 3720 C CA . VAL C 1 61 ? 27.494 -21.607 29.623 1.00 31.10 118 VAL B CA 1
ATOM 3721 C C . VAL C 1 61 ? 27.085 -21.884 31.055 1.00 26.42 118 VAL B C 1
ATOM 3722 O O . VAL C 1 61 ? 27.774 -22.632 31.758 1.00 31.68 118 VAL B O 1
ATOM 3726 N N . SER C 1 62 ? 25.956 -21.325 31.487 1.00 23.49 119 SER B N 1
ATOM 3727 C CA . SER C 1 62 ? 25.451 -21.657 32.814 1.00 27.04 119 SER B CA 1
ATOM 3728 C C . SER C 1 62 ? 24.998 -23.097 32.831 1.00 27.20 119 SER B C 1
ATOM 3729 O O . SER C 1 62 ? 24.258 -23.546 31.950 1.00 27.15 119 SER B O 1
ATOM 3732 N N . LEU C 1 63 ? 25.403 -23.826 33.876 1.00 27.51 120 LEU B N 1
ATOM 3733 C CA . LEU C 1 63 ? 25.008 -25.210 33.980 1.00 27.00 120 LEU B CA 1
ATOM 3734 C C . LEU C 1 63 ? 24.101 -25.446 35.157 1.00 32.09 120 LEU B C 1
ATOM 3735 O O . LEU C 1 63 ? 23.570 -26.542 35.296 1.00 35.54 120 LEU B O 1
ATOM 3740 N N . SER C 1 64 ? 23.897 -24.435 35.990 1.00 31.89 121 SER B N 1
ATOM 3741 C CA . SER C 1 64 ? 22.956 -24.526 37.083 1.00 33.17 121 SER B CA 1
ATOM 3742 C C . SER C 1 64 ? 22.353 -23.156 37.305 1.00 31.61 121 SER B C 1
ATOM 3743 O O . SER C 1 64 ? 22.940 -22.127 36.959 1.00 33.23 121 SER B O 1
ATOM 3746 N N . GLU C 1 65 ? 21.197 -23.158 37.940 1.00 35.41 122 GLU B N 1
ATOM 3747 C CA . GLU C 1 65 ? 20.693 -21.941 38.560 1.00 41.92 122 GLU B CA 1
ATOM 3748 C C . GLU C 1 65 ? 21.589 -21.545 39.735 1.00 36.97 122 GLU B C 1
ATOM 3749 O O . GLU C 1 65 ? 22.534 -22.244 40.099 1.00 34.65 122 GLU B O 1
ATOM 3755 N N . THR C 1 66 ? 21.296 -20.387 40.306 1.00 39.61 123 THR B N 1
ATOM 3756 C CA . THR C 1 66 ? 21.905 -19.983 41.561 1.00 47.47 123 THR B CA 1
ATOM 3757 C C . THR C 1 66 ? 21.420 -20.928 42.643 1.00 45.81 123 THR B C 1
ATOM 3758 O O . THR C 1 66 ? 20.223 -20.970 42.942 1.00 47.80 123 THR B O 1
ATOM 3762 N N A MET C 1 67 ? 22.342 -21.694 43.222 0.50 37.29 124 MET B N 1
ATOM 3763 N N B MET C 1 67 ? 22.340 -21.698 43.214 0.50 37.43 124 MET B N 1
ATOM 3764 C CA A MET C 1 67 ? 22.014 -22.711 44.208 0.50 42.62 124 MET B CA 1
ATOM 3765 C CA B MET C 1 67 ? 22.009 -22.703 44.209 0.50 42.63 124 MET B CA 1
ATOM 3766 C C A MET C 1 67 ? 22.369 -22.195 45.599 0.50 44.94 124 MET B C 1
ATOM 3767 C C B MET C 1 67 ? 22.364 -22.166 45.592 0.50 44.82 124 MET B C 1
ATOM 3768 O O A MET C 1 67 ? 23.548 -21.969 45.899 0.50 50.77 124 MET B O 1
ATOM 3769 O O B MET C 1 67 ? 23.535 -21.887 45.872 0.50 50.62 124 MET B O 1
ATOM 3778 N N . MET C 1 68 ? 21.362 -22.024 46.448 1.00 42.04 125 MET B N 1
ATOM 3779 C CA . MET C 1 68 ? 21.571 -21.563 47.824 1.00 47.64 125 MET B CA 1
ATOM 3780 C C . MET C 1 68 ? 21.464 -22.745 48.790 1.00 50.38 125 MET B C 1
ATOM 3781 O O . MET C 1 68 ? 20.378 -23.297 49.004 1.00 44.86 125 MET B O 1
ATOM 3786 N N . PHE C 1 69 ? 22.598 -23.155 49.336 1.00 45.65 126 PHE B N 1
ATOM 3787 C CA . PHE C 1 69 ? 22.623 -24.287 50.244 1.00 54.03 126 PHE B CA 1
ATOM 3788 C C . PHE C 1 69 ? 22.305 -23.812 51.659 1.00 64.10 126 PHE B C 1
ATOM 3789 O O . PHE C 1 69 ? 22.302 -22.617 51.950 1.00 57.29 126 PHE B O 1
ATOM 3797 N N . ALA C 1 70 ? 22.018 -24.764 52.550 1.00 54.31 127 ALA B N 1
ATOM 3798 C CA . ALA C 1 70 ? 21.573 -24.358 53.878 1.00 58.56 127 ALA B CA 1
ATOM 3799 C C . ALA C 1 70 ? 22.696 -23.696 54.668 1.00 63.85 127 ALA B C 1
ATOM 3800 O O . ALA C 1 70 ? 22.422 -22.862 55.532 1.00 72.25 127 ALA B O 1
ATOM 3802 N N . ASN C 1 71 ? 23.953 -24.021 54.373 1.00 56.45 128 ASN B N 1
ATOM 3803 C CA . ASN C 1 71 ? 25.075 -23.504 55.143 1.00 72.80 128 ASN B CA 1
ATOM 3804 C C . ASN C 1 71 ? 26.357 -23.684 54.341 1.00 70.85 128 ASN B C 1
ATOM 3805 O O . ASN C 1 71 ? 26.365 -24.318 53.284 1.00 64.42 128 ASN B O 1
ATOM 3810 N N . GLU C 1 72 ? 27.451 -23.116 54.867 1.00 67.73 129 GLU B N 1
ATOM 3811 C CA . GLU C 1 72 ? 28.738 -23.200 54.181 1.00 72.91 129 GLU B CA 1
ATOM 3812 C C . GLU C 1 72 ? 29.221 -24.641 54.054 1.00 73.05 129 GLU B C 1
ATOM 3813 O O . GLU C 1 72 ? 29.826 -25.009 53.040 1.00 61.26 129 GLU B O 1
ATOM 3815 N N . SER C 1 73 ? 28.962 -25.468 55.068 1.00 82.22 130 SER B N 1
ATOM 3816 C CA . SER C 1 73 ? 29.431 -26.850 55.041 1.00 84.99 130 SER B CA 1
ATOM 3817 C C . SER C 1 73 ? 28.730 -27.654 53.954 1.00 76.76 130 SER B C 1
ATOM 3818 O O . SER C 1 73 ? 29.381 -28.407 53.211 1.00 67.23 130 SER B O 1
ATOM 3821 N N . GLU C 1 74 ? 27.408 -27.486 53.824 1.00 77.30 131 GLU B N 1
ATOM 3822 C CA . GLU C 1 74 ? 26.679 -28.219 52.796 1.00 81.03 131 GLU B CA 1
ATOM 3823 C C . GLU C 1 74 ? 27.071 -27.746 51.401 1.00 65.58 131 GLU B C 1
ATOM 3824 O O . GLU C 1 74 ? 27.210 -28.563 50.486 1.00 58.90 131 GLU B O 1
ATOM 3830 N N . LEU C 1 75 ? 27.238 -26.431 51.222 1.00 63.57 132 LEU B N 1
ATOM 3831 C CA . LEU C 1 75 ? 27.820 -25.913 49.989 1.00 63.98 132 LEU B CA 1
ATOM 3832 C C . LEU C 1 75 ? 29.149 -26.599 49.688 1.00 67.17 132 LEU B C 1
ATOM 3833 O O . LEU C 1 75 ? 29.393 -27.030 48.562 1.00 57.74 132 LEU B O 1
ATOM 3838 N N . GLU C 1 76 ? 30.026 -26.699 50.692 1.00 66.18 133 GLU B N 1
ATOM 3839 C CA . GLU C 1 76 ? 31.332 -27.325 50.484 1.00 74.68 133 GLU B CA 1
ATOM 3840 C C . GLU C 1 76 ? 31.193 -28.825 50.244 1.00 67.68 133 GLU B C 1
ATOM 3841 O O . GLU C 1 76 ? 31.865 -29.387 49.369 1.00 67.05 133 GLU B O 1
ATOM 3843 N N . GLU C 1 77 ? 30.318 -29.483 51.009 1.00 66.85 134 GLU B N 1
ATOM 3844 C CA . GLU C 1 77 ? 30.057 -30.909 50.827 1.00 70.04 134 GLU B CA 1
ATOM 3845 C C . GLU C 1 77 ? 29.507 -31.222 49.437 1.00 65.14 134 GLU B C 1
ATOM 3846 O O . GLU C 1 77 ? 30.079 -32.030 48.699 1.00 63.03 134 GLU B O 1
ATOM 3848 N N . LYS C 1 78 ? 28.399 -30.570 49.058 1.00 68.58 135 LYS B N 1
ATOM 3849 C CA . LYS C 1 78 ? 27.669 -30.938 47.844 1.00 70.39 135 LYS B CA 1
ATOM 3850 C C . LYS C 1 78 ? 28.456 -30.606 46.586 1.00 61.44 135 LYS B C 1
ATOM 3851 O O . LYS C 1 78 ? 28.409 -31.353 45.599 1.00 53.83 135 LYS B O 1
ATOM 3857 N N . MET C 1 79 ? 29.141 -29.463 46.581 1.00 63.60 136 MET B N 1
ATOM 3858 C CA . MET C 1 79 ? 29.984 -29.118 45.442 1.00 62.89 136 MET B CA 1
A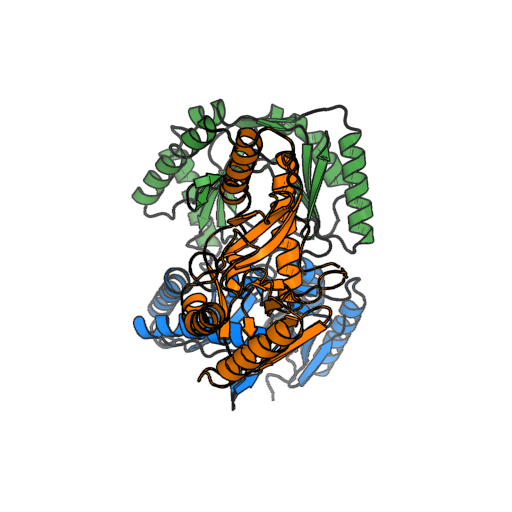TOM 3859 C C . MET C 1 79 ? 31.134 -30.111 45.303 1.00 67.18 136 MET B C 1
ATOM 3860 O O . MET C 1 79 ? 31.516 -30.485 44.189 1.00 65.97 136 MET B O 1
ATOM 3865 N N . GLY C 1 80 ? 31.691 -30.562 46.429 1.00 66.89 137 GLY B N 1
ATOM 3866 C CA . GLY C 1 80 ? 32.719 -31.586 46.370 1.00 66.58 137 GLY B CA 1
ATOM 3867 C C . GLY C 1 80 ? 32.221 -32.869 45.730 1.00 61.64 137 GLY B C 1
ATOM 3868 O O . GLY C 1 80 ? 32.927 -33.486 44.926 1.00 63.10 137 GLY B O 1
ATOM 3869 N N . ARG C 1 81 ? 30.998 -33.286 46.074 1.00 53.00 138 ARG B N 1
ATOM 3870 C CA . ARG C 1 81 ? 30.421 -34.474 45.452 1.00 55.23 138 ARG B CA 1
ATOM 3871 C C . ARG C 1 81 ? 30.230 -34.269 43.950 1.00 64.61 138 ARG B C 1
ATOM 3872 O O . ARG C 1 81 ? 30.616 -35.120 43.136 1.00 52.90 138 ARG B O 1
ATOM 3874 N N . ILE C 1 82 ? 29.679 -33.117 43.562 1.00 76.75 139 ILE B N 1
ATOM 3875 C CA . ILE C 1 82 ? 29.507 -32.823 42.142 1.00 60.76 139 ILE B CA 1
ATOM 3876 C C . ILE C 1 82 ? 30.844 -32.944 41.418 1.00 55.32 139 ILE B C 1
ATOM 3877 O O . ILE C 1 82 ? 30.945 -33.565 40.346 1.00 50.68 139 ILE B O 1
ATOM 3882 N N . ARG C 1 83 ? 31.889 -32.338 41.995 1.00 50.63 140 ARG B N 1
ATOM 3883 C CA . ARG C 1 83 ? 33.226 -32.407 41.409 1.00 62.40 140 ARG B CA 1
ATOM 3884 C C . ARG C 1 83 ? 33.675 -33.852 41.239 1.00 64.76 140 ARG B C 1
ATOM 3885 O O . ARG C 1 83 ? 34.247 -34.220 40.202 1.00 58.12 140 ARG B O 1
ATOM 3893 N N . GLN C 1 84 ? 33.429 -34.684 42.253 1.00 64.01 141 GLN B N 1
ATOM 3894 C CA . GLN C 1 84 ? 33.838 -36.080 42.175 1.00 69.17 141 GLN B CA 1
ATOM 3895 C C . GLN C 1 84 ? 33.047 -36.815 41.096 1.00 65.75 141 GLN B C 1
ATOM 3896 O O . GLN C 1 84 ? 33.624 -37.548 40.278 1.00 58.54 141 GLN B O 1
ATOM 3898 N N . GLU C 1 85 ? 31.724 -36.610 41.055 1.00 60.48 142 GLU B N 1
ATOM 3899 C CA . GLU C 1 85 ? 30.935 -37.325 40.061 1.00 58.52 142 GLU B CA 1
ATOM 3900 C C . GLU C 1 85 ? 31.260 -36.845 38.652 1.00 53.55 142 GLU B C 1
ATOM 3901 O O . GLU C 1 85 ? 31.329 -37.662 37.718 1.00 46.12 142 GLU B O 1
ATOM 3907 N N . ILE C 1 86 ? 31.541 -35.545 38.498 1.00 50.53 143 ILE B N 1
ATOM 3908 C CA . ILE C 1 86 ? 31.945 -35.015 37.195 1.00 52.17 143 ILE B CA 1
ATOM 3909 C C . ILE C 1 86 ? 33.258 -35.662 36.757 1.00 53.42 143 ILE B C 1
ATOM 3910 O O . ILE C 1 86 ? 33.395 -36.120 35.616 1.00 53.35 143 ILE B O 1
ATOM 3915 N N . ARG C 1 87 ? 34.228 -35.759 37.677 1.00 49.28 144 ARG B N 1
ATOM 3916 C CA . ARG C 1 87 ? 35.442 -36.521 37.389 1.00 55.94 144 ARG B CA 1
ATOM 3917 C C . ARG C 1 87 ? 35.111 -37.967 37.013 1.00 63.80 144 ARG B C 1
ATOM 3918 O O . ARG C 1 87 ? 35.718 -38.530 36.092 1.00 63.11 144 ARG B O 1
ATOM 3920 N N . ALA C 1 88 ? 34.114 -38.565 37.677 1.00 59.05 145 ALA B N 1
ATOM 3921 C CA . ALA C 1 88 ? 33.785 -39.969 37.447 1.00 62.49 145 ALA B CA 1
ATOM 3922 C C . ALA C 1 88 ? 33.093 -40.214 36.114 1.00 61.55 145 ALA B C 1
ATOM 3923 O O . ALA C 1 88 ? 32.994 -41.368 35.686 1.00 61.34 145 ALA B O 1
ATOM 3925 N N . LEU C 1 89 ? 32.623 -39.175 35.439 1.00 60.56 146 LEU B N 1
ATOM 3926 C CA . LEU C 1 89 ? 32.050 -39.371 34.119 1.00 53.63 146 LEU B CA 1
ATOM 3927 C C . LEU C 1 89 ? 33.119 -39.845 33.147 1.00 54.67 146 LEU B C 1
ATOM 3928 O O . LEU C 1 89 ? 34.308 -39.549 33.300 1.00 51.16 146 LEU B O 1
ATOM 3933 N N . GLU C 1 90 ? 32.672 -40.571 32.123 1.00 55.00 147 GLU B N 1
ATOM 3934 C CA . GLU C 1 90 ? 33.588 -41.075 31.106 1.00 72.62 147 GLU B CA 1
ATOM 3935 C C . GLU C 1 90 ? 34.272 -39.937 30.354 1.00 69.58 147 GLU B C 1
ATOM 3936 O O . GLU C 1 90 ? 35.473 -40.013 30.056 1.00 56.04 147 GLU B O 1
ATOM 3938 N N . CYS C 1 91 ? 33.520 -38.889 30.016 1.00 64.91 148 CYS B N 1
ATOM 3939 C CA . CYS C 1 91 ? 34.025 -37.862 29.117 1.00 58.78 148 CYS B CA 1
ATOM 3940 C C . CYS C 1 91 ? 35.234 -37.163 29.719 1.00 60.16 148 CYS B C 1
ATOM 3941 O O . CYS C 1 91 ? 35.358 -37.024 30.935 1.00 62.04 148 CYS B O 1
ATOM 3944 N N . LYS C 1 92 ? 36.146 -36.740 28.854 1.00 59.98 149 LYS B N 1
ATOM 3945 C CA . LYS C 1 92 ? 37.299 -35.954 29.275 1.00 56.99 149 LYS B CA 1
ATOM 3946 C C . LYS C 1 92 ? 37.176 -34.512 28.830 1.00 47.68 149 LYS B C 1
ATOM 3947 O O . LYS C 1 92 ? 37.966 -33.661 29.251 1.00 46.85 149 LYS B O 1
ATOM 3949 N N . SER C 1 93 ? 36.199 -34.219 27.988 1.00 40.16 150 SER B N 1
ATOM 3950 C CA . SER C 1 93 ? 35.940 -32.865 27.560 1.00 42.41 150 SER B CA 1
ATOM 3951 C C . SER C 1 93 ? 34.502 -32.844 27.058 1.00 41.57 150 SER B C 1
ATOM 3952 O O . SER C 1 93 ? 33.897 -33.896 26.841 1.00 39.41 150 SER B O 1
ATOM 3955 N N . VAL C 1 94 ? 33.946 -31.643 26.948 1.00 35.47 151 VAL B N 1
ATOM 3956 C CA . VAL C 1 94 ? 32.637 -31.478 26.316 1.00 34.07 151 VAL B CA 1
ATOM 3957 C C . VAL C 1 94 ? 32.794 -30.421 25.233 1.00 36.84 151 VAL B C 1
ATOM 3958 O O . VAL C 1 94 ? 33.489 -29.414 25.434 1.00 38.96 151 VAL B O 1
ATOM 3962 N N . PRO C 1 95 ? 32.176 -30.619 24.075 1.00 37.96 152 PRO B N 1
ATOM 3963 C CA . PRO C 1 95 ? 32.231 -29.629 23.000 1.00 37.80 152 PRO B CA 1
ATOM 3964 C C . PRO C 1 95 ? 31.125 -28.599 23.170 1.00 36.66 152 PRO B C 1
ATOM 3965 O O . PRO C 1 95 ? 30.041 -28.898 23.676 1.00 36.60 152 PRO B O 1
ATOM 3969 N N . VAL C 1 96 ? 31.421 -27.362 22.766 1.00 31.36 153 VAL B N 1
ATOM 3970 C CA . VAL C 1 96 ? 30.423 -26.298 22.748 1.00 28.79 153 VAL B CA 1
ATOM 3971 C C . VAL C 1 96 ? 30.354 -25.671 21.372 1.00 33.81 153 VAL B C 1
ATOM 3972 O O . VAL C 1 96 ? 31.361 -25.187 20.846 1.00 29.81 153 VAL B O 1
ATOM 3976 N N . ALA C 1 97 ? 29.163 -25.681 20.796 1.00 28.28 154 ALA B N 1
ATOM 3977 C CA . ALA C 1 97 ? 28.847 -25.009 19.551 1.00 28.26 154 ALA B CA 1
ATOM 3978 C C . ALA C 1 97 ? 27.396 -24.594 19.652 1.00 29.09 154 ALA B C 1
ATOM 3979 O O . ALA C 1 97 ? 26.660 -25.072 20.534 1.00 27.85 154 ALA B O 1
ATOM 3981 N N . LEU C 1 98 ? 27.006 -23.668 18.778 1.00 28.37 155 LEU B N 1
ATOM 3982 C CA . LEU C 1 98 ? 25.745 -22.954 18.859 1.00 27.32 155 LEU B CA 1
ATOM 3983 C C . LEU C 1 98 ? 24.915 -23.205 17.611 1.00 28.11 155 LEU B C 1
ATOM 3984 O O . LEU C 1 98 ? 25.461 -23.472 16.536 1.00 32.92 155 LEU B O 1
ATOM 3989 N N . SER C 1 99 ? 23.602 -23.081 17.743 1.00 31.21 156 SER B N 1
ATOM 3990 C CA . SER C 1 99 ? 22.717 -23.332 16.614 1.00 30.55 156 SER B CA 1
ATOM 3991 C C . SER C 1 99 ? 21.539 -22.381 16.699 1.00 32.20 156 SER B C 1
ATOM 3992 O O . SER C 1 99 ? 21.143 -21.955 17.799 1.00 26.96 156 SER B O 1
ATOM 3995 N N . GLY C 1 100 ? 20.982 -22.017 15.539 1.00 28.05 157 GLY B N 1
ATOM 3996 C CA . GLY C 1 100 ? 19.769 -21.217 15.578 1.00 28.30 157 GLY B CA 1
ATOM 3997 C C . GLY C 1 100 ? 20.005 -19.713 15.634 1.00 30.72 157 GLY B C 1
ATOM 3998 O O . GLY C 1 100 ? 21.100 -19.202 15.403 1.00 32.67 157 GLY B O 1
ATOM 3999 N N . GLY C 1 101 ? 18.927 -18.990 15.946 1.00 29.25 158 GLY B N 1
ATOM 4000 C CA . GLY C 1 101 ? 18.920 -17.553 15.812 1.00 27.91 158 GLY B CA 1
ATOM 4001 C C . GLY C 1 101 ? 19.163 -16.866 17.147 1.00 31.35 158 GLY B C 1
ATOM 4002 O O . GLY C 1 101 ? 19.408 -17.504 18.171 1.00 30.40 158 GLY B O 1
ATOM 4003 N N . TRP C 1 102 ? 19.090 -15.543 17.122 1.00 27.67 159 TRP B N 1
ATOM 4004 C CA . TRP C 1 102 ? 19.251 -14.810 18.382 1.00 22.46 159 TRP B CA 1
ATOM 4005 C C . TRP C 1 102 ? 18.144 -15.152 19.325 1.00 26.05 159 TRP B C 1
ATOM 4006 O O . TRP C 1 102 ? 16.975 -15.280 18.930 1.00 27.38 159 TRP B O 1
ATOM 4017 N N . LEU C 1 103 ? 18.508 -15.225 20.603 1.00 23.48 160 LEU B N 1
ATOM 4018 C CA . LEU C 1 103 ? 17.576 -15.324 21.706 1.00 22.68 160 LEU B CA 1
ATOM 4019 C C . LEU C 1 103 ? 17.803 -14.133 22.628 1.00 22.72 160 LEU B C 1
ATOM 4020 O O . LEU C 1 103 ? 18.911 -13.627 22.734 1.00 24.69 160 LEU B O 1
ATOM 4025 N N . VAL C 1 104 ? 16.759 -13.710 23.319 1.00 26.75 161 VAL B N 1
ATOM 4026 C CA . VAL C 1 104 ? 16.919 -12.689 24.354 1.00 23.76 161 VAL B CA 1
ATOM 4027 C C . VAL C 1 104 ? 16.368 -13.279 25.644 1.00 20.82 161 VAL B C 1
ATOM 4028 O O . VAL C 1 104 ? 15.168 -13.531 25.743 1.00 27.12 161 VAL B O 1
ATOM 4032 N N . TYR C 1 105 ? 17.249 -13.474 26.636 1.00 20.74 162 TYR B N 1
ATOM 4033 C CA . TYR C 1 105 ? 16.892 -14.020 27.938 1.00 20.28 162 TYR B CA 1
ATOM 4034 C C . TYR C 1 105 ? 16.928 -12.907 28.974 1.00 26.71 162 TYR B C 1
ATOM 4035 O O . TYR C 1 105 ? 17.818 -12.064 28.932 1.00 22.77 162 TYR B O 1
ATOM 4044 N N . GLU C 1 106 ? 15.950 -12.895 29.885 1.00 23.91 163 GLU B N 1
ATOM 4045 C CA . GLU C 1 106 ? 15.952 -11.964 31.018 1.00 23.59 163 GLU B CA 1
ATOM 4046 C C . GLU C 1 106 ? 16.565 -12.609 32.249 1.00 28.64 163 GLU B C 1
ATOM 4047 O O . GLU C 1 106 ? 16.458 -13.819 32.448 1.00 26.29 163 GLU B O 1
ATOM 4053 N N . ASN C 1 107 ? 17.217 -11.788 33.093 1.00 21.35 164 ASN B N 1
ATOM 4054 C CA . ASN C 1 107 ? 17.671 -12.294 34.388 1.00 21.29 164 ASN B CA 1
ATOM 4055 C C . ASN C 1 107 ? 16.490 -12.274 35.360 1.00 23.58 164 ASN B C 1
ATOM 4056 O O . ASN C 1 107 ? 15.343 -11.980 34.998 1.00 24.24 164 ASN B O 1
ATOM 4061 N N . PHE C 1 108 ? 16.777 -12.553 36.625 1.00 24.22 165 PHE B N 1
ATOM 4062 C CA . PHE C 1 108 ? 15.710 -12.927 37.545 1.00 29.99 165 PHE B CA 1
ATOM 4063 C C . PHE C 1 108 ? 14.738 -11.781 37.830 1.00 30.31 165 PHE B C 1
ATOM 4064 O O . PHE C 1 108 ? 13.582 -12.035 38.166 1.00 26.39 165 PHE B O 1
ATOM 4072 N N . ASP C 1 109 ? 15.180 -10.527 37.754 1.00 25.30 166 ASP B N 1
ATOM 4073 C CA . ASP C 1 109 ? 14.311 -9.390 38.071 1.00 25.88 166 ASP B CA 1
ATOM 4074 C C . ASP C 1 109 ? 13.950 -8.608 36.816 1.00 29.25 166 ASP B C 1
ATOM 4075 O O . ASP C 1 109 ? 13.413 -7.496 36.905 1.00 26.80 166 ASP B O 1
ATOM 4080 N N . ALA C 1 110 ? 14.253 -9.170 35.652 1.00 23.28 167 ALA B N 1
ATOM 4081 C CA . ALA C 1 110 ? 13.980 -8.583 34.343 1.00 29.31 167 ALA B CA 1
ATOM 4082 C C . ALA C 1 110 ? 14.683 -7.238 34.120 1.00 24.64 167 ALA B C 1
ATOM 4083 O O . ALA C 1 110 ? 14.319 -6.488 33.210 1.00 24.70 167 ALA B O 1
ATOM 4085 N N . SER C 1 111 ? 15.735 -6.942 34.879 1.00 22.33 168 SER B N 1
ATOM 4086 C CA . SER C 1 111 ? 16.464 -5.681 34.687 1.00 24.08 168 SER B CA 1
ATOM 4087 C C . SER C 1 111 ? 17.456 -5.740 33.532 1.00 25.01 168 SER B C 1
ATOM 4088 O O . SER C 1 111 ? 17.796 -4.690 32.965 1.00 23.31 168 SER B O 1
ATOM 4091 N N . LEU C 1 112 ? 17.898 -6.938 33.165 1.00 21.74 169 LEU B N 1
ATOM 4092 C CA . LEU C 1 112 ? 18.884 -7.152 32.118 1.00 21.97 169 LEU B CA 1
ATOM 4093 C C . LEU C 1 112 ? 18.320 -8.106 31.070 1.00 24.12 169 LEU B C 1
ATOM 4094 O O . LEU C 1 112 ? 17.600 -9.058 31.401 1.00 24.79 169 LEU B O 1
ATOM 4099 N N . GLN C 1 113 ? 18.665 -7.834 29.816 1.00 22.45 170 GLN B N 1
ATOM 4100 C CA . GLN C 1 113 ? 18.227 -8.641 28.682 1.00 21.21 170 GLN B CA 1
ATOM 4101 C C . GLN C 1 113 ? 19.466 -9.078 27.931 1.00 22.96 170 GLN B C 1
ATOM 4102 O O . GLN C 1 113 ? 20.208 -8.239 27.394 1.00 27.70 170 GLN B O 1
ATOM 4108 N N . PHE C 1 114 ? 19.695 -10.375 27.918 1.00 20.08 171 PHE B N 1
ATOM 4109 C CA . PHE C 1 114 ? 20.909 -10.965 27.396 1.00 20.82 171 PHE B CA 1
ATOM 4110 C C . PHE C 1 114 ? 20.665 -11.446 25.969 1.00 28.39 171 PHE B C 1
ATOM 4111 O O . PHE C 1 114 ? 19.761 -12.249 25.738 1.00 25.33 171 PHE B O 1
ATOM 4119 N N . LEU C 1 115 ? 21.502 -11.003 25.041 1.00 25.41 172 LEU B N 1
ATOM 4120 C CA . LEU C 1 115 ? 21.465 -11.510 23.668 1.00 25.49 172 LEU B CA 1
ATOM 4121 C C . LEU C 1 115 ? 22.291 -12.787 23.599 1.00 27.20 172 LEU B C 1
ATOM 4122 O O . LEU C 1 115 ? 23.476 -12.779 23.956 1.00 27.52 172 LEU B O 1
ATOM 4127 N N . ALA C 1 116 ? 21.658 -13.892 23.181 1.00 23.59 173 ALA B N 1
ATOM 4128 C CA . ALA C 1 116 ? 22.247 -15.212 23.351 1.00 26.04 173 ALA B CA 1
ATOM 4129 C C . ALA C 1 116 ? 22.030 -16.048 22.091 1.00 25.04 173 ALA B C 1
ATOM 4130 O O . ALA C 1 116 ? 21.203 -15.721 21.248 1.00 25.49 173 ALA B O 1
ATOM 4132 N N . VAL C 1 117 ? 22.757 -17.160 21.989 1.00 24.41 174 VAL B N 1
ATOM 4133 C CA . VAL C 1 117 ? 22.457 -18.196 21.005 1.00 25.04 174 VAL B CA 1
ATOM 4134 C C . VAL C 1 117 ? 22.439 -19.543 21.737 1.00 21.42 174 VAL B C 1
ATOM 4135 O O . VAL C 1 117 ? 23.272 -19.804 22.616 1.00 24.60 174 VAL B O 1
ATOM 4139 N N . GLY C 1 118 ? 21.467 -20.381 21.409 1.00 23.02 175 GLY B N 1
ATOM 4140 C CA . GLY C 1 118 ? 21.377 -21.684 22.055 1.00 23.70 175 GLY B CA 1
ATOM 4141 C C . GLY C 1 118 ? 22.470 -22.650 21.603 1.00 22.61 175 GLY B C 1
ATOM 4142 O O . GLY C 1 118 ? 23.047 -22.552 20.501 1.00 24.85 175 GLY B O 1
ATOM 4143 N N . LEU C 1 119 ? 22.771 -23.619 22.478 1.00 21.85 176 LEU B N 1
ATOM 4144 C CA . LEU C 1 119 ? 23.750 -24.650 22.144 1.00 20.78 176 LEU B CA 1
ATOM 4145 C C . LEU C 1 119 ? 23.191 -25.577 21.074 1.00 24.17 176 LEU B C 1
ATOM 4146 O O . LEU C 1 119 ? 21.992 -25.852 21.030 1.00 24.72 176 LEU B O 1
ATOM 4151 N N . SER C 1 120 ? 24.086 -26.084 20.241 1.00 25.93 177 SER B N 1
ATOM 4152 C CA . SER C 1 120 ? 23.706 -27.043 19.204 1.00 26.53 177 SER B CA 1
ATOM 4153 C C . SER C 1 120 ? 23.257 -28.368 19.827 1.00 27.02 177 SER B C 1
ATOM 4154 O O . SER C 1 120 ? 23.492 -28.658 21.016 1.00 22.59 177 SER B O 1
ATOM 4157 N N . GLU C 1 121 ? 22.548 -29.166 19.016 1.00 25.31 178 GLU B N 1
ATOM 4158 C CA . GLU C 1 121 ? 21.965 -30.396 19.550 1.00 27.19 178 GLU B CA 1
ATOM 4159 C C . GLU C 1 121 ? 22.998 -31.325 20.160 1.00 26.19 178 GLU B C 1
ATOM 4160 O O . GLU C 1 121 ? 22.770 -31.821 21.283 1.00 26.45 178 GLU B O 1
ATOM 4166 N N . PRO C 1 122 ? 24.122 -31.619 19.512 1.00 26.44 179 PRO B N 1
ATOM 4167 C CA . PRO C 1 122 ? 25.082 -32.516 20.157 1.00 25.88 179 PRO B CA 1
ATOM 4168 C C . PRO C 1 122 ? 25.743 -31.923 21.371 1.00 26.92 179 PRO B C 1
ATOM 4169 O O . PRO C 1 122 ? 26.098 -32.676 22.283 1.00 25.93 179 PRO B O 1
ATOM 4173 N N . ALA C 1 123 ? 25.972 -30.611 21.396 1.00 24.89 180 ALA B N 1
ATOM 4174 C CA . ALA C 1 123 ? 26.530 -30.003 22.594 1.00 25.62 180 ALA B CA 1
ATOM 4175 C C . ALA C 1 123 ? 25.580 -30.176 23.781 1.00 25.73 180 ALA B C 1
ATOM 4176 O O . ALA C 1 123 ? 26.014 -30.512 24.886 1.00 28.52 180 ALA B O 1
ATOM 4178 N N . ARG C 1 124 ? 24.269 -29.978 23.577 1.00 22.01 181 ARG B N 1
ATOM 4179 C CA . ARG C 1 124 ? 23.339 -30.225 24.678 1.00 26.27 181 ARG B CA 1
ATOM 4180 C C . ARG C 1 124 ? 23.346 -31.689 25.072 1.00 25.72 181 ARG B C 1
ATOM 4181 O O . ARG C 1 124 ? 23.379 -32.022 26.264 1.00 25.80 181 ARG B O 1
ATOM 4189 N N . GLY C 1 125 ? 23.350 -32.580 24.083 1.00 27.00 182 GLY B N 1
ATOM 4190 C CA . GLY C 1 125 ? 23.317 -33.996 24.396 1.00 27.28 182 GLY B CA 1
ATOM 4191 C C . GLY C 1 125 ? 24.497 -34.433 25.244 1.00 29.12 182 GLY B C 1
ATOM 4192 O O . GLY C 1 125 ? 24.349 -35.256 26.149 1.00 28.84 182 GLY B O 1
ATOM 4193 N N . ARG C 1 126 ? 25.685 -33.891 24.969 1.00 25.09 183 ARG B N 1
ATOM 4194 C CA . ARG C 1 126 ? 26.847 -34.269 25.782 1.00 25.18 183 ARG B CA 1
ATOM 4195 C C . ARG C 1 126 ? 26.821 -33.662 27.178 1.00 28.52 183 ARG B C 1
ATOM 4196 O O . ARG C 1 126 ? 27.523 -34.152 28.077 1.00 33.40 183 ARG B O 1
ATOM 4204 N N . LEU C 1 127 ? 26.068 -32.594 27.378 1.00 28.78 184 LEU B N 1
ATOM 4205 C CA . LEU C 1 127 ? 25.982 -31.976 28.691 1.00 29.90 184 LEU B CA 1
ATOM 4206 C C . LEU C 1 127 ? 24.898 -32.602 29.550 1.00 34.15 184 LEU B C 1
ATOM 4207 O O . LEU C 1 127 ? 24.900 -32.412 30.777 1.00 32.62 184 LEU B O 1
ATOM 4212 N N . LYS C 1 128 ? 24.008 -33.376 28.947 1.00 37.27 185 LYS B N 1
ATOM 4213 C CA . LYS C 1 128 ? 22.950 -34.012 29.724 1.00 40.63 185 LYS B CA 1
ATOM 4214 C C . LYS C 1 128 ? 23.456 -34.779 30.950 1.00 41.85 185 LYS B C 1
ATOM 4215 O O . LYS C 1 128 ? 22.833 -34.646 32.017 1.00 42.74 185 LYS B O 1
ATOM 4221 N N . PRO C 1 129 ? 24.547 -35.559 30.896 1.00 40.71 186 PRO B N 1
ATOM 4222 C CA . PRO C 1 129 ? 25.010 -36.223 32.133 1.00 43.27 186 PRO B CA 1
ATOM 4223 C C . PRO C 1 129 ? 25.531 -35.251 33.182 1.00 46.14 186 PRO B C 1
ATOM 4224 O O . PRO C 1 129 ? 25.461 -35.552 34.380 1.00 44.16 186 PRO B O 1
ATOM 4228 N N . VAL C 1 130 ? 26.097 -34.116 32.764 1.00 37.34 187 VAL B N 1
ATOM 4229 C CA . VAL C 1 130 ? 26.515 -33.093 33.707 1.00 38.82 187 VAL B CA 1
ATOM 4230 C C . VAL C 1 130 ? 25.299 -32.488 34.375 1.00 38.95 187 VAL B C 1
ATOM 4231 O O . VAL C 1 130 ? 25.268 -32.319 35.598 1.00 38.60 187 VAL B O 1
ATOM 4235 N N . LEU C 1 131 ? 24.284 -32.135 33.572 1.00 35.76 188 LEU B N 1
ATOM 4236 C CA . LEU C 1 131 ? 23.050 -31.606 34.133 1.00 34.99 188 LEU B CA 1
ATOM 4237 C C . LEU C 1 131 ? 22.420 -32.597 35.094 1.00 37.37 188 LEU B C 1
ATOM 4238 O O . LEU C 1 131 ? 21.837 -32.197 36.107 1.00 39.86 188 LEU B O 1
ATOM 4243 N N . SER C 1 132 ? 22.518 -33.893 34.788 1.00 35.63 189 SER B N 1
ATOM 4244 C CA . SER C 1 132 ? 21.943 -34.913 35.673 1.00 37.39 189 SER B CA 1
ATOM 4245 C C . SER C 1 132 ? 22.605 -34.902 37.041 1.00 44.90 189 SER B C 1
ATOM 4246 O O . SER C 1 132 ? 21.928 -35.029 38.078 1.00 43.31 189 SER B O 1
ATOM 4249 N N . ILE C 1 133 ? 23.936 -34.757 37.066 1.00 41.12 190 ILE B N 1
ATOM 4250 C CA . ILE C 1 133 ? 24.661 -34.665 38.330 1.00 42.67 190 ILE B CA 1
ATOM 4251 C C . ILE C 1 133 ? 24.261 -33.397 39.079 1.00 46.13 190 ILE B C 1
ATOM 4252 O O . ILE C 1 133 ? 24.042 -33.416 40.294 1.00 48.47 190 ILE B O 1
ATOM 4257 N N . VAL C 1 134 ? 24.149 -32.272 38.367 1.00 43.28 191 VAL B N 1
ATOM 4258 C CA . VAL C 1 134 ? 23.692 -31.047 39.019 1.00 41.04 191 VAL B CA 1
ATOM 4259 C C . VAL C 1 134 ? 22.300 -31.235 39.600 1.00 45.00 191 VAL B C 1
ATOM 4260 O O . VAL C 1 134 ? 22.046 -30.880 40.754 1.00 45.25 191 VAL B O 1
ATOM 4264 N N . GLU C 1 135 ? 21.377 -31.803 38.816 1.00 44.30 192 GLU B N 1
ATOM 4265 C CA . GLU C 1 135 ? 20.021 -31.978 39.327 1.00 40.07 192 GLU B CA 1
ATOM 4266 C C . GLU C 1 135 ? 19.990 -32.874 40.559 1.00 51.52 192 GLU B C 1
ATOM 4267 O O . GLU C 1 135 ? 19.189 -32.643 41.480 1.00 54.90 192 GLU B O 1
ATOM 4273 N N . LYS C 1 136 ? 20.881 -33.872 40.625 1.00 48.44 193 LYS B N 1
ATOM 4274 C CA . LYS C 1 136 ? 20.882 -34.767 41.784 1.00 55.03 193 LYS B CA 1
ATOM 4275 C C . LYS C 1 136 ? 21.254 -34.035 43.067 1.00 52.55 193 LYS B C 1
ATOM 4276 O O . LYS C 1 136 ? 20.701 -34.327 44.128 1.00 54.40 193 LYS B O 1
ATOM 4282 N N . TYR C 1 137 ? 22.191 -33.088 42.999 1.00 51.15 194 TYR B N 1
ATOM 4283 C CA . TYR C 1 137 ? 22.739 -32.479 44.204 1.00 51.18 194 TYR B CA 1
ATOM 4284 C C . TYR C 1 137 ? 22.201 -31.082 44.497 1.00 47.36 194 TYR B C 1
ATOM 4285 O O . TYR C 1 137 ? 22.486 -30.558 45.580 1.00 51.23 194 TYR B O 1
ATOM 4294 N N . LYS C 1 138 ? 21.419 -30.474 43.599 1.00 43.32 195 LYS B N 1
ATOM 4295 C CA . LYS C 1 138 ? 21.060 -29.082 43.827 1.00 48.36 195 LYS B CA 1
ATOM 4296 C C . LYS C 1 138 ? 20.067 -28.991 44.984 1.00 59.06 195 LYS B C 1
ATOM 4297 O O . LYS C 1 138 ? 19.290 -29.920 45.216 1.00 56.80 195 LYS B O 1
ATOM 4303 N N . PRO C 1 139 ? 20.086 -27.888 45.735 1.00 67.05 196 PRO B N 1
ATOM 4304 C CA . PRO C 1 139 ? 19.199 -27.783 46.906 1.00 75.78 196 PRO B CA 1
ATOM 4305 C C . PRO C 1 139 ? 17.739 -27.979 46.522 1.00 90.67 196 PRO B C 1
ATOM 4306 O O . PRO C 1 139 ? 17.298 -27.592 45.438 1.00 80.87 196 PRO B O 1
ATOM 4310 N N . ARG C 1 140 ? 16.987 -28.590 47.440 1.00 123.70 197 ARG B N 1
ATOM 4311 C CA . ARG C 1 140 ? 15.590 -28.907 47.162 1.00 146.13 197 ARG B CA 1
ATOM 4312 C C . ARG C 1 140 ? 14.735 -27.650 47.070 1.00 142.59 197 ARG B C 1
ATOM 4313 O O . ARG C 1 140 ? 13.846 -27.564 46.216 1.00 144.81 197 ARG B O 1
ATOM 4315 N N . SER C 1 141 ? 14.977 -26.674 47.947 1.00 135.00 198 SER B N 1
ATOM 4316 C CA . SER C 1 141 ? 14.259 -25.407 47.933 1.00 123.67 198 SER B CA 1
ATOM 4317 C C . SER C 1 141 ? 15.062 -24.381 47.147 1.00 111.72 198 SER B C 1
ATOM 4318 O O . SER C 1 141 ? 15.998 -23.785 47.699 1.00 112.60 198 SER B O 1
ATOM 4320 N N . PRO C 1 142 ? 14.741 -24.122 45.881 1.00 98.64 199 PRO B N 1
ATOM 4321 C CA . PRO C 1 142 ? 15.549 -23.187 45.095 1.00 93.25 199 PRO B CA 1
ATOM 4322 C C . PRO C 1 142 ? 15.249 -21.733 45.432 1.00 90.42 199 PRO B C 1
ATOM 4323 O O . PRO C 1 142 ? 14.124 -21.364 45.783 1.00 93.08 199 PRO B O 1
ATOM 4327 N N . VAL C 1 143 ? 16.297 -20.903 45.336 1.00 76.77 200 VAL B N 1
ATOM 4328 C CA . VAL C 1 143 ? 16.130 -19.453 45.378 1.00 64.33 200 VAL B CA 1
ATOM 4329 C C . VAL C 1 143 ? 15.847 -18.877 44.006 1.00 70.41 200 VAL B C 1
ATOM 4330 O O . VAL C 1 143 ? 15.670 -17.655 43.880 1.00 73.81 200 VAL B O 1
ATOM 4334 N N . SER C 1 144 ? 15.801 -19.716 42.973 1.00 70.70 201 SER B N 1
ATOM 4335 C CA . SER C 1 144 ? 15.741 -19.273 41.589 1.00 64.58 201 SER B CA 1
ATOM 4336 C C . SER C 1 144 ? 14.477 -19.801 40.920 1.00 61.44 201 SER B C 1
ATOM 4337 O O . SER C 1 144 ? 14.156 -20.988 41.032 1.00 57.20 201 SER B O 1
ATOM 4340 N N . ARG C 1 145 ? 13.763 -18.913 40.230 1.00 62.19 202 ARG B N 1
ATOM 4341 C CA . ARG C 1 145 ? 12.618 -19.278 39.403 1.00 65.00 202 ARG B CA 1
ATOM 4342 C C . ARG C 1 145 ? 12.992 -19.410 37.935 1.00 61.78 202 ARG B C 1
ATOM 4343 O O . ARG C 1 145 ? 12.102 -19.448 37.078 1.00 69.30 202 ARG B O 1
ATOM 4345 N N . GLN C 1 146 ? 14.292 -19.449 37.622 1.00 48.85 203 GLN B N 1
ATOM 4346 C CA . GLN C 1 146 ? 14.790 -19.569 36.251 1.00 47.25 203 GLN B CA 1
ATOM 4347 C C . GLN C 1 146 ? 15.654 -20.825 36.178 1.00 49.28 203 GLN B C 1
ATOM 4348 O O . GLN C 1 146 ? 16.886 -20.768 36.328 1.00 44.63 203 GLN B O 1
ATOM 4354 N N . PRO C 1 147 ? 15.034 -21.984 36.007 1.00 46.65 204 PRO B N 1
ATOM 4355 C CA . PRO C 1 147 ? 15.802 -23.220 35.992 1.00 45.88 204 PRO B CA 1
ATOM 4356 C C . PRO C 1 147 ? 16.642 -23.289 34.732 1.00 39.53 204 PRO B C 1
ATOM 4357 O O . PRO C 1 147 ? 16.321 -22.678 33.718 1.00 41.29 204 PRO B O 1
ATOM 4361 N N . VAL C 1 148 ? 17.755 -23.989 34.835 1.00 40.39 205 VAL B N 1
ATOM 4362 C CA . VAL C 1 148 ? 18.641 -24.260 33.712 1.00 35.94 205 VAL B CA 1
ATOM 4363 C C . VAL C 1 148 ? 18.410 -25.711 33.315 1.00 40.39 205 VAL B C 1
ATOM 4364 O O . VAL C 1 148 ? 18.372 -26.594 34.185 1.00 37.59 205 VAL B O 1
ATOM 4368 N N . GLY C 1 149 ? 18.210 -25.960 32.020 1.00 33.47 206 GLY B N 1
ATOM 4369 C CA . GLY C 1 149 ? 17.959 -27.321 31.563 1.00 36.22 206 GLY B CA 1
ATOM 4370 C C . GLY C 1 149 ? 18.300 -27.445 30.093 1.00 37.43 206 GLY B C 1
ATOM 4371 O O . GLY C 1 149 ? 18.690 -26.470 29.445 1.00 28.34 206 GLY B O 1
ATOM 4372 N N . LEU C 1 150 ? 18.142 -28.668 29.563 1.00 31.62 207 LEU B N 1
ATOM 4373 C CA . LEU C 1 150 ? 18.471 -28.928 28.155 1.00 30.33 207 LEU B CA 1
ATOM 4374 C C . LEU C 1 150 ? 17.768 -27.963 27.214 1.00 30.33 207 LEU B C 1
ATOM 4375 O O . LEU C 1 150 ? 18.300 -27.621 26.156 1.00 35.90 207 LEU B O 1
ATOM 4380 N N . ASN C 1 151 ? 16.561 -27.528 27.569 1.00 26.50 208 ASN B N 1
ATOM 4381 C CA . ASN C 1 151 ? 15.765 -26.689 26.683 1.00 30.14 208 ASN B CA 1
ATOM 4382 C C . ASN C 1 151 ? 16.278 -25.262 26.588 1.00 24.53 208 ASN B C 1
ATOM 4383 O O . ASN C 1 151 ? 15.858 -24.533 25.690 1.00 29.93 208 ASN B O 1
ATOM 4388 N N . ASN C 1 152 ? 17.130 -24.808 27.515 1.00 27.18 209 ASN B N 1
ATOM 4389 C CA . ASN C 1 152 ? 17.541 -23.408 27.443 1.00 22.64 209 ASN B CA 1
ATOM 4390 C C . ASN C 1 152 ? 19.056 -23.206 27.566 1.00 21.47 209 ASN B C 1
ATOM 4391 O O . ASN C 1 152 ? 19.501 -22.063 27.734 1.00 24.80 209 ASN B O 1
ATOM 4396 N N . LEU C 1 153 ? 19.860 -24.264 27.380 1.00 24.75 210 LEU B N 1
ATOM 4397 C CA . LEU C 1 153 ? 21.315 -24.089 27.353 1.00 21.93 210 LEU B CA 1
ATOM 4398 C C . LEU C 1 153 ? 21.692 -23.087 26.270 1.00 21.30 210 LEU B C 1
ATOM 4399 O O . LEU C 1 153 ? 21.245 -23.178 25.109 1.00 21.51 210 LEU B O 1
ATOM 4404 N N . HIS C 1 154 ? 22.560 -22.146 26.626 1.00 22.07 211 HIS B N 1
ATOM 4405 C CA . HIS C 1 154 ? 22.877 -21.063 25.703 1.00 22.39 211 HIS B CA 1
ATOM 4406 C C . HIS C 1 154 ? 24.200 -20.438 26.114 1.00 22.77 211 HIS B C 1
ATOM 4407 O O . HIS C 1 154 ? 24.694 -20.673 27.218 1.00 22.89 211 HIS B O 1
ATOM 4414 N N . VAL C 1 155 ? 24.751 -19.627 25.206 1.00 22.19 212 VAL B N 1
ATOM 4415 C CA . VAL C 1 155 ? 25.824 -18.667 25.504 1.00 26.43 212 VAL B CA 1
ATOM 4416 C C . VAL C 1 155 ? 25.283 -17.260 25.272 1.00 25.77 212 VAL B C 1
ATOM 4417 O O . VAL C 1 155 ? 24.780 -16.958 24.189 1.00 26.76 212 VAL B O 1
ATOM 4421 N N . SER C 1 156 ? 25.424 -16.385 26.267 1.00 23.85 213 SER B N 1
ATOM 4422 C CA . SER C 1 156 ? 25.057 -14.985 26.109 1.00 20.17 213 SER B CA 1
ATOM 4423 C C . SER C 1 156 ? 26.249 -14.186 25.603 1.00 28.76 213 SER B C 1
ATOM 4424 O O . SER C 1 156 ? 27.359 -14.368 26.076 1.00 27.07 213 SER B O 1
ATOM 4427 N N . PHE C 1 157 ? 26.002 -13.311 24.631 1.00 28.45 214 PHE B N 1
ATOM 4428 C CA . PHE C 1 157 ? 27.048 -12.520 23.987 1.00 28.20 214 PHE B CA 1
ATOM 4429 C C . PHE C 1 157 ? 26.984 -11.034 24.300 1.00 32.25 214 PHE B C 1
ATOM 4430 O O . PHE C 1 157 ? 28.014 -10.356 24.214 1.00 32.34 214 PHE B O 1
ATOM 4438 N N . GLY C 1 158 ? 25.802 -10.503 24.624 1.00 27.05 215 GLY B N 1
ATOM 4439 C CA . GLY C 1 158 ? 25.657 -9.088 24.926 1.00 23.04 215 GLY B CA 1
ATOM 4440 C C . GLY C 1 158 ? 24.578 -8.899 25.983 1.00 27.19 215 GLY B C 1
ATOM 4441 O O . GLY C 1 158 ? 23.735 -9.769 26.198 1.00 28.39 215 GLY B O 1
ATOM 4442 N N . VAL C 1 159 ? 24.603 -7.750 26.651 1.00 25.71 216 VAL B N 1
ATOM 4443 C CA . VAL C 1 159 ? 23.616 -7.545 27.710 1.00 24.48 216 VAL B CA 1
ATOM 4444 C C . VAL C 1 159 ? 23.164 -6.102 27.681 1.00 29.32 216 VAL B C 1
ATOM 4445 O O . VAL C 1 159 ? 23.982 -5.175 27.652 1.00 29.42 216 VAL B O 1
ATOM 4449 N N . ALA C 1 160 ? 21.862 -5.909 27.651 1.00 28.14 217 ALA B N 1
ATOM 4450 C CA . ALA C 1 160 ? 21.305 -4.579 27.596 1.00 25.73 217 ALA B CA 1
ATOM 4451 C C . ALA C 1 160 ? 20.458 -4.383 28.838 1.00 27.54 217 ALA B C 1
ATOM 4452 O O . ALA C 1 160 ? 19.924 -5.352 29.392 1.00 26.77 217 ALA B O 1
ATOM 4454 N N . GLN C 1 161 ? 20.352 -3.128 29.272 1.00 25.99 218 GLN B N 1
ATOM 4455 C CA . GLN C 1 161 ? 19.411 -2.819 30.338 1.00 24.81 218 GLN B CA 1
ATOM 4456 C C . GLN C 1 161 ? 17.988 -2.830 29.786 1.00 26.24 218 GLN B C 1
ATOM 4457 O O . GLN C 1 161 ? 17.735 -2.412 28.649 1.00 26.66 218 GLN B O 1
ATOM 4463 N N . ASN C 1 162 ? 17.044 -3.338 30.591 1.00 24.50 219 ASN B N 1
ATOM 4464 C CA . ASN C 1 162 ? 15.628 -3.312 30.209 1.00 25.44 219 ASN B CA 1
ATOM 4465 C C . ASN C 1 162 ? 15.126 -1.903 30.467 1.00 26.08 219 ASN B C 1
ATOM 4466 O O . ASN C 1 162 ? 14.878 -1.537 31.612 1.00 26.76 219 ASN B O 1
ATOM 4471 N N . ALA C 1 163 ? 14.955 -1.105 29.407 1.00 26.71 220 ALA B N 1
ATOM 4472 C CA . ALA C 1 163 ? 14.485 0.269 29.592 1.00 30.24 220 ALA B CA 1
ATOM 4473 C C . ALA C 1 163 ? 13.066 0.328 30.128 1.00 34.93 220 ALA B C 1
ATOM 4474 O O . ALA C 1 163 ? 12.628 1.408 30.546 1.00 35.42 220 ALA B O 1
ATOM 4476 N N . TYR C 1 164 ? 12.336 -0.792 30.099 1.00 32.25 221 TYR B N 1
ATOM 4477 C CA . TYR C 1 164 ? 10.916 -0.822 30.446 1.00 30.26 221 TYR B CA 1
ATOM 4478 C C . TYR C 1 164 ? 10.669 -1.519 31.781 1.00 30.21 221 TYR B C 1
ATOM 4479 O O . TYR C 1 164 ? 9.511 -1.788 32.132 1.00 26.98 221 TYR B O 1
ATOM 4488 N N . LEU C 1 165 ? 11.743 -1.754 32.540 1.00 28.39 222 LEU B N 1
ATOM 4489 C CA . LEU C 1 165 ? 11.700 -2.521 33.782 1.00 28.90 222 LEU B CA 1
ATOM 4490 C C . LEU C 1 165 ? 10.586 -2.064 34.717 1.00 34.59 222 LEU B C 1
ATOM 4491 O O . LEU C 1 165 ? 9.864 -2.892 35.273 1.00 27.62 222 LEU B O 1
ATOM 4496 N N . GLN C 1 166 ? 10.426 -0.756 34.894 1.00 23.66 223 GLN B N 1
ATOM 4497 C CA . GLN C 1 166 ? 9.475 -0.234 35.864 1.00 27.00 223 GLN B CA 1
ATOM 4498 C C . GLN C 1 166 ? 8.169 0.209 35.218 1.00 31.97 223 GLN B C 1
ATOM 4499 O O . GLN C 1 166 ? 7.358 0.828 35.886 1.00 34.00 223 GLN B O 1
ATOM 4505 N N . GLN C 1 167 ? 7.956 -0.086 33.941 1.00 30.23 224 GLN B N 1
ATOM 4506 C CA . GLN C 1 167 ? 6.653 0.111 33.316 1.00 36.20 224 GLN B CA 1
ATOM 4507 C C . GLN C 1 167 ? 5.745 -1.058 33.659 1.00 36.09 224 GLN B C 1
ATOM 4508 O O . GLN C 1 167 ? 6.180 -2.038 34.255 1.00 35.38 224 GLN B O 1
ATOM 4514 N N . ASP C 1 168 ? 4.475 -0.965 33.248 1.00 39.58 225 ASP B N 1
ATOM 4515 C CA . ASP C 1 168 ? 3.575 -2.103 33.406 1.00 37.94 225 ASP B CA 1
ATOM 4516 C C . ASP C 1 168 ? 4.196 -3.348 32.794 1.00 39.85 225 ASP B C 1
ATOM 4517 O O . ASP C 1 168 ? 4.811 -3.293 31.727 1.00 42.06 225 ASP B O 1
ATOM 4522 N N . GLU C 1 169 ? 3.988 -4.485 33.460 1.00 44.38 226 GLU B N 1
ATOM 4523 C CA . GLU C 1 169 ? 4.542 -5.742 32.978 1.00 47.25 226 GLU B CA 1
ATOM 4524 C C . GLU C 1 169 ? 4.190 -6.006 31.515 1.00 49.34 226 GLU B C 1
ATOM 4525 O O . GLU C 1 169 ? 5.010 -6.568 30.778 1.00 38.68 226 GLU B O 1
ATOM 4531 N N . SER C 1 170 ? 2.996 -5.596 31.068 1.00 48.53 227 SER B N 1
ATOM 4532 C CA . SER C 1 170 ? 2.594 -5.871 29.688 1.00 52.94 227 SER B CA 1
ATOM 4533 C C . SER C 1 170 ? 3.384 -5.029 28.689 1.00 47.98 227 SER B C 1
ATOM 4534 O O . SER C 1 170 ? 3.734 -5.512 27.607 1.00 43.41 227 SER B O 1
ATOM 4537 N N . VAL C 1 171 ? 3.710 -3.784 29.044 1.00 44.09 228 VAL B N 1
ATOM 4538 C CA . VAL C 1 171 ? 4.540 -2.951 28.178 1.00 42.60 228 VAL B CA 1
ATOM 4539 C C . VAL C 1 171 ? 5.950 -3.519 28.070 1.00 37.81 228 VAL B C 1
ATOM 4540 O O . VAL C 1 171 ? 6.529 -3.582 26.982 1.00 36.65 228 VAL B O 1
ATOM 4544 N N . SER C 1 172 ? 6.546 -3.889 29.200 1.00 37.95 229 SER B N 1
ATOM 4545 C CA . SER C 1 172 ? 7.894 -4.457 29.158 1.00 32.73 229 SER B CA 1
ATOM 4546 C C . SER C 1 172 ? 7.921 -5.738 28.324 1.00 36.02 229 SER B C 1
ATOM 4547 O O . SER C 1 172 ? 8.858 -5.972 27.547 1.00 31.45 229 SER B O 1
ATOM 4550 N N . ARG C 1 173 ? 6.886 -6.576 28.465 1.00 33.66 230 ARG B N 1
ATOM 4551 C CA . ARG C 1 173 ? 6.829 -7.821 27.696 1.00 37.51 230 ARG B CA 1
ATOM 4552 C C . ARG C 1 173 ? 6.645 -7.551 26.205 1.00 34.49 230 ARG B C 1
ATOM 4553 O O . ARG C 1 173 ? 7.263 -8.218 25.368 1.00 38.27 230 ARG B O 1
ATOM 4555 N N . GLN C 1 174 ? 5.778 -6.598 25.850 1.00 39.54 231 GLN B N 1
ATOM 4556 C CA . GLN C 1 174 ? 5.642 -6.222 24.451 1.00 47.67 231 GLN B CA 1
ATOM 4557 C C . GLN C 1 174 ? 6.965 -5.719 23.904 1.00 38.09 231 GLN B C 1
ATOM 4558 O O . GLN C 1 174 ? 7.316 -6.015 22.762 1.00 39.79 231 GLN B O 1
ATOM 4564 N N . ARG C 1 175 ? 7.701 -4.921 24.693 1.00 36.12 232 ARG B N 1
ATOM 4565 C CA . ARG C 1 175 ? 8.963 -4.400 24.182 1.00 35.04 232 ARG B CA 1
ATOM 4566 C C . ARG C 1 175 ? 10.018 -5.488 24.081 1.00 34.41 232 ARG B C 1
ATOM 4567 O O . ARG C 1 175 ? 10.839 -5.457 23.159 1.00 39.12 232 ARG B O 1
ATOM 4575 N N . LEU C 1 176 ? 10.019 -6.449 25.009 1.00 31.80 233 LEU B N 1
ATOM 4576 C CA . LEU C 1 176 ? 10.939 -7.574 24.876 1.00 30.22 233 LEU B CA 1
ATOM 4577 C C . LEU C 1 176 ? 10.583 -8.407 23.660 1.00 30.41 233 LEU B C 1
ATOM 4578 O O . LEU C 1 176 ? 11.460 -8.824 22.910 1.00 29.79 233 LEU B O 1
ATOM 4583 N N . ASP C 1 177 ? 9.296 -8.660 23.442 1.00 35.66 234 ASP B N 1
ATOM 4584 C CA . ASP C 1 177 ? 8.949 -9.503 22.298 1.00 34.67 234 ASP B CA 1
ATOM 4585 C C . ASP C 1 177 ? 9.188 -8.790 20.982 1.00 36.30 234 ASP B C 1
ATOM 4586 O O . ASP C 1 177 ? 9.608 -9.422 20.010 1.00 36.90 234 ASP B O 1
ATOM 4591 N N . SER C 1 178 ? 8.980 -7.471 20.931 1.00 36.05 235 SER B N 1
ATOM 4592 C CA . SER C 1 178 ? 9.334 -6.792 19.695 1.00 40.43 235 SER B CA 1
ATOM 4593 C C . SER C 1 178 ? 10.843 -6.685 19.550 1.00 33.91 235 SER B C 1
ATOM 4594 O O . SER C 1 178 ? 11.353 -6.666 18.429 1.00 36.99 235 SER B O 1
ATOM 4597 N N . LEU C 1 179 ? 11.577 -6.648 20.660 1.00 36.53 236 LEU B N 1
ATOM 4598 C CA . LEU C 1 179 ? 13.037 -6.680 20.574 1.00 28.93 236 LEU B CA 1
ATOM 4599 C C . LEU C 1 179 ? 13.532 -8.020 20.038 1.00 34.04 236 LEU B C 1
ATOM 4600 O O . LEU C 1 179 ? 14.492 -8.078 19.252 1.00 35.42 236 LEU B O 1
ATOM 4605 N N . ARG C 1 180 ? 12.941 -9.118 20.523 1.00 28.18 237 ARG B N 1
ATOM 4606 C CA . ARG C 1 180 ? 13.302 -10.435 20.019 1.00 27.88 237 ARG B CA 1
ATOM 4607 C C . ARG C 1 180 ? 13.008 -10.526 18.532 1.00 38.22 237 ARG B C 1
ATOM 4608 O O . ARG C 1 180 ? 13.819 -11.050 17.763 1.00 40.56 237 ARG B O 1
ATOM 4616 N N . ASN C 1 181 ? 11.836 -10.030 18.125 1.00 34.16 238 ASN B N 1
ATOM 4617 C CA . ASN C 1 181 ? 11.480 -10.049 16.695 1.00 30.65 238 ASN B CA 1
ATOM 4618 C C . ASN C 1 181 ? 12.391 -9.123 15.899 1.00 31.02 238 ASN B C 1
ATOM 4619 O O . ASN C 1 181 ? 12.765 -9.439 14.761 1.00 40.03 238 ASN B O 1
ATOM 4624 N N . LEU C 1 182 ? 12.764 -7.981 16.494 1.00 34.16 239 LEU B N 1
ATOM 4625 C CA . LEU C 1 182 ? 13.653 -7.026 15.832 1.00 44.79 239 LEU B CA 1
ATOM 4626 C C . LEU C 1 182 ? 15.031 -7.626 15.560 1.00 38.51 239 LEU B C 1
ATOM 4627 O O . LEU C 1 182 ? 15.535 -7.536 14.439 1.00 47.37 239 LEU B O 1
ATOM 4632 N N . VAL C 1 183 ? 15.662 -8.252 16.562 1.00 36.23 240 VAL B N 1
ATOM 4633 C CA . VAL C 1 183 ? 17.006 -8.798 16.300 1.00 34.81 240 VAL B CA 1
ATOM 4634 C C . VAL C 1 183 ? 16.939 -9.969 15.315 1.00 39.10 240 VAL B C 1
ATOM 4635 O O . VAL C 1 183 ? 17.876 -10.198 14.544 1.00 42.02 240 VAL B O 1
ATOM 4639 N N . ALA C 1 184 ? 15.847 -10.742 15.324 1.00 42.00 241 ALA B N 1
ATOM 4640 C CA . ALA C 1 184 ? 15.701 -11.821 14.345 1.00 39.31 241 ALA B CA 1
ATOM 4641 C C . ALA C 1 184 ? 15.455 -11.265 12.941 1.00 40.72 241 ALA B C 1
ATOM 4642 O O . ALA C 1 184 ? 15.921 -11.842 11.944 1.00 44.99 241 ALA B O 1
ATOM 4644 N N . THR C 1 185 ? 14.698 -10.165 12.842 1.00 36.86 242 THR B N 1
ATOM 4645 C CA . THR C 1 185 ? 14.284 -9.662 11.536 1.00 39.80 242 THR B CA 1
ATOM 4646 C C . THR C 1 185 ? 15.339 -8.773 10.894 1.00 47.04 242 THR B C 1
ATOM 4647 O O . THR C 1 185 ? 15.475 -8.752 9.656 1.00 47.56 242 THR B O 1
ATOM 4651 N N . GLU C 1 186 ? 16.066 -7.997 11.688 1.00 47.08 243 GLU B N 1
ATOM 4652 C CA . GLU C 1 186 ? 17.011 -7.051 11.100 1.00 56.38 243 GLU B CA 1
ATOM 4653 C C . GLU C 1 186 ? 18.470 -7.233 11.510 1.00 41.38 243 GLU B C 1
ATOM 4654 O O . GLU C 1 186 ? 19.339 -6.579 10.927 1.00 42.97 243 GLU B O 1
ATOM 4660 N N . ALA C 1 187 ? 18.777 -8.078 12.474 1.00 40.49 244 ALA B N 1
ATOM 4661 C CA . ALA C 1 187 ? 20.160 -8.120 12.943 1.00 40.61 244 ALA B CA 1
ATOM 4662 C C . ALA C 1 187 ? 20.731 -9.525 12.950 1.00 41.60 244 ALA B C 1
ATOM 4663 O O . ALA C 1 187 ? 21.669 -9.796 13.711 1.00 45.00 244 ALA B O 1
ATOM 4665 N N . SER C 1 188 ? 20.208 -10.421 12.112 1.00 37.67 245 SER B N 1
ATOM 4666 C CA . SER C 1 188 ? 20.668 -11.809 12.084 1.00 40.33 245 SER B CA 1
ATOM 4667 C C . SER C 1 188 ? 21.626 -12.091 10.944 1.00 39.17 245 SER B C 1
ATOM 4668 O O . SER C 1 188 ? 22.043 -13.247 10.783 1.00 40.99 245 SER B O 1
ATOM 4671 N N . ASP C 1 189 ? 21.988 -11.076 10.147 1.00 41.60 246 ASP B N 1
ATOM 4672 C CA . ASP C 1 189 ? 22.725 -11.365 8.911 1.00 45.20 246 ASP B CA 1
ATOM 4673 C C . ASP C 1 189 ? 24.106 -11.955 9.183 1.00 45.23 246 ASP B C 1
ATOM 4674 O O . ASP C 1 189 ? 24.629 -12.679 8.331 1.00 50.61 246 ASP B O 1
ATOM 4679 N N . ARG C 1 190 ? 24.722 -11.672 10.341 1.00 47.24 247 ARG B N 1
ATOM 4680 C CA . ARG C 1 190 ? 26.030 -12.260 10.655 1.00 46.44 247 ARG B CA 1
ATOM 4681 C C . ARG C 1 190 ? 25.954 -13.464 11.606 1.00 47.48 247 ARG B C 1
ATOM 4682 O O . ARG C 1 190 ? 26.991 -13.877 12.159 1.00 36.96 247 ARG B O 1
ATOM 4684 N N . LEU C 1 191 ? 24.768 -14.022 11.849 1.00 41.89 248 LEU B N 1
ATOM 4685 C CA . LEU C 1 191 ? 24.718 -15.235 12.669 1.00 37.12 248 LEU B CA 1
ATOM 4686 C C . LEU C 1 191 ? 25.448 -16.409 12.021 1.00 40.99 248 LEU B C 1
ATOM 4687 O O . LEU C 1 191 ? 26.006 -17.236 12.767 1.00 37.02 248 LEU B O 1
ATOM 4692 N N . PRO C 1 192 ? 25.492 -16.556 10.693 1.00 39.51 249 PRO B N 1
ATOM 4693 C CA . PRO C 1 192 ? 26.316 -17.643 10.144 1.00 42.38 249 PRO B CA 1
ATOM 4694 C C . PRO C 1 192 ? 27.781 -17.495 10.521 1.00 42.65 249 PRO B C 1
ATOM 4695 O O . PRO C 1 192 ? 28.430 -18.474 10.913 1.00 37.18 249 PRO B O 1
ATOM 4699 N N . LEU C 1 193 ? 28.295 -16.273 10.474 1.00 43.82 250 LEU B N 1
ATOM 4700 C CA . LEU C 1 193 ? 29.677 -16.026 10.870 1.00 38.86 250 LEU B CA 1
ATOM 4701 C C . LEU C 1 193 ? 29.888 -16.420 12.316 1.00 39.50 250 LEU B C 1
ATOM 4702 O O . LEU C 1 193 ? 30.905 -17.030 12.660 1.00 41.98 250 LEU B O 1
ATOM 4707 N N . LEU C 1 194 ? 28.914 -16.088 13.183 1.00 34.43 251 LEU B N 1
ATOM 4708 C CA . LEU C 1 194 ? 29.039 -16.420 14.591 1.00 35.23 251 LEU B CA 1
ATOM 4709 C C . LEU C 1 194 ? 29.013 -17.925 14.813 1.00 40.23 251 LEU B C 1
ATOM 4710 O O . LEU C 1 194 ? 29.881 -18.468 15.514 1.00 27.51 251 LEU B O 1
ATOM 4715 N N . ARG C 1 195 ? 27.988 -18.611 14.274 1.00 38.20 252 ARG B N 1
ATOM 4716 C CA . ARG C 1 195 ? 27.816 -20.040 14.569 1.00 34.40 252 ARG B CA 1
ATOM 4717 C C . ARG C 1 195 ? 28.976 -20.862 14.039 1.00 34.97 252 ARG B C 1
ATOM 4718 O O . ARG C 1 195 ? 29.382 -21.853 14.659 1.00 36.21 252 ARG B O 1
ATOM 4726 N N . ALA C 1 196 ? 29.518 -20.482 12.876 1.00 35.96 253 ALA B N 1
ATOM 4727 C CA . ALA C 1 196 ? 30.606 -21.276 12.317 1.00 35.18 253 ALA B CA 1
ATOM 4728 C C . ALA C 1 196 ? 31.879 -21.134 13.144 1.00 41.53 253 ALA B C 1
ATOM 4729 O O . ALA C 1 196 ? 32.746 -22.009 13.110 1.00 40.49 253 ALA B O 1
ATOM 4731 N N . ASN C 1 197 ? 32.031 -20.028 13.849 1.00 38.16 254 ASN B N 1
ATOM 4732 C CA . ASN C 1 197 ? 33.348 -19.683 14.382 1.00 40.33 254 ASN B CA 1
ATOM 4733 C C . ASN C 1 197 ? 33.429 -19.695 15.888 1.00 36.25 254 ASN B C 1
ATOM 4734 O O . ASN C 1 197 ? 34.535 -19.824 16.418 1.00 41.15 254 ASN B O 1
ATOM 4739 N N . LEU C 1 198 ? 32.299 -19.501 16.583 1.00 32.64 255 LEU B N 1
ATOM 4740 C CA . LEU C 1 198 ? 32.290 -19.492 18.050 1.00 32.36 255 LEU B CA 1
ATOM 4741 C C . LEU C 1 198 ? 32.023 -20.914 18.561 1.00 33.65 255 LEU B C 1
ATOM 4742 O O . LEU C 1 198 ? 30.926 -21.274 18.989 1.00 32.64 255 LEU B O 1
ATOM 4747 N N . GLN C 1 199 ? 33.042 -21.768 18.428 1.00 32.07 256 GLN B N 1
ATOM 4748 C CA . GLN C 1 199 ? 32.956 -23.152 18.899 1.00 34.11 256 GLN B CA 1
ATOM 4749 C C . GLN C 1 199 ? 34.130 -23.416 19.834 1.00 37.41 256 GLN B C 1
ATOM 4750 O O . GLN C 1 199 ? 35.178 -22.782 19.701 1.00 40.74 256 GLN B O 1
ATOM 4756 N N . PHE C 1 200 ? 33.936 -24.322 20.795 1.00 35.56 257 PHE B N 1
ATOM 4757 C CA . PHE C 1 200 ? 34.877 -24.508 21.906 1.00 31.57 257 PHE B CA 1
ATOM 4758 C C . PHE C 1 200 ? 34.943 -25.975 22.327 1.00 39.32 257 PHE B C 1
ATOM 4759 O O . PHE C 1 200 ? 34.037 -26.770 22.063 1.00 37.83 257 PHE B O 1
ATOM 4767 N N . ARG C 1 201 ? 36.042 -26.332 22.990 1.00 39.24 258 ARG B N 1
ATOM 4768 C CA . ARG C 1 201 ? 36.135 -27.611 23.689 1.00 41.90 258 ARG B CA 1
ATOM 4769 C C . ARG C 1 201 ? 36.573 -27.333 25.108 1.00 42.99 258 ARG B C 1
ATOM 4770 O O . ARG C 1 201 ? 37.615 -26.695 25.321 1.00 45.08 258 ARG B O 1
ATOM 4778 N N . CYS C 1 202 ? 35.762 -27.750 26.074 1.00 34.37 259 CYS B N 1
ATOM 4779 C CA . CYS C 1 202 ? 36.034 -27.482 27.481 1.00 34.84 259 CYS B CA 1
ATOM 4780 C C . CYS C 1 202 ? 36.512 -28.766 28.117 1.00 41.91 259 CYS B C 1
ATOM 4781 O O . CYS C 1 202 ? 35.883 -29.812 27.924 1.00 42.19 259 CYS B O 1
ATOM 4784 N N . HIS C 1 203 ? 37.632 -28.689 28.848 1.00 39.86 260 HIS B N 1
ATOM 4785 C CA . HIS C 1 203 ? 38.179 -29.829 29.574 1.00 44.76 260 HIS B CA 1
ATOM 4786 C C . HIS C 1 203 ? 37.909 -29.742 31.068 1.00 47.22 260 HIS B C 1
ATOM 4787 O O . HIS C 1 203 ? 38.426 -30.563 31.833 1.00 50.82 260 HIS B O 1
ATOM 4794 N N . GLU C 1 204 ? 37.114 -28.769 31.497 1.00 43.02 261 GLU B N 1
ATOM 4795 C CA . GLU C 1 204 ? 36.810 -28.596 32.908 1.00 48.20 261 GLU B CA 1
ATOM 4796 C C . GLU C 1 204 ? 35.528 -27.784 33.026 1.00 46.39 261 GLU B C 1
ATOM 4797 O O . GLU C 1 204 ? 35.145 -27.057 32.106 1.00 45.83 261 GLU B O 1
ATOM 4803 N N . LEU C 1 205 ? 34.867 -27.932 34.164 1.00 36.89 262 LEU B N 1
ATOM 4804 C CA . LEU C 1 205 ? 33.841 -27.000 34.605 1.00 40.79 262 LEU B CA 1
ATOM 4805 C C . LEU C 1 205 ? 34.473 -25.994 35.576 1.00 43.30 262 LEU B C 1
ATOM 4806 O O . LEU C 1 205 ? 35.557 -26.215 36.121 1.00 45.11 262 LEU B O 1
ATOM 4811 N N . LYS C 1 206 ? 33.767 -24.894 35.802 1.00 38.75 263 LYS B N 1
ATOM 4812 C CA . LYS C 1 206 ? 34.100 -23.950 36.851 1.00 37.22 263 LYS B CA 1
ATOM 4813 C C . LYS C 1 206 ? 32.897 -23.876 37.768 1.00 39.25 263 LYS B C 1
ATOM 4814 O O . LYS C 1 206 ? 31.764 -24.118 37.343 1.00 40.59 263 LYS B O 1
ATOM 4820 N N . ALA C 1 207 ? 33.135 -23.544 39.030 1.00 39.96 264 ALA B N 1
ATOM 4821 C CA . ALA C 1 207 ? 32.046 -23.322 39.972 1.00 41.93 264 ALA B CA 1
ATOM 4822 C C . ALA C 1 207 ? 32.383 -22.115 40.826 1.00 43.59 264 ALA B C 1
ATOM 4823 O O . ALA C 1 207 ? 33.511 -22.009 41.326 1.00 47.44 264 ALA B O 1
ATOM 4825 N N . LYS C 1 208 ? 31.434 -21.198 40.956 1.00 53.78 265 LYS B N 1
ATOM 4826 C CA . LYS C 1 208 ? 31.500 -20.193 42.008 1.00 59.52 265 LYS B CA 1
ATOM 4827 C C . LYS C 1 208 ? 31.069 -20.851 43.312 1.00 61.22 265 LYS B C 1
ATOM 4828 O O . LYS C 1 208 ? 29.960 -21.387 43.404 1.00 53.30 265 LYS B O 1
ATOM 4830 N N . VAL C 1 209 ? 31.941 -20.818 44.319 1.00 67.51 266 VAL B N 1
ATOM 4831 C CA . VAL C 1 209 ? 31.657 -21.407 45.623 1.00 62.40 266 VAL B CA 1
ATOM 4832 C C . VAL C 1 209 ? 31.896 -20.327 46.668 1.00 65.73 266 VAL B C 1
ATOM 4833 O O . VAL C 1 209 ? 33.050 -19.997 46.975 1.00 68.03 266 VAL B O 1
ATOM 4837 N N . GLY C 1 210 ? 30.821 -19.774 47.207 1.00 62.23 267 GLY B N 1
ATOM 4838 C CA . GLY C 1 210 ? 30.996 -18.649 48.103 1.00 70.86 267 GLY B CA 1
ATOM 4839 C C . GLY C 1 210 ? 31.610 -17.494 47.342 1.00 76.98 267 GLY B C 1
ATOM 4840 O O . GLY C 1 210 ? 31.034 -16.979 46.377 1.00 74.89 267 GLY B O 1
ATOM 4841 N N . THR C 1 211 ? 32.796 -17.071 47.777 1.00 77.71 268 THR B N 1
ATOM 4842 C CA . THR C 1 211 ? 33.505 -15.959 47.157 1.00 76.27 268 THR B CA 1
ATOM 4843 C C . THR C 1 211 ? 34.620 -16.406 46.224 1.00 76.21 268 THR B C 1
ATOM 4844 O O . THR C 1 211 ? 35.287 -15.552 45.631 1.00 82.59 268 THR B O 1
ATOM 4848 N N . SER C 1 212 ? 34.836 -17.707 46.072 1.00 69.46 269 SER B N 1
ATOM 4849 C CA . SER C 1 212 ? 35.917 -18.230 45.250 1.00 68.23 269 SER B CA 1
ATOM 4850 C C . SER C 1 212 ? 35.380 -18.897 43.991 1.00 57.41 269 SER B C 1
ATOM 4851 O O . SER C 1 212 ? 34.194 -19.225 43.881 1.00 54.41 269 SER B O 1
ATOM 4854 N N . VAL C 1 213 ? 36.282 -19.085 43.035 1.00 56.63 270 VAL B N 1
ATOM 4855 C CA . VAL C 1 213 ? 36.010 -19.854 41.831 1.00 58.27 270 VAL B CA 1
ATOM 4856 C C . VAL C 1 213 ? 36.914 -21.070 41.896 1.00 62.62 270 VAL B C 1
ATOM 4857 O O . VAL C 1 213 ? 38.125 -20.935 42.100 1.00 61.97 270 VAL B O 1
ATOM 4861 N N . ILE C 1 214 ? 36.335 -22.252 41.749 1.00 53.98 271 ILE B N 1
ATOM 4862 C CA . ILE C 1 214 ? 37.115 -23.479 41.747 1.00 60.32 271 ILE B CA 1
ATOM 4863 C C . ILE C 1 214 ? 36.994 -24.108 40.365 1.00 57.62 271 ILE B C 1
ATOM 4864 O O . ILE C 1 214 ? 36.032 -23.863 39.624 1.00 50.57 271 ILE B O 1
ATOM 4869 N N . THR C 1 215 ? 37.992 -24.899 40.007 1.00 57.66 272 THR B N 1
ATOM 4870 C CA . THR C 1 215 ? 38.056 -25.556 38.714 1.00 53.53 272 THR B CA 1
ATOM 4871 C C . THR C 1 215 ? 37.729 -27.028 38.912 1.00 55.11 272 THR B C 1
ATOM 4872 O O . THR C 1 215 ? 38.132 -27.630 39.907 1.00 56.20 272 THR B O 1
ATOM 4876 N N . LEU C 1 216 ? 36.964 -27.593 37.976 1.00 59.29 273 LEU B N 1
ATOM 4877 C CA . LEU C 1 216 ? 36.421 -28.934 38.155 1.00 62.00 273 LEU B CA 1
ATOM 4878 C C . LEU C 1 216 ? 36.769 -29.772 36.935 1.00 57.69 273 LEU B C 1
ATOM 4879 O O . LEU C 1 216 ? 36.097 -29.692 35.908 1.00 53.06 273 LEU B O 1
ATOM 4884 N N . PRO C 1 217 ? 37.830 -30.570 37.009 1.00 64.94 274 PRO B N 1
ATOM 4885 C CA . PRO C 1 217 ? 38.305 -31.264 35.804 1.00 64.15 274 PRO B CA 1
ATOM 4886 C C . PRO C 1 217 ? 37.374 -32.358 35.296 1.00 54.40 274 PRO B C 1
ATOM 4887 O O . PRO C 1 217 ? 36.713 -33.067 36.058 1.00 50.66 274 PRO B O 1
ATOM 4891 N N . LEU C 1 218 ? 37.347 -32.490 33.973 1.00 48.46 275 LEU B N 1
ATOM 4892 C CA . LEU C 1 218 ? 36.681 -33.602 33.310 1.00 51.24 275 LEU B CA 1
ATOM 4893 C C . LEU C 1 218 ? 37.663 -34.765 33.118 1.00 56.33 275 LEU B C 1
ATOM 4894 O O . LEU C 1 218 ? 38.821 -34.649 33.514 1.00 56.08 275 LEU B O 1
#

B-factor: mean 39.23, std 15.63, range [15.53, 170.4]

InterPro domains:
  IPR027521 U6 snRNA phosphodiesterase 1 [PF09749] (66-271)